Protein AF-A0A7X7VWF2-F1 (afdb_monomer)

Sequence (557 aa):
MGKAVMRGLTAALAFLVLSGIQGPAAEARPADEAEAKEQVVLEADSVVYDQREGTAQAVGNAHVRRGILVLTADSILLDENMTRIRAESVQERGVRVRYGDRVLEGNDLEYRLDEEAGILRKARGEADAVRFDGDSIEFASVAAARSKGWLKAKQSKGAASDDLFIQGSEMSLTTCREEQPAYRLKTRRLLILPGKRVIAVKPRIYIEEHLLASYPFDYRIDLAKSSAKPLVPILFHDSDRGTGASFRYGFEWGERLAGDLDLALSANQGIEGATSLTYRFSENGEAFLETSYLYNADEGEKRWRPLWGVRSSGNGEDRFSWSALWSQRESLNITQGVGKTYKGVLWRDPELSLASPWWGNGTEGNFRFRLFGNWGRYEETGLIYERTGFGVELKGHSGDRNSVEPFWNAKATRYHYDTGDDRTVIDGSLGFRWERWNWFFETRYDRRWIDGRTPMDWDDLEEIEQIFQTVDWPLSQRWRMAVRAGYDLRGDRVHEMAYRLAYDRKCYRFELFFVDDRVGDDDQVGLRLQIAAFSDTPLLSLEPGTGGFFSSWGENP

Nearest PDB structures (foldseek):
  5mds-assembly1_C  TM=5.226E-01  e=4.306E-04  Vibrio harveyi
  6ehe-assembly1_A  TM=4.564E-01  e=1.573E-03  Vibrio cholerae O395
  6ehf-assembly1_A  TM=4.058E-01  e=9.904E-04  Vibrio cholerae O395
  5oyk-assembly1_A  TM=4.455E-01  e=8.323E-03  Vibrio cholerae
  1nqf-assembly1_A  TM=3.292E-01  e=6.305E-03  Escherichia coli

Radius of gyration: 30.49 Å; Cα contacts (8 Å, |Δi|>4): 1370; chains: 1; bounding box: 88×69×86 Å

Mean predicted aligned error: 13.55 Å

pLDDT: mean 80.95, std 20.01, range [19.83, 98.38]

Secondary structure (DSSP, 8-state):
--------S--S----------PPP-----S--S------EEE-SEEEE-TTT--EEEEEEEEEEETTEEEEEEEEEE-TTS-EEEEE-SSTT-EEEEETTEEEEESEEEEETTTTEEEEES-EEEETTEEEEEEEEEEEEHHHHHHTTSS-TTTTTTS-SSSEEEEEEEEEEE---SSS-SEEEEEEEEEEETTTEEEEESPEEEETTEEEEE--SEEEEETTTTEE----PEEEEETTTEEEEEEEEEEEETTTEEEEEEEEEETTTEEEEEEEEEEEEETTEEEEEEEEEEEETTTTEEEEEEEEEEE-SS--SSS-EEEEEEEEEEEEEEEEETTEEEEEEEEEEEEEEEEPPPB--TTSS--EEEEEEEEEEEEETTEEEEEEEEEEEEEEE-SBTTTBEEEEEEEEEEEEETTS-EEEEEEEEEEEEEEETTEEEEEEEEEEEEEE--SSGGG-----EEEEEEEEEESSSSEEEEEEEEEETTTTEEEEEEEEEEEEETTEEEEEEEEE-SSSS--EEEEEEEETT-TT--S-----SS---SSSSS---

Structure (mmCIF, N/CA/C/O backbone):
data_AF-A0A7X7VWF2-F1
#
_entry.id   AF-A0A7X7VWF2-F1
#
loop_
_atom_site.group_PDB
_atom_site.id
_atom_site.type_symbol
_atom_site.label_atom_id
_atom_site.label_alt_id
_atom_site.label_comp_id
_atom_site.label_asym_id
_atom_site.label_entity_id
_atom_site.label_seq_id
_atom_site.pdbx_PDB_ins_code
_atom_site.Cartn_x
_atom_site.Cartn_y
_atom_site.Cartn_z
_atom_site.occupancy
_atom_site.B_iso_or_equiv
_atom_site.auth_seq_id
_atom_site.auth_comp_id
_atom_site.auth_asym_id
_atom_site.auth_atom_id
_atom_site.pdbx_PDB_model_num
ATOM 1 N N . MET A 1 1 ? 44.366 -5.902 23.950 1.00 34.62 1 MET A N 1
ATOM 2 C CA . MET A 1 1 ? 44.881 -4.537 24.227 1.00 34.62 1 MET A CA 1
ATOM 3 C C . MET A 1 1 ? 44.557 -3.687 23.006 1.00 34.62 1 MET A C 1
ATOM 5 O O . MET A 1 1 ? 44.738 -4.208 21.922 1.00 34.62 1 MET A O 1
ATOM 9 N N . GLY A 1 2 ? 44.045 -2.460 23.077 1.00 29.84 2 GLY A N 1
ATOM 10 C CA . GLY A 1 2 ? 43.589 -1.664 24.217 1.00 29.84 2 GLY A CA 1
ATOM 11 C C . GLY A 1 2 ? 42.772 -0.462 23.709 1.00 29.84 2 GLY A C 1
ATOM 12 O O . GLY A 1 2 ? 42.960 -0.025 22.584 1.00 29.84 2 GLY A O 1
ATOM 13 N N . LYS A 1 3 ? 41.837 0.011 24.537 1.00 25.56 3 LYS A N 1
ATOM 14 C CA . LYS A 1 3 ? 40.906 1.138 24.319 1.00 25.56 3 LYS A CA 1
ATOM 15 C C . LYS A 1 3 ? 41.574 2.450 23.848 1.00 25.56 3 LYS A C 1
ATOM 17 O O . LYS A 1 3 ? 42.738 2.671 24.161 1.00 25.56 3 LYS A O 1
ATOM 22 N N . ALA A 1 4 ? 40.729 3.362 23.330 1.00 28.56 4 ALA A N 1
ATOM 23 C CA . ALA A 1 4 ? 40.994 4.754 22.897 1.00 28.56 4 ALA A CA 1
ATOM 24 C C . ALA A 1 4 ? 41.542 4.862 21.450 1.00 28.56 4 ALA A C 1
ATOM 26 O O . ALA A 1 4 ? 42.330 4.022 21.048 1.00 28.56 4 ALA A O 1
ATOM 27 N N . VAL A 1 5 ? 41.169 5.817 20.583 1.00 35.56 5 VAL A N 1
ATOM 28 C CA . VAL A 1 5 ? 40.277 7.005 20.630 1.00 35.56 5 VAL A CA 1
ATOM 29 C C . VAL A 1 5 ? 39.502 7.030 19.290 1.00 35.56 5 VAL A C 1
ATOM 31 O O . VAL A 1 5 ? 40.126 6.803 18.265 1.00 35.56 5 VAL A O 1
ATOM 34 N N . MET A 1 6 ? 38.189 7.258 19.141 1.00 35.34 6 MET A N 1
ATOM 35 C CA . MET A 1 6 ? 37.078 7.617 20.045 1.00 35.34 6 MET A CA 1
ATOM 36 C C . MET A 1 6 ? 37.037 9.061 20.598 1.00 35.34 6 MET A C 1
ATOM 38 O O . MET A 1 6 ? 36.900 9.254 21.803 1.00 35.34 6 MET A O 1
ATOM 42 N N . ARG A 1 7 ? 37.144 10.068 19.712 1.00 28.97 7 ARG A N 1
ATOM 43 C CA . ARG A 1 7 ? 36.766 11.498 19.885 1.00 28.97 7 ARG A CA 1
ATOM 44 C C . ARG A 1 7 ? 36.879 12.201 18.527 1.00 28.97 7 ARG A C 1
ATOM 46 O O . ARG A 1 7 ? 37.976 12.257 17.988 1.00 28.97 7 ARG A O 1
ATOM 53 N N . GLY A 1 8 ? 35.783 12.741 17.989 1.00 28.80 8 GLY A N 1
ATOM 54 C CA . GLY A 1 8 ? 35.837 13.404 16.679 1.00 28.80 8 GLY A CA 1
ATOM 55 C C . GLY A 1 8 ? 34.498 13.801 16.061 1.00 28.80 8 GLY A C 1
ATOM 56 O O . GLY A 1 8 ? 34.349 13.618 14.863 1.00 28.80 8 GLY A O 1
ATOM 57 N N . LEU A 1 9 ? 33.522 14.288 16.847 1.00 26.34 9 LEU A N 1
ATOM 58 C CA . LEU A 1 9 ? 32.274 14.885 16.322 1.00 26.34 9 LEU A CA 1
ATOM 59 C C . LEU A 1 9 ? 31.484 15.662 17.404 1.00 26.34 9 LEU A C 1
ATOM 61 O O . LEU A 1 9 ? 30.313 15.409 17.658 1.00 26.34 9 LEU A O 1
ATOM 65 N N . THR A 1 10 ? 32.137 16.621 18.069 1.00 30.50 10 THR A N 1
ATOM 66 C CA . THR A 1 10 ? 31.489 17.566 19.009 1.00 30.50 10 THR A CA 1
ATOM 67 C C . THR A 1 10 ? 32.201 18.923 18.997 1.00 30.50 10 THR A C 1
ATOM 69 O O . THR A 1 10 ? 32.962 19.218 19.917 1.00 30.50 10 THR A O 1
ATOM 72 N N . ALA A 1 11 ? 31.993 19.733 17.949 1.00 27.89 11 ALA A N 1
ATOM 73 C CA . ALA A 1 11 ? 32.478 21.122 17.883 1.00 27.89 11 ALA A CA 1
ATOM 74 C C . ALA A 1 11 ? 31.812 21.965 16.764 1.00 27.89 11 ALA A C 1
ATOM 76 O O . ALA A 1 11 ? 32.519 22.588 15.980 1.00 27.89 11 ALA A O 1
ATOM 77 N N . ALA A 1 12 ? 30.473 21.985 16.651 1.00 27.59 12 ALA A N 1
ATOM 78 C CA . ALA A 1 12 ? 29.786 22.868 15.688 1.00 27.59 12 ALA A CA 1
ATOM 79 C C . ALA A 1 12 ? 28.289 23.126 15.989 1.00 27.59 12 ALA A C 1
ATOM 81 O O . ALA A 1 12 ? 27.466 22.982 15.094 1.00 27.59 12 ALA A O 1
ATOM 82 N N . LEU A 1 13 ? 27.909 23.498 17.222 1.00 27.78 13 LEU A N 1
ATOM 83 C CA . LEU A 1 13 ? 26.624 24.187 17.479 1.00 27.78 13 LEU A CA 1
ATOM 84 C C . LEU A 1 13 ? 26.620 24.862 18.868 1.00 27.78 13 LEU A C 1
ATOM 86 O O . LEU A 1 13 ? 26.071 24.341 19.835 1.00 27.78 13 LEU A O 1
ATOM 90 N N . ALA A 1 14 ? 27.297 26.006 18.991 1.00 28.92 14 ALA A N 1
ATOM 91 C CA . ALA A 1 14 ? 27.390 26.749 20.253 1.00 28.92 14 ALA A CA 1
ATOM 92 C C . ALA A 1 14 ? 27.477 28.270 20.032 1.00 28.92 14 ALA A C 1
ATOM 94 O O . ALA A 1 14 ? 28.396 28.920 20.514 1.00 28.92 14 ALA A O 1
ATOM 95 N N . PHE A 1 15 ? 26.518 28.829 19.291 1.00 28.64 15 PHE A N 1
ATOM 96 C CA . PHE A 1 15 ? 26.209 30.262 19.303 1.00 28.64 15 PHE A CA 1
ATOM 97 C C . PHE A 1 15 ? 24.732 30.450 18.940 1.00 28.64 15 PHE A C 1
ATOM 99 O O . PHE A 1 15 ? 24.368 30.493 17.768 1.00 28.64 15 PHE A O 1
ATOM 106 N N . LEU A 1 16 ? 23.874 30.540 19.958 1.00 29.47 16 LEU A N 1
ATOM 107 C CA . LEU A 1 16 ? 22.509 31.040 19.813 1.00 29.47 16 LEU A CA 1
ATOM 108 C C . LEU A 1 16 ? 22.299 32.166 20.824 1.00 29.47 16 LEU A C 1
ATOM 110 O O . LEU A 1 16 ? 22.701 32.076 21.983 1.00 29.47 16 LEU A O 1
ATOM 114 N N . VAL A 1 17 ? 21.770 33.269 20.309 1.00 32.72 17 VAL A N 1
ATOM 115 C CA . VAL A 1 17 ? 21.802 34.598 20.919 1.00 32.72 17 VAL A CA 1
ATOM 116 C C . VAL A 1 17 ? 20.822 34.695 22.087 1.00 32.72 17 VAL A C 1
ATOM 118 O O . VAL A 1 17 ? 19.657 34.327 21.954 1.00 32.72 17 VAL A O 1
ATOM 121 N N . LEU A 1 18 ? 21.270 35.268 23.211 1.00 31.70 18 LEU A N 1
ATOM 122 C CA . LEU A 1 18 ? 20.350 35.853 24.186 1.00 31.70 18 LEU A CA 1
ATOM 123 C C . LEU A 1 18 ? 19.725 37.114 23.574 1.00 31.70 18 LEU A C 1
ATOM 125 O O . LEU A 1 18 ? 20.382 38.150 23.479 1.00 31.70 18 LEU A O 1
ATOM 129 N N . SER A 1 19 ? 18.444 37.051 23.234 1.00 30.95 19 SER A N 1
ATOM 130 C CA . SER A 1 19 ? 17.596 38.229 23.054 1.00 30.95 19 SER A CA 1
ATOM 131 C C . SER A 1 19 ? 16.244 37.958 23.705 1.00 30.95 19 SER A C 1
ATOM 133 O O . SER A 1 19 ? 15.541 37.008 23.370 1.00 30.95 19 SER A O 1
ATOM 135 N N . GLY A 1 20 ? 15.914 38.756 24.721 1.00 35.50 20 GLY A N 1
ATOM 136 C CA . GLY A 1 20 ? 14.702 38.557 25.504 1.00 35.50 20 GLY A CA 1
ATOM 137 C C . GLY A 1 20 ? 13.445 38.964 24.740 1.00 35.50 20 GLY A C 1
ATOM 138 O O . GLY A 1 20 ? 13.430 39.984 24.055 1.00 35.50 20 GLY A O 1
ATOM 139 N N . ILE A 1 21 ? 12.368 38.209 24.947 1.00 33.3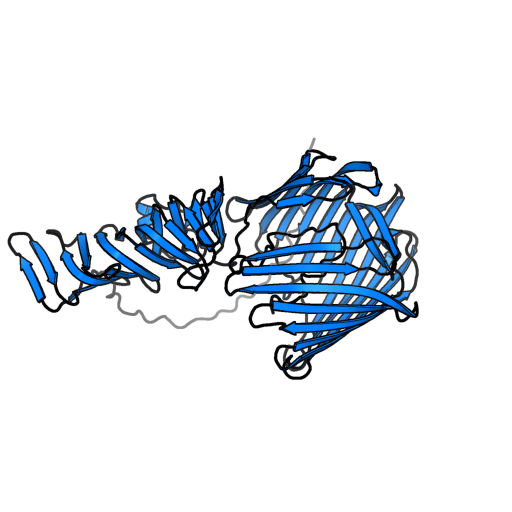1 21 ILE A N 1
ATOM 140 C CA . ILE A 1 21 ? 11.000 38.670 24.712 1.00 33.31 21 ILE A CA 1
ATOM 141 C C . ILE A 1 21 ? 10.267 38.525 26.043 1.00 33.31 21 ILE A C 1
ATOM 143 O O . ILE A 1 21 ? 9.970 37.417 26.487 1.00 33.31 21 ILE A O 1
ATOM 147 N N . GLN A 1 22 ? 10.001 39.654 26.699 1.00 33.44 22 GLN A N 1
ATOM 148 C CA . GLN A 1 22 ? 9.036 39.706 27.791 1.00 33.44 22 GLN A CA 1
ATOM 149 C C . GLN A 1 22 ? 7.638 39.593 27.175 1.00 33.44 22 GLN A C 1
ATOM 151 O O . GLN A 1 22 ? 7.142 40.547 26.581 1.00 33.44 22 GLN A O 1
ATOM 156 N N . GLY A 1 23 ? 7.014 38.420 27.293 1.00 31.44 23 GLY A N 1
ATOM 157 C CA . GLY A 1 23 ? 5.576 38.290 27.065 1.00 31.44 23 GLY A CA 1
ATOM 158 C C . GLY A 1 23 ? 4.800 38.987 28.193 1.00 31.44 23 GLY A C 1
ATOM 159 O O . GLY A 1 23 ? 5.264 38.960 29.338 1.00 31.44 23 GLY A O 1
ATOM 160 N N . PRO A 1 24 ? 3.648 39.623 27.910 1.00 33.00 24 PRO A N 1
ATOM 161 C CA . PRO A 1 24 ? 2.824 40.231 28.948 1.00 33.00 24 PRO A CA 1
ATOM 162 C C . PRO A 1 24 ? 2.300 39.169 29.923 1.00 33.00 24 PRO A C 1
ATOM 164 O O . PRO A 1 24 ? 2.100 38.009 29.558 1.00 33.00 24 PRO A O 1
ATOM 167 N N . ALA A 1 25 ? 2.078 39.580 31.172 1.00 32.12 25 ALA A N 1
ATOM 168 C CA . ALA A 1 25 ? 1.553 38.707 32.212 1.00 32.12 25 ALA A CA 1
ATOM 169 C C . ALA A 1 25 ? 0.193 38.125 31.798 1.00 32.12 25 ALA A C 1
ATOM 171 O O . ALA A 1 25 ? -0.715 38.866 31.423 1.00 32.12 25 ALA A O 1
ATOM 172 N N . ALA A 1 26 ? 0.051 36.803 31.897 1.00 32.28 26 ALA A N 1
ATOM 173 C CA . ALA A 1 26 ? -1.244 36.158 31.766 1.00 32.28 26 ALA A CA 1
ATOM 174 C C . ALA A 1 26 ? -2.131 36.588 32.942 1.00 32.28 26 ALA A C 1
ATOM 176 O O . ALA A 1 26 ? -1.820 36.290 34.098 1.00 32.28 26 ALA A O 1
ATOM 177 N N . GLU A 1 27 ? -3.223 37.293 32.650 1.00 33.19 27 GLU A N 1
ATOM 178 C CA . GLU A 1 27 ? -4.251 37.584 33.644 1.00 33.19 27 GLU A CA 1
ATOM 179 C C . GLU A 1 27 ? -4.822 36.267 34.174 1.00 33.19 27 GLU A C 1
ATOM 181 O O . GLU A 1 27 ? -5.274 35.404 33.414 1.00 33.19 27 GLU A O 1
ATOM 186 N N . ALA A 1 28 ? -4.784 36.101 35.495 1.00 31.22 28 ALA A N 1
ATOM 187 C CA . ALA A 1 28 ? -5.340 34.933 36.150 1.00 31.22 28 ALA A CA 1
ATOM 188 C C . ALA A 1 28 ? -6.866 34.935 35.988 1.00 31.22 28 ALA A C 1
ATOM 190 O O . ALA A 1 28 ? -7.575 35.672 36.674 1.00 31.22 28 ALA A O 1
ATOM 191 N N . ARG A 1 29 ? -7.380 34.080 35.095 1.00 31.73 29 ARG A N 1
ATOM 192 C CA . ARG A 1 29 ? -8.792 33.685 35.133 1.00 31.73 29 ARG A CA 1
ATOM 193 C C . ARG A 1 29 ? -9.077 33.029 36.494 1.00 31.73 29 ARG A C 1
ATOM 195 O O . ARG A 1 29 ? -8.244 32.241 36.949 1.00 31.73 29 ARG A O 1
ATOM 202 N N . PRO A 1 30 ? -10.204 33.351 37.154 1.00 31.22 30 PRO A N 1
ATOM 203 C CA . PRO A 1 30 ? -10.514 32.810 38.471 1.00 31.22 30 PRO A CA 1
ATOM 204 C C . PRO A 1 30 ? -10.638 31.283 38.422 1.00 31.22 30 PRO A C 1
ATOM 206 O O . PRO A 1 30 ? -11.241 30.719 37.509 1.00 31.22 30 PRO A O 1
ATOM 209 N N . ALA A 1 31 ? -10.050 30.622 39.416 1.00 31.41 31 ALA A N 1
ATOM 210 C CA . ALA A 1 31 ? -10.042 29.172 39.547 1.00 31.41 31 ALA A CA 1
ATOM 211 C C . ALA A 1 31 ? -11.347 28.671 40.195 1.00 31.41 31 ALA A C 1
ATOM 213 O O . ALA A 1 31 ? -11.335 28.262 41.350 1.00 31.41 31 ALA A O 1
ATOM 214 N N . ASP A 1 32 ? -12.450 28.725 39.441 1.00 34.31 32 ASP A N 1
ATOM 215 C CA . ASP A 1 32 ? -13.803 28.328 39.888 1.00 34.31 32 ASP A CA 1
ATOM 216 C C . ASP A 1 32 ? -14.489 27.308 38.941 1.00 34.31 32 ASP A C 1
ATOM 218 O O . ASP A 1 32 ? -15.695 27.087 39.004 1.00 34.31 32 ASP A O 1
ATOM 222 N N . GLU A 1 33 ? -13.721 26.643 38.065 1.00 34.53 33 GLU A N 1
ATOM 223 C CA . GLU A 1 33 ? -14.192 25.550 37.183 1.00 34.53 33 GLU A CA 1
ATOM 224 C C . GLU A 1 33 ? -13.558 24.183 37.529 1.00 34.53 33 GLU A C 1
ATOM 226 O O . GLU A 1 33 ? -13.384 23.316 36.674 1.00 34.53 33 GLU A O 1
ATOM 231 N N . ALA A 1 34 ? -13.215 23.963 38.802 1.00 34.25 34 ALA A N 1
ATOM 232 C CA . ALA A 1 34 ? -12.821 22.653 39.323 1.00 34.25 34 ALA A CA 1
ATOM 233 C C . ALA A 1 34 ? -13.899 22.126 40.290 1.00 34.25 34 ALA A C 1
ATOM 235 O O . ALA A 1 34 ? -14.240 22.793 41.258 1.00 34.25 34 ALA A O 1
ATOM 236 N N . GLU A 1 35 ? -14.411 20.918 40.025 1.00 34.69 35 GLU A N 1
ATOM 237 C CA . GLU A 1 35 ? -15.468 20.219 40.790 1.00 34.69 35 GLU A CA 1
ATOM 238 C C . GLU A 1 35 ? -16.927 20.708 40.647 1.00 34.69 35 GLU A C 1
ATOM 240 O O . GLU A 1 35 ? -17.770 20.458 41.514 1.00 34.69 35 GLU A O 1
ATOM 245 N N . ALA A 1 36 ? -17.312 21.216 39.473 1.00 37.53 36 ALA A N 1
ATOM 246 C CA . ALA A 1 36 ? -18.684 20.988 39.018 1.00 37.53 36 ALA A CA 1
ATOM 247 C C . ALA A 1 36 ? -18.863 19.483 38.723 1.00 37.53 36 ALA A C 1
ATOM 249 O O . ALA A 1 36 ? -18.520 19.015 37.637 1.00 37.53 36 ALA A O 1
ATOM 250 N N . LYS A 1 37 ? -19.371 18.703 39.693 1.00 49.97 37 LYS A N 1
ATOM 251 C CA . LYS A 1 37 ? -19.769 17.300 39.460 1.00 49.97 37 LYS A CA 1
ATOM 252 C C . LYS A 1 37 ? -20.704 17.256 38.253 1.00 49.97 37 LYS A C 1
ATOM 254 O O . LYS A 1 37 ? -21.763 17.882 38.299 1.00 49.97 37 LYS A O 1
ATOM 259 N N . GLU A 1 38 ? -20.323 16.528 37.202 1.00 65.25 38 GLU A N 1
ATOM 260 C CA . GLU A 1 38 ? -21.130 16.410 35.985 1.00 65.25 38 GLU A CA 1
ATOM 261 C C . GLU A 1 38 ? -22.548 15.948 36.333 1.00 65.25 38 GLU A C 1
ATOM 263 O O . GLU A 1 38 ? -22.767 14.804 36.736 1.00 65.25 38 GLU A O 1
ATOM 268 N N . GLN A 1 39 ? -23.518 16.849 36.190 1.00 82.50 39 GLN A N 1
ATOM 269 C CA . GLN A 1 39 ? -24.903 16.542 36.510 1.00 82.50 39 GLN A CA 1
ATOM 270 C C . GLN A 1 39 ? -25.454 15.547 35.487 1.00 82.50 39 GLN A C 1
ATOM 272 O O . GLN A 1 39 ? -25.336 15.751 34.277 1.00 82.50 39 GLN A O 1
ATOM 277 N N . VAL A 1 40 ? -26.070 14.475 35.985 1.00 85.88 40 VAL A N 1
ATOM 278 C CA . VAL A 1 40 ? -26.873 13.562 35.170 1.00 85.88 40 VAL A CA 1
ATOM 279 C C . VAL A 1 40 ? -28.244 14.203 34.996 1.00 85.88 40 VAL A C 1
ATOM 281 O O . VAL A 1 40 ? -28.976 14.379 35.967 1.00 85.88 40 VAL A O 1
ATOM 284 N N . VAL A 1 41 ? -28.578 14.567 33.762 1.00 90.81 41 VAL A N 1
ATOM 285 C CA . VAL A 1 41 ? -29.888 15.116 33.400 1.00 90.81 41 VAL A CA 1
ATOM 286 C C . VAL A 1 41 ? -30.715 13.999 32.768 1.00 90.81 41 VAL A C 1
ATOM 288 O O . VAL A 1 41 ? -30.231 13.347 31.844 1.00 90.81 41 VAL A O 1
ATOM 291 N N . LEU A 1 42 ? -31.929 13.778 33.279 1.00 91.88 42 LEU A N 1
ATOM 292 C CA . LEU A 1 42 ? -32.890 12.769 32.823 1.00 91.88 42 LEU A CA 1
ATOM 293 C C . LEU A 1 42 ? -34.179 13.480 32.384 1.00 91.88 42 LEU A C 1
ATOM 295 O O . LEU A 1 42 ? -34.812 14.157 33.193 1.00 91.88 42 LEU A O 1
ATOM 299 N N . GLU A 1 43 ? -34.555 13.331 31.117 1.00 93.38 43 GLU A N 1
ATOM 300 C CA . GLU A 1 43 ? -35.697 14.005 30.480 1.00 93.38 43 GLU A CA 1
ATOM 301 C C . GLU A 1 43 ? -36.565 12.969 29.746 1.00 93.38 43 GLU A C 1
ATOM 303 O O . GLU A 1 43 ? -36.028 12.068 29.108 1.00 93.38 43 GLU A O 1
ATOM 308 N N . ALA A 1 44 ? -37.894 13.063 29.847 1.00 95.31 44 ALA A N 1
ATOM 309 C CA . ALA A 1 44 ? -38.855 12.180 29.171 1.00 95.31 44 ALA A CA 1
ATOM 310 C C . ALA A 1 44 ? -40.273 12.773 29.212 1.00 95.31 44 ALA A C 1
ATOM 312 O O . ALA A 1 44 ? -40.523 13.732 29.946 1.00 95.31 44 ALA A O 1
ATOM 313 N N . ASP A 1 45 ? -41.209 12.147 28.496 1.00 94.81 45 ASP A N 1
ATOM 314 C CA . ASP A 1 45 ? -42.645 12.452 28.562 1.00 94.81 45 ASP A CA 1
ATOM 315 C C . ASP A 1 45 ? -43.211 12.211 29.977 1.00 94.81 45 ASP A C 1
ATOM 317 O O . ASP A 1 45 ? -44.105 12.925 30.438 1.00 94.81 45 ASP A O 1
ATOM 321 N N . SER A 1 46 ? -42.673 11.216 30.693 1.00 94.00 46 SER A N 1
ATOM 322 C CA . SER A 1 46 ? -42.954 10.956 32.106 1.00 94.00 46 SER A CA 1
ATOM 323 C C . SER A 1 46 ? -41.682 10.556 32.853 1.00 94.00 46 SER A C 1
ATOM 325 O O . SER A 1 46 ? -40.970 9.648 32.428 1.00 94.00 46 SER A O 1
ATOM 327 N N . VAL A 1 47 ? -41.416 11.208 33.990 1.00 93.88 47 VAL A N 1
ATOM 328 C CA . VAL A 1 47 ? -40.337 10.849 34.923 1.00 93.88 47 VAL A CA 1
ATOM 329 C C . VAL A 1 47 ? -40.936 10.632 36.312 1.00 93.88 47 VAL A C 1
ATOM 331 O O . VAL A 1 47 ? -41.615 11.508 36.848 1.00 93.88 47 VAL A O 1
ATOM 334 N N . VAL A 1 48 ? -40.675 9.465 36.897 1.00 93.25 48 VAL A N 1
ATOM 335 C CA . VAL A 1 48 ? -41.135 9.046 38.226 1.00 93.25 48 VAL A CA 1
ATOM 336 C C . VAL A 1 48 ? -39.916 8.722 39.083 1.00 93.25 48 VAL A C 1
ATOM 338 O O . VAL A 1 48 ? -39.034 7.983 38.656 1.00 93.25 48 VAL A O 1
ATOM 341 N N . TYR A 1 49 ? -39.870 9.263 40.300 1.00 91.00 49 TYR A N 1
ATOM 342 C CA . TYR A 1 49 ? -38.836 8.951 41.287 1.00 91.00 49 TYR A CA 1
ATOM 343 C C . TYR A 1 49 ? -39.464 8.227 42.479 1.00 91.00 49 TYR A C 1
ATOM 345 O O . TYR A 1 49 ? -40.273 8.817 43.202 1.00 91.00 49 TYR A O 1
ATOM 353 N N . ASP A 1 50 ? -39.103 6.960 42.684 1.00 90.25 50 ASP A N 1
ATOM 354 C CA . ASP A 1 50 ? -39.517 6.206 43.864 1.00 90.25 50 ASP A CA 1
ATOM 355 C C . ASP A 1 50 ? -38.559 6.521 45.021 1.00 90.25 50 ASP A C 1
ATOM 357 O O . ASP A 1 50 ? -37.404 6.106 45.040 1.00 90.25 50 ASP A O 1
ATOM 361 N N . GLN A 1 51 ? -39.043 7.267 46.016 1.00 85.06 51 GLN A N 1
ATOM 362 C CA . GLN A 1 51 ? -38.240 7.658 47.181 1.00 85.06 51 GLN A CA 1
ATOM 363 C C . GLN A 1 51 ? -37.919 6.497 48.136 1.00 85.06 51 GLN A C 1
ATOM 365 O O . GLN A 1 51 ? -37.032 6.641 48.977 1.00 85.06 51 GLN A O 1
ATOM 370 N N . ARG A 1 52 ? -38.654 5.381 48.064 1.00 86.75 52 ARG A N 1
ATOM 371 C CA . ARG A 1 52 ? -38.457 4.199 48.915 1.00 86.75 52 ARG A CA 1
ATOM 372 C C . ARG A 1 52 ? -37.411 3.265 48.318 1.00 86.75 52 ARG A C 1
ATOM 374 O O . ARG A 1 52 ? -36.625 2.697 49.068 1.00 86.75 52 ARG A O 1
ATOM 381 N N . GLU A 1 53 ? -37.434 3.098 47.001 1.00 83.56 53 GLU A N 1
ATOM 382 C CA . GLU A 1 53 ? -36.493 2.250 46.256 1.00 83.56 53 GLU A CA 1
ATOM 383 C C . GLU A 1 53 ? -35.288 3.048 45.726 1.00 83.56 53 GLU A C 1
ATOM 385 O O . GLU A 1 53 ? -34.308 2.467 45.285 1.00 83.56 53 GLU A O 1
ATOM 390 N N . GLY A 1 54 ? -35.320 4.383 45.789 1.00 85.69 54 GLY A N 1
ATOM 391 C CA . GLY A 1 54 ? -34.234 5.262 45.340 1.00 85.69 54 GLY A CA 1
ATOM 392 C C . GLY A 1 54 ? -34.066 5.322 43.818 1.00 85.69 54 GLY A C 1
ATOM 393 O O . GLY A 1 54 ? -33.101 5.908 43.334 1.00 85.69 54 GLY A O 1
ATOM 394 N N . THR A 1 55 ? -34.977 4.720 43.053 1.00 91.75 55 THR A N 1
ATOM 395 C CA . THR A 1 55 ? -34.882 4.591 41.596 1.00 91.75 55 THR A CA 1
ATOM 396 C C . THR A 1 55 ? -35.588 5.740 40.877 1.00 91.75 55 THR A C 1
ATOM 398 O O . THR A 1 55 ? -36.645 6.213 41.300 1.00 91.75 55 THR A O 1
ATOM 401 N N . ALA A 1 56 ? -35.025 6.184 39.750 1.00 92.00 56 ALA A N 1
ATOM 402 C CA . ALA A 1 56 ? -35.696 7.106 38.831 1.00 92.00 56 ALA A CA 1
ATOM 403 C C . ALA A 1 56 ? -36.012 6.394 37.514 1.00 92.00 56 ALA A C 1
ATOM 405 O O . ALA A 1 56 ? -35.106 5.904 36.841 1.00 92.00 56 ALA A O 1
ATOM 406 N N . GLN A 1 57 ? -37.287 6.360 37.132 1.00 93.56 57 GLN A N 1
ATOM 407 C CA . GLN A 1 57 ? -37.753 5.797 35.871 1.00 93.56 57 GLN A CA 1
ATOM 408 C C . GLN A 1 57 ? -38.264 6.905 34.950 1.00 93.56 57 GLN A C 1
ATOM 410 O O . GLN A 1 57 ? -39.093 7.724 35.339 1.00 93.56 57 GLN A O 1
ATOM 415 N N . ALA A 1 58 ? -37.791 6.900 33.712 1.00 94.19 58 ALA A N 1
ATOM 416 C CA . ALA A 1 58 ? -38.205 7.777 32.632 1.00 94.19 58 ALA A CA 1
ATOM 417 C C . ALA A 1 58 ? -38.822 6.942 31.506 1.00 94.19 58 ALA A C 1
ATOM 419 O O . ALA A 1 58 ? -38.252 5.919 31.125 1.00 94.19 58 ALA A O 1
ATOM 420 N N . VAL A 1 59 ? -39.974 7.360 30.980 1.00 94.44 59 VAL A N 1
ATOM 421 C CA . VAL A 1 59 ? -40.738 6.627 29.957 1.00 94.44 59 VAL A CA 1
ATOM 422 C C . VAL A 1 59 ? -41.298 7.598 28.921 1.00 94.44 59 VAL A C 1
ATOM 424 O O . VAL A 1 59 ? -41.854 8.635 29.283 1.00 94.44 59 VAL A O 1
ATOM 427 N N . GLY A 1 60 ? -41.194 7.219 27.645 1.00 88.81 60 GLY A N 1
ATOM 428 C CA . GLY A 1 60 ? -41.619 8.016 26.494 1.00 88.81 60 GLY A CA 1
ATOM 429 C C . GLY A 1 60 ? -40.567 9.060 26.138 1.00 88.81 60 GLY A C 1
ATOM 430 O O . GLY A 1 60 ? -40.272 9.937 26.946 1.00 88.81 60 GLY A O 1
ATOM 431 N N . ASN A 1 61 ? -39.961 8.932 24.951 1.00 89.69 61 ASN A N 1
ATOM 432 C CA . ASN A 1 61 ? -38.882 9.809 24.481 1.00 89.69 61 ASN A CA 1
ATOM 433 C C . ASN A 1 61 ? -37.820 10.058 25.573 1.00 89.69 61 ASN A C 1
ATOM 435 O O . ASN A 1 61 ? -37.503 11.203 25.893 1.00 89.69 61 ASN A O 1
ATOM 439 N N . ALA A 1 62 ? -37.306 8.994 26.196 1.00 94.44 62 ALA A N 1
ATOM 440 C CA . ALA A 1 62 ? -36.429 9.111 27.353 1.00 94.44 62 ALA A CA 1
ATOM 441 C C . ALA A 1 62 ? -34.988 9.430 26.931 1.00 94.44 62 ALA A C 1
ATOM 443 O O . ALA A 1 62 ? -34.400 8.741 26.097 1.00 94.44 62 ALA A O 1
ATOM 444 N N . HIS A 1 63 ? -34.416 10.471 27.532 1.00 94.38 63 HIS A N 1
ATOM 445 C CA . HIS A 1 63 ? -33.093 11.012 27.250 1.00 94.38 63 HIS A CA 1
ATOM 446 C C . HIS A 1 63 ? -32.273 11.117 28.543 1.00 94.38 63 HIS A C 1
ATOM 448 O O . HIS A 1 63 ? -32.757 11.633 29.551 1.00 94.38 63 HIS A O 1
ATOM 454 N N . VAL A 1 64 ? -31.008 10.687 28.509 1.00 93.56 64 VAL A N 1
ATOM 455 C CA . VAL A 1 64 ? -30.013 11.016 29.547 1.00 93.56 64 VAL A CA 1
ATOM 456 C C . VAL A 1 64 ? -28.858 11.788 28.935 1.00 93.56 64 VAL A C 1
ATOM 458 O O . VAL A 1 64 ? -28.338 11.403 27.889 1.00 93.56 64 VAL A O 1
ATOM 461 N N . ARG A 1 65 ? -28.401 12.835 29.624 1.00 91.75 65 ARG A N 1
ATOM 462 C CA . ARG A 1 65 ? -27.189 13.583 29.281 1.00 91.75 65 ARG A CA 1
ATOM 463 C C . ARG A 1 65 ? -26.262 13.700 30.488 1.00 91.75 65 ARG A C 1
ATOM 465 O O . ARG A 1 65 ? -26.692 14.124 31.558 1.00 91.75 65 ARG A O 1
ATOM 472 N N . ARG A 1 66 ? -24.981 13.379 30.289 1.00 88.19 66 ARG A N 1
ATOM 473 C CA . ARG A 1 66 ? -23.884 13.633 31.237 1.00 88.19 66 ARG A CA 1
ATOM 474 C C . ARG A 1 66 ? -22.592 13.856 30.449 1.00 88.19 66 ARG A C 1
ATOM 476 O O . ARG A 1 66 ? -22.144 12.947 29.757 1.00 88.19 66 ARG A O 1
ATOM 483 N N . GLY A 1 67 ? -21.997 15.043 30.545 1.00 86.12 67 GLY A N 1
ATOM 484 C CA . GLY A 1 67 ? -20.768 15.362 29.809 1.00 86.12 67 GLY A CA 1
ATOM 485 C C . GLY A 1 67 ? -20.915 15.119 28.301 1.00 86.12 67 GLY A C 1
ATOM 486 O O . GLY A 1 67 ? -21.839 15.634 27.666 1.00 86.12 67 GLY A O 1
ATOM 487 N N . ILE A 1 68 ? -20.025 14.291 27.746 1.00 85.31 68 ILE A N 1
ATOM 488 C CA . ILE A 1 68 ? -20.024 13.861 26.334 1.00 85.31 68 ILE A CA 1
ATOM 489 C C . ILE A 1 68 ? -20.947 12.665 26.026 1.00 85.31 68 ILE A C 1
ATOM 491 O O . ILE A 1 68 ? -21.086 12.300 24.855 1.00 85.31 68 ILE A O 1
ATOM 495 N N . LEU A 1 69 ? -21.575 12.063 27.043 1.00 89.44 69 LEU A N 1
ATOM 496 C CA . LEU A 1 69 ? -22.537 10.968 26.911 1.00 89.44 69 LEU A CA 1
ATOM 497 C C . LEU A 1 69 ? -23.960 11.515 26.723 1.00 89.44 69 LEU A C 1
ATOM 499 O O . LEU A 1 69 ? -24.470 12.268 27.559 1.00 89.44 69 LEU A O 1
ATOM 503 N N . VAL A 1 70 ? -24.627 11.062 25.662 1.00 93.25 70 VAL A N 1
ATOM 504 C CA . VAL A 1 70 ? -26.072 11.218 25.454 1.00 93.25 70 VAL A CA 1
ATOM 505 C C . VAL A 1 70 ? -26.685 9.855 25.144 1.00 93.25 70 VAL A C 1
ATOM 507 O O . VAL A 1 70 ? -26.214 9.148 24.257 1.00 93.25 70 VAL A O 1
ATOM 510 N N . LEU A 1 71 ? -27.739 9.489 25.866 1.00 94.25 71 LEU A N 1
ATOM 511 C CA . LEU A 1 71 ? -28.498 8.250 25.697 1.00 94.25 71 LEU A CA 1
ATOM 512 C C . LEU A 1 71 ? -29.936 8.587 25.315 1.00 94.25 71 LEU A C 1
ATOM 514 O O . LEU A 1 71 ? -30.505 9.496 25.916 1.00 94.25 71 LEU A O 1
ATOM 518 N N . THR A 1 72 ? -30.531 7.846 24.380 1.00 95.62 72 THR A N 1
ATOM 519 C CA . THR A 1 72 ? -31.957 7.968 24.029 1.00 95.62 72 THR A CA 1
ATOM 520 C C . THR A 1 72 ? -32.609 6.590 23.910 1.00 95.62 72 THR A C 1
ATOM 522 O O . THR A 1 72 ? -32.021 5.708 23.282 1.00 95.62 72 THR A O 1
ATOM 525 N N . ALA A 1 73 ? -33.798 6.398 24.485 1.00 96.44 73 ALA A N 1
ATOM 526 C CA . ALA A 1 73 ? -34.537 5.128 24.492 1.00 96.44 73 ALA A CA 1
ATOM 527 C C . ALA A 1 73 ? -36.049 5.333 24.747 1.00 96.44 73 ALA A C 1
ATOM 529 O O . ALA A 1 73 ? -36.488 6.450 25.023 1.00 96.44 73 ALA A O 1
ATOM 530 N N . ASP A 1 74 ? -36.848 4.259 24.709 1.00 94.75 74 ASP A N 1
ATOM 531 C CA . ASP A 1 74 ? -38.276 4.329 25.072 1.00 94.75 74 ASP A CA 1
ATOM 532 C C . ASP A 1 74 ? -38.474 4.375 26.595 1.00 94.75 74 ASP A C 1
ATOM 534 O O . ASP A 1 74 ? -39.371 5.061 27.088 1.00 94.75 74 ASP A O 1
ATOM 538 N N . SER A 1 75 ? -37.628 3.658 27.342 1.00 95.25 75 SER A N 1
ATOM 539 C CA . SER A 1 75 ? -37.587 3.690 28.804 1.00 95.25 75 SER A CA 1
ATOM 540 C C . SER A 1 75 ? -36.145 3.711 29.304 1.00 95.25 75 SER A C 1
ATOM 542 O O . SER A 1 75 ? -35.284 3.003 28.778 1.00 95.25 75 SER A O 1
ATOM 544 N N . ILE A 1 76 ? -35.894 4.491 30.356 1.00 96.12 76 ILE A N 1
ATOM 545 C CA . ILE A 1 76 ? -34.616 4.556 31.070 1.00 96.12 76 ILE A CA 1
ATOM 546 C C . ILE A 1 76 ? -34.875 4.426 32.576 1.00 96.12 76 ILE A C 1
ATOM 548 O O . ILE A 1 76 ? -35.734 5.110 33.122 1.00 96.12 76 ILE A O 1
ATOM 552 N N . LEU A 1 77 ? -34.123 3.561 33.254 1.00 94.50 77 LEU A N 1
ATOM 553 C CA . LEU A 1 77 ? -34.162 3.348 34.700 1.00 94.50 77 LEU A CA 1
ATOM 554 C C . LEU A 1 77 ? -32.782 3.631 35.304 1.00 94.50 77 LEU A C 1
ATOM 556 O O . LEU A 1 77 ? -31.789 3.044 34.871 1.00 94.50 77 LEU A O 1
ATOM 560 N N . LEU A 1 78 ? -32.726 4.489 36.319 1.00 92.44 78 LEU A N 1
ATOM 561 C CA . LEU A 1 78 ? -31.564 4.679 37.187 1.00 92.44 78 LEU A CA 1
ATOM 562 C C . LEU A 1 78 ? -31.760 3.883 38.484 1.00 92.44 78 LEU A C 1
ATOM 564 O O . LEU A 1 78 ? -32.861 3.852 39.039 1.00 92.44 78 LEU A O 1
ATOM 568 N N . ASP A 1 79 ? -30.694 3.226 38.944 1.00 89.00 79 ASP A N 1
ATOM 569 C CA . ASP A 1 79 ? -30.692 2.412 40.163 1.00 89.00 79 ASP A CA 1
ATOM 570 C C . ASP A 1 79 ? -30.677 3.230 41.467 1.00 89.00 79 ASP A C 1
ATOM 572 O O . ASP A 1 79 ? -30.493 4.444 41.460 1.00 89.00 79 ASP A O 1
ATOM 576 N N . GLU A 1 80 ? -30.841 2.533 42.598 1.00 81.00 80 GLU A N 1
ATOM 577 C CA . GLU A 1 80 ? -30.994 3.103 43.951 1.00 81.00 80 GLU A CA 1
ATOM 578 C C . GLU A 1 80 ? -29.859 4.065 44.362 1.00 81.00 80 GLU A C 1
ATOM 580 O O . GLU A 1 80 ? -30.046 4.955 45.190 1.00 81.00 80 GLU A O 1
ATOM 585 N N . ASN A 1 81 ? -28.665 3.880 43.787 1.00 81.69 81 ASN A N 1
ATOM 586 C CA . ASN A 1 81 ? -27.468 4.676 44.067 1.00 81.69 81 ASN A CA 1
ATOM 587 C C . ASN A 1 81 ? -27.194 5.754 43.000 1.00 81.69 81 ASN A C 1
ATOM 589 O O . ASN A 1 81 ? -26.193 6.464 43.103 1.00 81.69 81 ASN A O 1
ATOM 593 N N . MET A 1 82 ? -28.038 5.873 41.966 1.00 80.19 82 MET A N 1
ATOM 594 C CA . MET A 1 82 ? -27.814 6.716 40.780 1.00 80.19 82 MET A CA 1
ATOM 595 C C . MET A 1 82 ? -26.471 6.425 40.078 1.00 80.19 82 MET A C 1
ATOM 597 O O . MET A 1 82 ? -25.829 7.314 39.516 1.00 80.19 82 MET A O 1
ATOM 601 N N . THR A 1 83 ? -26.036 5.163 40.111 1.00 86.81 83 THR A N 1
ATOM 602 C CA . THR A 1 83 ? -24.765 4.672 39.552 1.00 86.81 83 THR A CA 1
ATOM 603 C C . THR A 1 83 ? -24.930 3.850 38.281 1.00 86.81 83 THR A C 1
ATOM 605 O O . THR A 1 83 ? -23.989 3.751 37.493 1.00 86.81 83 THR A O 1
ATOM 608 N N . ARG A 1 84 ? -26.104 3.263 38.045 1.00 92.25 84 ARG A N 1
ATOM 609 C CA . ARG A 1 84 ? -26.368 2.369 36.914 1.00 92.25 84 ARG A CA 1
ATOM 610 C C . ARG A 1 84 ? -27.610 2.821 36.169 1.00 92.25 84 ARG A C 1
ATOM 612 O O . ARG A 1 84 ? -28.682 2.944 36.749 1.00 92.25 84 ARG A O 1
ATOM 619 N N . ILE A 1 85 ? -27.449 3.012 34.870 1.00 94.06 85 ILE A N 1
ATOM 620 C CA . ILE A 1 85 ? -28.514 3.289 33.915 1.00 94.06 85 ILE A CA 1
ATOM 621 C C . ILE A 1 85 ? -28.839 1.978 33.199 1.00 94.06 85 ILE A C 1
ATOM 623 O O . ILE A 1 85 ? -27.936 1.305 32.699 1.00 94.06 85 ILE A O 1
ATOM 627 N N . ARG A 1 86 ? -30.119 1.628 33.107 1.00 96.12 86 ARG A N 1
ATOM 628 C CA . ARG A 1 86 ? -30.635 0.643 32.150 1.00 96.12 86 ARG A CA 1
ATOM 629 C C . ARG A 1 86 ? -31.531 1.366 31.159 1.00 96.12 86 ARG A C 1
ATOM 631 O O . ARG A 1 86 ? -32.370 2.152 31.586 1.00 96.12 86 ARG A O 1
ATOM 638 N N . ALA A 1 87 ? -31.355 1.127 29.869 1.00 95.44 87 ALA A N 1
ATOM 639 C CA . ALA A 1 87 ? -32.189 1.713 28.828 1.00 95.44 87 ALA A CA 1
ATOM 640 C C . ALA A 1 87 ? -32.669 0.621 27.873 1.00 95.44 87 ALA A C 1
ATOM 642 O O . ALA A 1 87 ? -31.883 -0.240 27.480 1.00 95.44 87 ALA A O 1
ATOM 643 N N . GLU A 1 88 ? -33.948 0.658 27.514 1.00 94.81 88 GLU A N 1
ATOM 644 C CA . GLU A 1 88 ? -34.616 -0.367 26.707 1.00 94.81 88 GLU A CA 1
ATOM 645 C C . GLU A 1 88 ? -35.508 0.294 25.648 1.00 94.81 88 GLU A C 1
ATOM 647 O O . GLU A 1 88 ? -36.058 1.381 25.862 1.00 94.81 88 GLU A O 1
ATOM 652 N N . SER A 1 89 ? -35.661 -0.367 24.499 1.00 91.81 89 SER A N 1
ATOM 653 C CA . SER A 1 89 ? -36.599 0.041 23.452 1.00 91.81 89 SER A CA 1
ATOM 654 C C . SER A 1 89 ? -37.425 -1.136 22.939 1.00 91.81 89 SER A C 1
ATOM 656 O O . SER A 1 89 ? -36.951 -2.267 22.842 1.00 91.81 89 SER A O 1
ATOM 658 N N . VAL A 1 90 ? -38.680 -0.845 22.593 1.00 86.81 90 VAL A N 1
ATOM 659 C CA . VAL A 1 90 ? -39.610 -1.770 21.934 1.00 86.81 90 VAL A CA 1
ATOM 660 C C . VAL A 1 90 ? -39.269 -1.910 20.445 1.00 86.81 90 VAL A C 1
ATOM 662 O O . VAL A 1 90 ? -39.567 -2.936 19.832 1.00 86.81 90 VAL A O 1
ATOM 665 N N . GLN A 1 91 ? -38.636 -0.894 19.851 1.00 86.50 91 GLN A N 1
ATOM 666 C CA . GLN A 1 91 ? -38.143 -0.942 18.478 1.00 86.50 91 GLN A CA 1
ATOM 667 C C . GLN A 1 91 ? -36.789 -1.657 18.424 1.00 86.50 91 GLN A C 1
ATOM 669 O O . GLN A 1 91 ? -35.911 -1.428 19.258 1.00 86.50 91 GLN A O 1
ATOM 674 N N . GLU A 1 92 ? -36.584 -2.499 17.407 1.00 85.75 92 GLU A N 1
ATOM 675 C CA . GLU A 1 92 ? -35.264 -3.084 17.166 1.00 85.75 92 GLU A CA 1
ATOM 676 C C . GLU A 1 92 ? -34.244 -1.959 16.929 1.00 85.75 92 GLU A C 1
ATOM 678 O O . GLU A 1 92 ? -34.421 -1.116 16.051 1.00 85.75 92 GLU A O 1
ATOM 683 N N . ARG A 1 93 ? -33.172 -1.961 17.728 1.00 84.44 93 ARG A N 1
ATOM 684 C CA . ARG A 1 93 ? -32.105 -0.950 17.764 1.00 84.44 93 ARG A CA 1
ATOM 685 C C . ARG A 1 93 ? -32.536 0.472 18.160 1.00 84.44 93 ARG A C 1
ATOM 687 O O . ARG A 1 93 ? -31.825 1.426 17.851 1.00 84.44 93 ARG A O 1
ATOM 694 N N . GLY A 1 94 ? -33.651 0.626 18.879 1.00 89.94 94 GLY A N 1
ATOM 695 C CA . GLY A 1 94 ? -34.140 1.939 19.321 1.00 89.94 94 GLY A CA 1
ATOM 696 C C . GLY A 1 94 ? -33.365 2.597 20.476 1.00 89.94 94 GLY A C 1
ATOM 697 O O . GLY A 1 94 ? -33.520 3.798 20.691 1.00 89.94 94 GLY A O 1
ATOM 698 N N . VAL A 1 95 ? -32.495 1.875 21.197 1.00 95.12 95 VAL A N 1
ATOM 699 C CA . VAL A 1 95 ? -31.578 2.486 22.178 1.00 95.12 95 VAL A CA 1
ATOM 700 C C . VAL A 1 95 ? -30.360 3.037 21.445 1.00 95.12 95 VAL A C 1
ATOM 702 O O . VAL A 1 95 ? -29.567 2.277 20.888 1.00 95.12 95 VAL A O 1
ATOM 705 N N . ARG A 1 96 ? -30.171 4.358 21.481 1.00 95.94 96 ARG A N 1
ATOM 706 C CA . ARG A 1 96 ? -29.031 5.039 20.854 1.00 95.94 96 ARG A CA 1
ATOM 707 C C . ARG A 1 96 ? -28.119 5.658 21.909 1.00 95.94 96 ARG A C 1
ATOM 709 O O . ARG A 1 96 ? -28.558 6.400 22.785 1.00 95.94 96 ARG A O 1
ATOM 716 N N . VAL A 1 97 ? -26.828 5.372 21.785 1.00 94.12 97 VAL A N 1
ATOM 717 C CA . VAL A 1 97 ? -25.737 5.918 22.597 1.00 94.12 97 VAL A CA 1
ATOM 718 C C . VAL A 1 97 ? -24.918 6.844 21.714 1.00 94.12 97 VAL A C 1
ATOM 720 O O . VAL A 1 97 ? -24.351 6.397 20.719 1.00 94.12 97 VAL A O 1
ATOM 723 N N . ARG A 1 98 ? -24.801 8.117 22.084 1.00 92.06 98 ARG A N 1
ATOM 724 C CA . ARG A 1 98 ? -23.807 9.030 21.519 1.00 92.06 98 ARG A CA 1
ATOM 725 C C . ARG A 1 98 ? -22.737 9.324 22.564 1.00 92.06 98 ARG A C 1
ATOM 727 O O . ARG A 1 98 ? -23.058 9.714 23.684 1.00 92.06 98 ARG A O 1
ATOM 734 N N . TYR A 1 99 ? -21.477 9.141 22.189 1.00 87.31 99 TYR A N 1
ATOM 735 C CA . TYR A 1 99 ? -20.315 9.391 23.038 1.00 87.31 99 TYR A CA 1
ATOM 736 C C . TYR A 1 99 ? -19.318 10.238 22.242 1.00 87.31 99 TYR A C 1
ATOM 738 O O . TYR A 1 99 ? -18.659 9.738 21.325 1.00 87.31 99 TYR A O 1
ATOM 746 N N . GLY A 1 100 ? -19.293 11.544 22.516 1.00 84.75 100 GLY A N 1
ATOM 747 C CA . GLY A 1 100 ? -18.659 12.518 21.622 1.00 84.75 100 GLY A CA 1
ATOM 748 C C . GLY A 1 100 ? -19.309 12.489 20.232 1.00 84.75 100 GLY A C 1
ATOM 749 O O . GLY A 1 100 ? -20.530 12.646 20.112 1.00 84.75 100 GLY A O 1
ATOM 750 N N . ASP A 1 101 ? -18.504 12.233 19.201 1.00 81.00 101 ASP A N 1
ATOM 751 C CA . ASP A 1 101 ? -18.945 12.129 17.800 1.00 81.00 101 ASP A CA 1
ATOM 752 C C . ASP A 1 101 ? -19.382 10.710 17.390 1.00 81.00 101 ASP A C 1
ATOM 754 O O . ASP A 1 101 ? -19.901 10.502 16.293 1.00 81.00 101 ASP A O 1
ATOM 758 N N . ARG A 1 102 ? -19.184 9.705 18.255 1.00 85.50 102 ARG A N 1
ATOM 759 C CA . ARG A 1 102 ? -19.504 8.303 17.949 1.00 85.50 102 ARG A CA 1
ATOM 760 C C . ARG A 1 102 ? -20.937 7.970 18.330 1.00 85.50 102 ARG A C 1
ATOM 762 O O . ARG A 1 102 ? -21.386 8.328 19.415 1.00 85.50 102 ARG A O 1
ATOM 769 N N . VAL A 1 103 ? -21.623 7.231 17.458 1.00 91.31 103 VAL A N 1
ATOM 770 C CA . VAL A 1 103 ? -22.991 6.743 17.672 1.00 91.31 103 VAL A CA 1
ATOM 771 C C . VAL A 1 103 ? -23.008 5.216 17.630 1.00 91.31 103 VAL A C 1
ATOM 773 O O . VAL A 1 103 ? -22.492 4.609 16.690 1.00 91.31 103 VAL A O 1
ATOM 776 N N . LEU A 1 104 ? -23.613 4.610 18.650 1.00 93.88 104 LEU A N 1
ATOM 777 C CA . LEU A 1 104 ? -23.933 3.187 18.735 1.00 93.88 104 LEU A CA 1
ATOM 778 C C . LEU A 1 104 ? -25.450 3.023 18.894 1.00 93.88 104 LEU A C 1
ATOM 780 O O . LEU A 1 104 ? -26.101 3.851 19.530 1.00 93.88 104 LEU A O 1
ATOM 784 N N . GLU A 1 105 ? -26.009 1.951 18.346 1.00 95.56 105 GLU A N 1
ATOM 785 C CA . GLU A 1 105 ? -27.447 1.641 18.382 1.00 95.56 105 GLU A CA 1
ATOM 786 C C . GLU A 1 105 ? -27.658 0.188 18.822 1.00 95.56 105 GLU A C 1
ATOM 788 O O . GLU A 1 105 ? -26.869 -0.674 18.442 1.00 95.56 105 GLU A O 1
ATOM 793 N N . GLY A 1 106 ? -28.685 -0.109 19.619 1.00 95.31 106 GLY A N 1
ATOM 794 C CA . GLY A 1 106 ? -28.945 -1.442 20.179 1.00 95.31 106 GLY A CA 1
ATOM 795 C C . GLY A 1 106 ? -30.329 -1.566 20.822 1.00 95.31 106 GLY A C 1
ATOM 796 O O . GLY A 1 106 ? -31.111 -0.619 20.810 1.00 95.31 106 GLY A O 1
ATOM 797 N N . ASN A 1 107 ? -30.666 -2.748 21.337 1.00 94.25 107 ASN A N 1
ATOM 798 C CA . ASN A 1 107 ? -32.005 -3.025 21.889 1.00 94.25 107 ASN A CA 1
ATOM 799 C C . ASN A 1 107 ? -32.097 -2.705 23.386 1.00 94.25 107 ASN A C 1
ATOM 801 O O . ASN A 1 107 ? -33.094 -2.155 23.849 1.00 94.25 107 ASN A O 1
ATOM 805 N N . ASP A 1 108 ? -31.046 -3.057 24.122 1.00 94.94 108 ASP A N 1
ATOM 806 C CA . ASP A 1 108 ? -30.901 -2.814 25.551 1.00 94.94 108 ASP A CA 1
ATOM 807 C C . ASP A 1 108 ? -29.475 -2.355 25.863 1.00 94.94 108 ASP A C 1
ATOM 809 O O . ASP A 1 108 ? -28.499 -2.827 25.267 1.00 94.94 108 ASP A O 1
ATOM 813 N N . LEU A 1 109 ? -29.376 -1.404 26.788 1.00 96.56 109 LEU A N 1
ATOM 814 C CA . LEU A 1 109 ? -28.139 -0.852 27.320 1.00 96.56 109 LEU A CA 1
ATOM 815 C C . LEU A 1 109 ? -28.133 -0.992 28.836 1.00 96.56 109 LEU A C 1
ATOM 817 O O . LEU A 1 109 ? -29.074 -0.589 29.516 1.00 96.56 109 LEU A O 1
ATOM 821 N N . GLU A 1 110 ? -26.998 -1.415 29.366 1.00 96.44 110 GLU A N 1
ATOM 822 C CA . GLU A 1 110 ? -26.632 -1.218 30.759 1.00 96.44 110 GLU A CA 1
ATOM 823 C C . GLU A 1 110 ? -25.378 -0.342 30.824 1.00 96.44 110 GLU A C 1
ATOM 825 O O . GLU A 1 110 ? -24.352 -0.723 30.273 1.00 96.44 110 GLU A O 1
ATOM 830 N N . TYR A 1 111 ? -25.431 0.815 31.486 1.00 94.12 111 TYR A N 1
ATOM 831 C CA . TYR A 1 111 ? -24.295 1.732 31.629 1.00 94.12 111 TYR A CA 1
ATOM 832 C C . TYR A 1 111 ? -24.013 2.037 33.099 1.00 94.12 111 TYR A C 1
ATOM 834 O O . TYR A 1 111 ? -24.920 2.362 33.862 1.00 94.12 111 TYR A O 1
ATOM 842 N N . ARG A 1 112 ? -22.744 1.964 33.497 1.00 92.31 112 ARG A N 1
ATOM 843 C CA . ARG A 1 112 ? -22.263 2.280 34.842 1.00 92.31 112 ARG A CA 1
ATOM 844 C C . ARG A 1 112 ? -21.546 3.623 34.843 1.00 92.31 112 ARG A C 1
ATOM 846 O O . ARG A 1 112 ? -20.522 3.799 34.186 1.00 92.31 112 ARG A O 1
ATOM 853 N N . LEU A 1 113 ? -22.121 4.571 35.578 1.00 87.88 113 LEU A N 1
ATOM 854 C CA . LEU A 1 113 ? -21.681 5.960 35.699 1.00 87.88 113 LEU A CA 1
ATOM 855 C C . LEU A 1 113 ? -20.388 6.098 36.509 1.00 87.88 113 LEU A C 1
ATOM 857 O O . LEU A 1 113 ? -19.596 6.993 36.226 1.00 87.88 113 LEU A O 1
ATOM 861 N N . ASP A 1 114 ? -20.181 5.224 37.491 1.00 86.88 114 ASP A N 1
ATOM 862 C CA . ASP A 1 114 ? -18.974 5.154 38.319 1.00 86.88 114 ASP A CA 1
ATOM 863 C C . ASP A 1 114 ? -17.780 4.535 37.576 1.00 86.88 114 ASP A C 1
ATOM 865 O O . ASP A 1 114 ? -16.629 4.888 37.823 1.00 86.88 114 ASP A O 1
ATOM 869 N N . GLU A 1 115 ? -18.059 3.631 36.638 1.00 86.94 115 GLU A N 1
ATOM 870 C CA . GLU A 1 115 ? -17.053 2.916 35.851 1.00 86.94 115 GLU A CA 1
ATOM 871 C C . GLU A 1 115 ? -16.846 3.460 34.424 1.00 86.94 115 GLU A C 1
ATOM 873 O O . GLU A 1 115 ? -16.021 2.908 33.694 1.00 86.94 115 GLU A O 1
ATOM 878 N N . GLU A 1 116 ? -17.616 4.475 34.016 1.00 88.69 116 GLU A N 1
ATOM 879 C CA . GLU A 1 116 ? -17.682 5.040 32.653 1.00 88.69 116 GLU A CA 1
ATOM 880 C C . GLU A 1 116 ? -17.729 3.987 31.535 1.00 88.69 116 GLU A C 1
ATOM 882 O O . GLU A 1 116 ? -17.019 4.070 30.527 1.00 88.69 116 GLU A O 1
ATOM 887 N N . ALA A 1 117 ? -18.552 2.957 31.731 1.00 91.88 117 ALA A N 1
ATOM 888 C CA . ALA A 1 117 ? -18.598 1.805 30.845 1.00 91.88 117 ALA A CA 1
ATOM 889 C C . ALA A 1 117 ? -20.018 1.278 30.667 1.00 91.88 117 ALA A C 1
ATOM 891 O O . ALA A 1 117 ? -20.788 1.233 31.627 1.00 91.88 117 ALA A O 1
ATOM 892 N N . GLY A 1 118 ? -20.340 0.808 29.464 1.00 94.12 118 GLY A N 1
ATOM 893 C CA . GLY A 1 118 ? -21.630 0.200 29.165 1.00 94.12 118 GLY A CA 1
ATOM 894 C C . GLY A 1 118 ? -21.549 -1.086 28.359 1.00 94.12 118 GLY A C 1
ATOM 895 O O . GLY A 1 118 ? -20.537 -1.388 27.731 1.00 94.12 118 GLY A O 1
ATOM 896 N N . ILE A 1 119 ? -22.650 -1.831 28.389 1.00 96.00 119 ILE A N 1
ATOM 897 C CA . ILE A 1 119 ? -22.908 -3.037 27.609 1.00 96.00 119 ILE A CA 1
ATOM 898 C C . ILE A 1 119 ? -24.187 -2.794 26.810 1.00 96.00 119 ILE A C 1
ATOM 900 O O . ILE A 1 119 ? -25.251 -2.619 27.395 1.00 96.00 119 ILE A O 1
ATOM 904 N N . LEU A 1 120 ? -24.078 -2.782 25.485 1.00 95.94 120 LEU A N 1
ATOM 905 C CA . LEU A 1 120 ? -25.174 -2.590 24.535 1.00 95.94 120 LEU A CA 1
ATOM 906 C C . LEU A 1 120 ? -25.409 -3.905 23.778 1.00 95.94 120 LEU A C 1
ATOM 908 O O . LEU A 1 120 ? -24.454 -4.469 23.240 1.00 95.94 120 LEU A O 1
ATOM 912 N N . ARG A 1 121 ? -26.642 -4.416 23.716 1.00 95.31 121 ARG A N 1
ATOM 913 C CA . ARG A 1 121 ? -26.968 -5.659 22.984 1.00 95.31 121 ARG A CA 1
ATOM 914 C C . ARG A 1 121 ? -27.626 -5.408 21.634 1.00 95.31 121 ARG A C 1
ATOM 916 O O . ARG A 1 121 ? -28.218 -4.357 21.396 1.00 95.31 121 ARG A O 1
ATOM 923 N N . LYS A 1 122 ? -27.509 -6.405 20.747 1.00 93.25 122 LYS A N 1
ATOM 924 C CA . LYS A 1 122 ? -27.880 -6.336 19.318 1.00 93.25 122 LYS A CA 1
ATOM 925 C C . LYS A 1 122 ? -27.284 -5.111 18.620 1.00 93.25 122 LYS A C 1
ATOM 927 O O . LYS A 1 122 ? -27.883 -4.498 17.732 1.00 93.25 122 LYS A O 1
ATOM 932 N N . ALA A 1 123 ? -26.075 -4.782 19.068 1.00 92.69 123 ALA A N 1
ATOM 933 C CA . ALA A 1 123 ? -25.437 -3.510 18.840 1.00 92.69 123 ALA A CA 1
ATOM 934 C C . ALA A 1 123 ? -25.006 -3.329 17.381 1.00 92.69 123 ALA A C 1
ATOM 936 O O . ALA A 1 123 ? -24.627 -4.282 16.697 1.00 92.69 123 ALA A O 1
ATOM 937 N N . ARG A 1 124 ? -25.027 -2.079 16.930 1.00 93.12 124 ARG A N 1
ATOM 938 C CA . ARG A 1 124 ? -24.558 -1.599 15.633 1.00 93.12 124 ARG A CA 1
ATOM 939 C C . ARG A 1 124 ? -23.783 -0.296 15.829 1.00 93.12 124 ARG A C 1
ATOM 941 O O . ARG A 1 124 ? -24.098 0.480 16.728 1.00 93.12 124 ARG A O 1
ATOM 948 N N . GLY A 1 125 ? -22.798 -0.037 14.977 1.00 91.19 125 GLY A N 1
ATOM 949 C CA . GLY A 1 125 ? -22.106 1.249 14.925 1.00 91.19 125 GLY A CA 1
ATOM 950 C C . GLY A 1 125 ? -21.214 1.409 13.695 1.00 91.19 125 GLY A C 1
ATOM 951 O O . GLY A 1 125 ? -21.109 0.515 12.850 1.00 91.19 125 GLY A O 1
ATOM 952 N N . GLU A 1 126 ? -20.573 2.571 13.601 1.00 87.38 126 GLU A N 1
ATOM 953 C CA . GLU A 1 126 ? -19.582 2.911 12.576 1.00 87.38 126 GLU A CA 1
ATOM 954 C C . GLU A 1 126 ? -18.326 3.465 13.275 1.00 87.38 126 GLU A C 1
ATOM 956 O O . GLU A 1 126 ? -18.411 4.225 14.241 1.00 87.38 126 GLU A O 1
ATOM 961 N N . ALA A 1 127 ? -17.151 3.027 12.829 1.00 79.44 127 ALA A N 1
ATOM 962 C CA . ALA A 1 127 ? -15.845 3.505 13.259 1.00 79.44 127 ALA A CA 1
ATOM 963 C C . ALA A 1 127 ? -15.043 3.853 12.003 1.00 79.44 127 ALA A C 1
ATOM 965 O O . ALA A 1 127 ? -14.518 2.970 11.320 1.00 79.44 127 ALA A O 1
ATOM 966 N N . ASP A 1 128 ? -14.997 5.148 11.698 1.00 76.50 128 ASP A N 1
ATOM 967 C CA . ASP A 1 128 ? -14.402 5.707 10.486 1.00 76.50 128 ASP A CA 1
ATOM 968 C C . ASP A 1 128 ? -15.012 5.052 9.228 1.00 76.50 128 ASP A C 1
ATOM 970 O O . ASP A 1 128 ? -16.210 5.188 8.995 1.00 76.50 128 ASP A O 1
ATOM 974 N N . ALA A 1 129 ? -14.246 4.303 8.430 1.00 73.12 129 ALA A N 1
ATOM 975 C CA . ALA A 1 129 ? -14.775 3.589 7.261 1.00 73.12 129 ALA A CA 1
ATOM 976 C C . ALA A 1 129 ? -15.437 2.228 7.583 1.00 73.12 129 ALA A C 1
ATOM 978 O O . ALA A 1 129 ? -15.988 1.591 6.683 1.00 73.12 129 ALA A O 1
ATOM 979 N N . VAL A 1 130 ? -15.365 1.739 8.829 1.00 80.62 130 VAL A N 1
ATOM 980 C CA . VAL A 1 130 ? -15.772 0.374 9.208 1.00 80.62 130 VAL A CA 1
ATOM 981 C C . VAL A 1 130 ? -17.115 0.374 9.935 1.00 80.62 130 VAL A C 1
ATOM 983 O O . VAL A 1 130 ? -17.231 0.854 11.060 1.00 80.62 130 VAL A O 1
ATOM 986 N N . ARG A 1 131 ? -18.121 -0.259 9.335 1.00 87.75 131 ARG A N 1
ATOM 987 C CA . ARG A 1 131 ? -19.404 -0.581 9.972 1.00 87.75 131 ARG A CA 1
ATOM 988 C C . ARG A 1 131 ? -19.327 -1.925 10.672 1.00 87.75 131 ARG A C 1
ATOM 990 O O . ARG A 1 131 ? -18.690 -2.852 10.169 1.00 87.75 131 ARG A O 1
ATOM 997 N N . PHE A 1 132 ? -20.013 -2.045 11.799 1.00 91.69 132 PHE A N 1
ATOM 998 C CA . PHE A 1 132 ? -20.120 -3.290 12.550 1.00 91.69 132 PHE A CA 1
ATOM 999 C C . PHE A 1 132 ? -21.523 -3.479 13.133 1.00 91.69 132 PHE A C 1
ATOM 1001 O O . PHE A 1 132 ? -22.194 -2.515 13.504 1.00 91.69 132 PHE A O 1
ATOM 1008 N N . ASP A 1 133 ? -21.940 -4.735 13.237 1.00 93.25 133 ASP A N 1
ATOM 1009 C CA . ASP A 1 133 ? -23.121 -5.192 13.970 1.00 93.25 133 ASP A CA 1
ATOM 1010 C C . ASP A 1 133 ? -22.798 -6.494 14.723 1.00 93.25 133 ASP A C 1
ATOM 1012 O O . ASP A 1 133 ? -21.802 -7.144 14.415 1.00 93.25 133 ASP A O 1
ATOM 1016 N N . GLY A 1 134 ? -23.575 -6.868 15.738 1.00 92.50 134 GLY A N 1
ATOM 1017 C CA . GLY A 1 134 ? -23.378 -8.139 16.442 1.00 92.50 134 GLY A CA 1
ATOM 1018 C C . GLY A 1 134 ? -24.260 -8.322 17.669 1.00 92.50 134 GLY A C 1
ATOM 1019 O O . GLY A 1 134 ? -25.219 -7.577 17.878 1.00 92.50 134 GLY A O 1
ATOM 1020 N N . ASP A 1 135 ? -23.946 -9.329 18.484 1.00 93.62 135 ASP A N 1
ATOM 1021 C CA . ASP A 1 135 ? -24.777 -9.704 19.634 1.00 93.62 135 ASP A CA 1
ATOM 1022 C C . ASP A 1 135 ? -24.617 -8.766 20.834 1.00 93.62 135 ASP A C 1
ATOM 1024 O O . ASP A 1 135 ? -25.620 -8.402 21.456 1.00 93.62 135 ASP A O 1
ATOM 1028 N N . SER A 1 136 ? -23.395 -8.326 21.147 1.00 94.56 136 SER A N 1
ATOM 1029 C CA . SER A 1 136 ? -23.167 -7.303 22.173 1.00 94.56 136 SER A CA 1
ATOM 1030 C C . SER A 1 136 ? -21.880 -6.511 21.971 1.00 94.56 136 SER A C 1
ATOM 1032 O O . SER A 1 136 ? -20.910 -6.995 21.388 1.00 94.56 136 SER A O 1
ATOM 1034 N N . ILE A 1 137 ? -21.864 -5.300 22.521 1.00 94.94 137 ILE A N 1
ATOM 1035 C CA . ILE A 1 137 ? -20.701 -4.424 22.624 1.00 94.94 137 ILE A CA 1
ATOM 1036 C C . ILE A 1 137 ? -20.538 -3.960 24.068 1.00 94.94 137 ILE A C 1
ATOM 1038 O O . ILE A 1 137 ? -21.444 -3.364 24.638 1.00 94.94 137 ILE A O 1
ATOM 1042 N N . GLU A 1 138 ? -19.351 -4.176 24.621 1.00 95.06 138 GLU A N 1
ATOM 1043 C CA . GLU A 1 138 ? -18.838 -3.473 25.793 1.00 95.06 138 GLU A CA 1
ATOM 1044 C C . GLU A 1 138 ? -18.080 -2.223 25.320 1.00 95.06 138 GLU A C 1
ATOM 1046 O O . GLU A 1 138 ? -17.240 -2.305 24.420 1.00 95.06 138 GLU A O 1
ATOM 1051 N N . PHE A 1 139 ? -18.351 -1.061 25.909 1.00 93.81 139 PHE A N 1
ATOM 1052 C CA . PHE A 1 139 ? -17.676 0.194 25.575 1.00 93.81 139 PHE A CA 1
ATOM 1053 C C . PHE A 1 139 ? -17.302 0.987 26.827 1.00 93.81 139 PHE A C 1
ATOM 1055 O O . PHE A 1 139 ? -17.975 0.877 27.849 1.00 93.81 139 PHE A O 1
ATOM 1062 N N . ALA A 1 140 ? -16.228 1.773 26.753 1.00 93.00 140 ALA A N 1
ATOM 1063 C CA . ALA A 1 140 ? -15.770 2.644 27.837 1.00 93.00 140 ALA A CA 1
ATOM 1064 C C . ALA A 1 140 ? -14.856 3.763 27.309 1.00 93.00 140 ALA A C 1
ATOM 1066 O O . ALA A 1 140 ? -14.302 3.636 26.212 1.00 93.00 140 ALA A O 1
ATOM 1067 N N . SER A 1 141 ? -14.628 4.815 28.104 1.00 89.44 141 SER A N 1
ATOM 1068 C CA . SER A 1 141 ? -13.539 5.769 27.836 1.00 89.44 141 SER A CA 1
ATOM 1069 C C . SER A 1 141 ? -12.185 5.041 27.812 1.00 89.44 141 SER A C 1
ATOM 1071 O O . SER A 1 141 ? -11.990 4.038 28.505 1.00 89.44 141 SER A O 1
ATOM 1073 N N . VAL A 1 142 ? -11.205 5.509 27.034 1.00 87.69 142 VAL A N 1
ATOM 1074 C CA . VAL A 1 142 ? -9.844 4.935 27.025 1.00 87.69 142 VAL A CA 1
ATOM 1075 C C . VAL A 1 142 ? -9.212 4.985 28.423 1.00 87.69 142 VAL A C 1
ATOM 1077 O O . VAL A 1 142 ? -8.451 4.081 28.780 1.00 87.69 142 VAL A O 1
ATOM 1080 N N . ALA A 1 143 ? -9.546 5.987 29.239 1.00 87.00 143 ALA A N 1
ATOM 1081 C CA . ALA A 1 143 ? -9.177 6.054 30.650 1.00 87.00 143 ALA A CA 1
ATOM 1082 C C . ALA A 1 143 ? -9.776 4.891 31.468 1.00 87.00 143 ALA A C 1
ATOM 1084 O O . ALA A 1 143 ? -9.023 4.155 32.114 1.00 87.00 143 ALA A O 1
ATOM 1085 N N . ALA A 1 144 ? -11.089 4.659 31.383 1.00 89.00 144 ALA A N 1
ATOM 1086 C CA . ALA A 1 144 ? -11.762 3.557 32.074 1.00 89.00 144 ALA A CA 1
ATOM 1087 C C . ALA A 1 144 ? -11.342 2.169 31.549 1.00 89.00 144 ALA A C 1
ATOM 1089 O O . ALA A 1 144 ? -11.099 1.241 32.321 1.00 89.00 144 ALA A O 1
ATOM 1090 N N . ALA A 1 145 ? -11.141 2.017 30.239 1.00 89.25 145 ALA A N 1
ATOM 1091 C CA . ALA A 1 145 ? -10.624 0.786 29.642 1.00 89.25 145 ALA A CA 1
ATOM 1092 C C . ALA A 1 145 ? -9.198 0.452 30.131 1.00 89.25 145 ALA A C 1
ATOM 1094 O O . ALA A 1 145 ? -8.842 -0.724 30.260 1.00 89.25 145 ALA A O 1
ATOM 1095 N N . ARG A 1 146 ? -8.370 1.464 30.438 1.00 87.12 146 ARG A N 1
ATOM 1096 C CA . ARG A 1 146 ? -7.059 1.265 31.083 1.00 87.12 146 ARG A CA 1
ATOM 1097 C C . ARG A 1 146 ? -7.201 0.851 32.548 1.00 87.12 146 ARG A C 1
ATOM 1099 O O . ARG A 1 146 ? -6.533 -0.101 32.946 1.00 87.12 146 ARG A O 1
ATOM 1106 N N . SER A 1 147 ? -8.042 1.524 33.340 1.00 87.06 147 SER A N 1
ATOM 1107 C CA . SER A 1 147 ? -8.204 1.216 34.774 1.00 87.06 147 SER A CA 1
ATOM 1108 C C . SER A 1 147 ? -8.782 -0.186 35.004 1.00 87.06 147 SER A C 1
ATOM 1110 O O . SER A 1 147 ? -8.309 -0.908 35.879 1.00 87.06 147 SER A O 1
ATOM 1112 N N . LYS A 1 148 ? -9.705 -0.627 34.140 1.00 85.56 148 LYS A N 1
ATOM 1113 C CA . LYS A 1 148 ? -10.254 -1.994 34.106 1.00 85.56 148 LYS A CA 1
ATOM 1114 C C . LYS A 1 148 ? -9.308 -3.057 33.532 1.00 85.56 148 LYS A C 1
ATOM 1116 O O . LYS A 1 148 ? -9.657 -4.235 33.491 1.00 85.56 148 LYS A O 1
ATOM 1121 N N . GLY A 1 149 ? -8.132 -2.673 33.032 1.00 85.50 149 GLY A N 1
ATOM 1122 C CA . GLY A 1 149 ? -7.179 -3.595 32.406 1.00 85.50 149 GLY A CA 1
ATOM 1123 C C . GLY A 1 149 ? -7.607 -4.149 31.038 1.00 85.50 149 GLY A C 1
ATOM 1124 O O . GLY A 1 149 ? -6.927 -5.028 30.506 1.00 85.50 149 GLY A O 1
ATOM 1125 N N . TRP A 1 150 ? -8.685 -3.629 30.438 1.00 85.88 150 TRP A N 1
ATOM 1126 C CA . TRP A 1 150 ? -9.122 -3.976 29.078 1.00 85.88 150 TRP A CA 1
ATOM 1127 C C . TRP A 1 150 ? -8.084 -3.551 28.028 1.00 85.88 150 TRP A C 1
ATOM 1129 O O . TRP A 1 150 ? -7.905 -4.221 27.009 1.00 85.88 150 TRP A O 1
ATOM 1139 N N . LEU A 1 151 ? -7.364 -2.454 28.296 1.00 83.19 151 LEU A N 1
ATOM 1140 C CA . LEU A 1 151 ? -6.417 -1.836 27.375 1.00 83.19 151 LEU A CA 1
ATOM 1141 C C . LEU A 1 151 ? -5.080 -1.520 28.065 1.00 83.19 151 LEU A C 1
ATOM 1143 O O . LEU A 1 151 ? -5.014 -0.733 29.007 1.00 83.19 151 LEU A O 1
ATOM 1147 N N . LYS A 1 152 ? -3.970 -2.099 27.585 1.00 82.25 152 LYS A N 1
ATOM 1148 C CA . LYS A 1 152 ? -2.632 -1.829 28.147 1.00 82.25 152 LYS A CA 1
ATOM 1149 C C . LYS A 1 152 ? -2.136 -0.451 27.707 1.00 82.25 152 LYS A C 1
ATOM 1151 O O . LYS A 1 152 ? -2.282 -0.097 26.539 1.00 82.25 152 LYS A O 1
ATOM 1156 N N . ALA A 1 153 ? -1.414 0.265 28.575 1.00 74.31 153 ALA A N 1
ATOM 1157 C CA . ALA A 1 153 ? -0.906 1.621 28.307 1.00 74.31 153 ALA A CA 1
ATOM 1158 C C . ALA A 1 153 ? -0.188 1.786 26.943 1.00 74.31 153 ALA A C 1
ATOM 1160 O O . ALA A 1 153 ? -0.396 2.775 26.240 1.00 74.31 153 ALA A O 1
ATOM 1161 N N . LYS A 1 154 ? 0.596 0.782 26.516 1.00 71.56 154 LYS A N 1
ATOM 1162 C CA . LYS A 1 154 ? 1.280 0.760 25.205 1.00 71.56 154 LYS A CA 1
ATOM 1163 C C . LYS A 1 154 ? 0.320 0.675 24.006 1.00 71.56 154 LYS A C 1
ATOM 1165 O O . LYS A 1 154 ? 0.658 1.155 22.931 1.00 71.56 154 LYS A O 1
ATOM 1170 N N . GLN A 1 155 ? -0.847 0.049 24.157 1.00 71.56 155 GLN A N 1
ATOM 1171 C CA . GLN A 1 155 ? -1.850 -0.078 23.090 1.00 71.56 155 GLN A CA 1
ATOM 1172 C C . GLN A 1 155 ? -2.638 1.222 22.885 1.00 71.56 155 GLN A C 1
ATOM 1174 O O . GLN A 1 155 ? -3.074 1.485 21.771 1.00 71.56 155 GLN A O 1
ATOM 1179 N N . SER A 1 156 ? -2.775 2.027 23.940 1.00 70.69 156 SER A N 1
ATOM 1180 C CA . SER A 1 156 ? -3.545 3.276 23.991 1.00 70.69 156 SER A CA 1
ATOM 1181 C C . SER A 1 156 ? -2.720 4.554 23.791 1.00 70.69 156 SER A C 1
ATOM 1183 O O . SER A 1 156 ? -3.203 5.647 24.078 1.00 70.69 156 SER A O 1
ATOM 1185 N N . LYS A 1 157 ? -1.446 4.438 23.406 1.00 70.50 157 LYS A N 1
ATOM 1186 C CA . LYS A 1 157 ? -0.564 5.590 23.184 1.00 70.50 157 LYS A CA 1
ATOM 1187 C C . LYS A 1 157 ? -1.052 6.373 21.960 1.00 70.50 157 LYS A C 1
ATOM 1189 O O . LYS A 1 157 ? -1.122 5.793 20.877 1.00 70.50 157 LYS A O 1
ATOM 1194 N N . GLY A 1 158 ? -1.346 7.661 22.131 1.00 69.00 158 GLY A N 1
ATOM 1195 C CA . GLY A 1 158 ? -1.843 8.547 21.069 1.00 69.00 158 GLY A CA 1
ATOM 1196 C C . GLY A 1 158 ? -3.365 8.561 20.876 1.00 69.00 158 GLY A C 1
ATOM 1197 O O . GLY A 1 158 ? -3.822 9.293 20.014 1.00 69.00 158 GLY A O 1
ATOM 1198 N N . ALA A 1 159 ? -4.128 7.793 21.662 1.00 77.06 159 ALA A N 1
ATOM 1199 C CA . ALA A 1 159 ? -5.573 7.995 21.806 1.00 77.06 159 ALA A CA 1
ATOM 1200 C C . ALA A 1 159 ? -5.836 8.971 22.965 1.00 77.06 159 ALA A C 1
ATOM 1202 O O . ALA A 1 159 ? -5.087 8.953 23.956 1.00 77.06 159 ALA A O 1
ATOM 1203 N N . ALA A 1 160 ? -6.880 9.790 22.847 1.00 80.81 160 ALA A N 1
ATOM 1204 C CA . ALA A 1 160 ? -7.343 10.676 23.907 1.00 80.81 160 ALA A CA 1
ATOM 1205 C C . ALA A 1 160 ? -7.845 9.860 25.116 1.00 80.81 160 ALA A C 1
ATOM 1207 O O . ALA A 1 160 ? -8.055 8.650 25.030 1.00 80.81 160 ALA A O 1
ATOM 1208 N N . SER A 1 161 ? -7.976 10.478 26.290 1.00 81.50 161 SER A N 1
ATOM 1209 C CA . SER A 1 161 ? -8.462 9.788 27.503 1.00 81.50 161 SER A CA 1
ATOM 1210 C C . SER A 1 161 ? -9.954 9.457 27.436 1.00 81.50 161 SER A C 1
ATOM 1212 O O . SER A 1 161 ? -10.386 8.426 27.947 1.00 81.50 161 SER A O 1
ATOM 1214 N N . ASP A 1 162 ? -10.691 10.341 26.784 1.00 82.81 162 ASP A N 1
ATOM 1215 C CA . ASP A 1 162 ? -12.127 10.397 26.534 1.00 82.81 162 ASP A CA 1
ATOM 1216 C C . ASP A 1 162 ? -12.536 9.715 25.213 1.00 82.81 162 ASP A C 1
ATOM 1218 O O . ASP A 1 162 ? -13.719 9.605 24.909 1.00 82.81 162 ASP A O 1
ATOM 1222 N N . ASP A 1 163 ? -11.580 9.180 24.449 1.00 85.44 163 ASP A N 1
ATOM 1223 C CA . ASP A 1 163 ? -11.864 8.355 23.272 1.00 85.44 163 ASP A CA 1
ATOM 1224 C C . ASP A 1 163 ? -12.646 7.080 23.645 1.00 85.44 163 ASP A C 1
ATOM 1226 O O . ASP A 1 163 ? -12.359 6.424 24.648 1.00 85.44 163 ASP A O 1
ATOM 1230 N N . LEU A 1 164 ? -13.596 6.670 22.799 1.00 88.31 164 LEU A N 1
ATOM 1231 C CA . LEU A 1 164 ? -14.450 5.500 23.041 1.00 88.31 164 LEU A CA 1
ATOM 1232 C C . LEU A 1 164 ? -13.789 4.178 22.604 1.00 88.31 164 LEU A C 1
ATOM 1234 O O . LEU A 1 164 ? -13.812 3.817 21.422 1.00 88.31 164 LEU A O 1
ATOM 1238 N N . PHE A 1 165 ? -13.262 3.409 23.555 1.00 91.62 165 PHE A N 1
ATOM 1239 C CA . PHE A 1 165 ? -12.846 2.024 23.320 1.00 91.62 165 PHE A CA 1
ATOM 1240 C C . PHE A 1 165 ? -14.066 1.093 23.232 1.00 91.62 165 PHE A C 1
ATOM 1242 O O . PHE A 1 165 ? -15.003 1.212 24.020 1.00 91.62 165 PHE A O 1
ATOM 1249 N N . ILE A 1 166 ? -14.034 0.143 22.292 1.00 92.94 166 ILE A N 1
ATOM 1250 C CA . ILE A 1 166 ? -15.125 -0.810 22.025 1.00 92.94 166 ILE A CA 1
ATOM 1251 C C . ILE A 1 166 ? -14.569 -2.238 21.971 1.00 92.94 166 ILE A C 1
ATOM 1253 O O . ILE A 1 166 ? -13.599 -2.511 21.257 1.00 92.94 166 ILE A O 1
ATOM 1257 N N . GLN A 1 167 ? -15.241 -3.162 22.657 1.00 94.44 167 GLN A N 1
ATOM 1258 C CA . GLN A 1 167 ? -15.072 -4.607 22.545 1.00 94.44 167 GLN A CA 1
ATOM 1259 C C . GLN A 1 167 ? -16.417 -5.259 22.194 1.00 94.44 167 GLN A C 1
ATOM 1261 O O . GLN A 1 167 ? -17.333 -5.268 23.006 1.00 94.44 167 GLN A O 1
ATOM 1266 N N . GLY A 1 168 ? -16.532 -5.840 21.001 1.00 94.38 168 GLY A N 1
ATOM 1267 C CA . GLY A 1 168 ? -17.740 -6.544 20.554 1.00 94.38 168 GLY A CA 1
ATOM 1268 C C . GLY A 1 168 ? -17.623 -8.067 20.647 1.00 94.38 168 GLY A C 1
ATOM 1269 O O . GLY A 1 168 ? -16.520 -8.603 20.500 1.00 94.38 168 GLY A O 1
ATOM 1270 N N . SER A 1 169 ? -18.750 -8.759 20.833 1.00 94.69 169 SER A N 1
ATOM 1271 C CA . SER A 1 169 ? -18.869 -10.225 20.802 1.00 94.69 169 SER A CA 1
ATOM 1272 C C . SER A 1 169 ? -19.816 -10.697 19.688 1.00 94.69 169 SER A C 1
ATOM 1274 O O . SER A 1 169 ? -20.827 -10.049 19.423 1.00 94.69 169 SER A O 1
ATOM 1276 N N . GLU A 1 170 ? -19.440 -11.791 19.008 1.00 95.12 170 GLU A N 1
ATOM 1277 C CA . GLU A 1 170 ? -20.116 -12.332 17.806 1.00 95.12 170 GLU A CA 1
ATOM 1278 C C . GLU A 1 170 ? -20.530 -11.225 16.809 1.00 95.12 170 GLU A C 1
ATOM 1280 O O . GLU A 1 170 ? -21.702 -10.981 16.526 1.00 95.12 170 GLU A O 1
ATOM 1285 N N . MET A 1 171 ? -19.516 -10.520 16.300 1.00 94.75 171 MET A N 1
ATOM 1286 C CA . MET A 1 171 ? -19.647 -9.332 15.458 1.00 94.75 171 MET A CA 1
ATOM 1287 C C . MET A 1 171 ? -19.482 -9.653 13.971 1.00 94.75 171 MET A C 1
ATOM 1289 O O . MET A 1 171 ? -18.560 -10.366 13.578 1.00 94.75 171 MET A O 1
ATOM 1293 N N . SER A 1 172 ? -20.300 -9.040 13.126 1.00 93.12 172 SER A N 1
ATOM 1294 C CA . SER A 1 172 ? -20.079 -8.859 11.692 1.00 93.12 172 SER A CA 1
ATOM 1295 C C . SER A 1 172 ? -19.517 -7.456 11.436 1.00 93.12 172 SER A C 1
ATOM 1297 O O . SER A 1 172 ? -19.934 -6.495 12.077 1.00 93.12 172 SER A O 1
ATOM 1299 N N . LEU A 1 173 ? -18.578 -7.305 10.499 1.00 89.56 173 LEU A N 1
ATOM 1300 C CA . LEU A 1 173 ? -18.071 -5.993 10.076 1.00 89.56 173 LEU A CA 1
ATOM 1301 C C . LEU A 1 173 ? -17.867 -5.902 8.560 1.00 89.56 173 LEU A C 1
ATOM 1303 O O . LEU A 1 173 ? -17.587 -6.901 7.894 1.00 89.56 173 LEU A O 1
ATOM 1307 N N . THR A 1 174 ? -17.969 -4.692 8.019 1.00 86.00 174 THR A N 1
ATOM 1308 C CA . THR A 1 174 ? -17.780 -4.385 6.594 1.00 86.00 174 THR A CA 1
ATOM 1309 C C . THR A 1 174 ? -17.480 -2.895 6.410 1.00 86.00 174 THR A C 1
ATOM 1311 O O . THR A 1 174 ? -17.914 -2.083 7.221 1.00 86.00 174 THR A O 1
ATOM 1314 N N . THR A 1 175 ? -16.775 -2.495 5.351 1.00 79.38 175 THR A N 1
ATOM 1315 C CA . THR A 1 175 ? -16.756 -1.085 4.902 1.00 79.38 175 THR A CA 1
ATOM 1316 C C . THR A 1 175 ? -17.819 -0.821 3.833 1.00 79.38 175 THR A C 1
ATOM 1318 O O . THR A 1 175 ? -18.041 0.318 3.421 1.00 79.38 175 THR A O 1
ATOM 1321 N N . CYS A 1 176 ? -18.510 -1.871 3.372 1.00 80.44 176 CYS A N 1
ATOM 1322 C CA . CYS A 1 176 ? -19.510 -1.746 2.331 1.00 80.44 176 CYS A CA 1
ATOM 1323 C C . CYS A 1 176 ? -20.716 -0.949 2.838 1.00 80.44 176 CYS A C 1
ATOM 1325 O O . CYS A 1 176 ? -21.332 -1.286 3.849 1.00 80.44 176 CYS A O 1
ATOM 1327 N N . ARG A 1 177 ? -21.063 0.124 2.118 1.00 79.06 177 ARG A N 1
ATOM 1328 C CA . ARG A 1 177 ? -22.171 1.016 2.492 1.00 79.06 177 ARG A CA 1
ATOM 1329 C C . ARG A 1 177 ? -23.544 0.569 1.969 1.00 79.06 177 ARG A C 1
ATOM 1331 O O . ARG A 1 177 ? -24.532 1.233 2.277 1.00 79.06 177 ARG A O 1
ATOM 1338 N N . GLU A 1 178 ? -23.605 -0.515 1.190 1.00 80.88 178 GLU A N 1
ATOM 1339 C CA . GLU A 1 178 ? -24.858 -1.142 0.736 1.00 80.88 178 GLU A CA 1
ATOM 1340 C C . GLU A 1 178 ? -25.617 -1.762 1.929 1.00 80.88 178 GLU A C 1
ATOM 1342 O O . GLU A 1 178 ? -25.000 -2.256 2.869 1.00 80.88 178 GLU A O 1
ATOM 1347 N N . GLU A 1 179 ? -26.954 -1.720 1.900 1.00 79.19 179 GLU A N 1
ATOM 1348 C CA . GLU A 1 179 ? -27.823 -2.263 2.962 1.00 79.19 179 GLU A CA 1
ATOM 1349 C C . GLU A 1 179 ? -27.651 -3.780 3.129 1.00 79.19 179 GLU A C 1
ATOM 1351 O O . GLU A 1 179 ? -27.567 -4.285 4.246 1.00 79.19 179 GLU A O 1
ATOM 1356 N N . GLN A 1 180 ? -27.510 -4.487 2.006 1.00 82.94 180 GLN A N 1
ATOM 1357 C CA . GLN A 1 180 ? -26.982 -5.845 1.952 1.00 82.94 180 GLN A CA 1
ATOM 1358 C C . GLN A 1 180 ? -25.506 -5.752 1.539 1.00 82.94 180 GLN A C 1
ATOM 1360 O O . GLN A 1 180 ? -25.217 -5.508 0.364 1.00 82.94 180 GLN A O 1
ATOM 1365 N N . PRO A 1 181 ? -24.549 -5.872 2.476 1.00 82.94 181 PRO A N 1
ATOM 1366 C CA . PRO A 1 181 ? -23.145 -5.669 2.161 1.00 82.94 181 PRO A CA 1
ATOM 1367 C C . PRO A 1 181 ? -22.608 -6.842 1.341 1.00 82.94 181 PRO A C 1
ATOM 1369 O O . PRO A 1 181 ? -22.666 -7.997 1.762 1.00 82.94 181 PRO A O 1
ATOM 1372 N N . ALA A 1 182 ? -22.018 -6.538 0.184 1.00 82.94 182 ALA A N 1
ATOM 1373 C CA . ALA A 1 182 ? -21.511 -7.551 -0.742 1.00 82.94 182 ALA A CA 1
ATOM 1374 C C . ALA A 1 182 ? -20.362 -8.412 -0.171 1.00 82.94 182 ALA A C 1
ATOM 1376 O O . ALA A 1 182 ? -20.028 -9.454 -0.729 1.00 82.94 182 ALA A O 1
ATOM 1377 N N . TYR A 1 183 ? -19.760 -8.002 0.947 1.00 83.19 183 TYR A N 1
ATOM 1378 C CA . TYR A 1 183 ? -18.846 -8.819 1.740 1.00 83.19 183 TYR A CA 1
ATOM 1379 C C . TYR A 1 183 ? -18.917 -8.411 3.222 1.00 83.19 183 TYR A C 1
ATOM 1381 O O . TYR A 1 183 ? -19.263 -7.269 3.547 1.00 83.19 183 TYR A O 1
ATOM 1389 N N . ARG A 1 184 ? -18.560 -9.325 4.129 1.00 87.44 184 ARG A N 1
ATOM 1390 C CA . ARG A 1 184 ? -18.489 -9.074 5.582 1.00 87.44 184 ARG A CA 1
ATOM 1391 C C . ARG A 1 184 ? -17.537 -10.045 6.278 1.00 87.44 184 ARG A C 1
ATOM 1393 O O . ARG A 1 184 ? -17.401 -11.196 5.864 1.00 87.44 184 ARG A O 1
ATOM 1400 N N . LEU A 1 185 ? -16.903 -9.600 7.359 1.00 88.31 185 LEU A N 1
ATOM 1401 C CA . LEU A 1 185 ? -16.060 -10.433 8.217 1.00 88.31 185 LEU A CA 1
ATOM 1402 C C . LEU A 1 185 ? -16.804 -10.724 9.526 1.00 88.31 185 LEU A C 1
ATOM 1404 O O . LEU A 1 185 ? -17.089 -9.794 10.276 1.00 88.31 185 LEU A O 1
ATOM 1408 N N . LYS A 1 186 ? -17.107 -11.995 9.820 1.00 92.75 186 LYS A N 1
ATOM 1409 C CA . LYS A 1 186 ? -17.743 -12.402 11.089 1.00 92.75 186 LYS A CA 1
ATOM 1410 C C . LYS A 1 186 ? -16.699 -12.900 12.084 1.00 92.75 186 LYS A C 1
ATOM 1412 O O . LYS A 1 186 ? -15.984 -13.850 11.782 1.00 92.75 186 LYS A O 1
ATOM 1417 N N . THR A 1 187 ? -16.602 -12.301 13.264 1.00 93.69 187 THR A N 1
ATOM 1418 C CA . THR A 1 187 ? -15.629 -12.627 14.316 1.00 93.69 187 THR A CA 1
ATOM 1419 C C . THR A 1 187 ? -16.312 -12.841 15.661 1.00 93.69 187 THR A C 1
ATOM 1421 O O . THR A 1 187 ? -17.255 -12.140 16.007 1.00 93.69 187 THR A O 1
ATOM 1424 N N . ARG A 1 188 ? -15.775 -13.752 16.478 1.00 94.50 188 ARG A N 1
ATOM 1425 C CA . ARG A 1 188 ? -16.237 -13.921 17.863 1.00 94.50 188 ARG A CA 1
ATOM 1426 C C . ARG A 1 188 ? -15.901 -12.737 18.767 1.00 94.50 188 ARG A C 1
ATOM 1428 O O . ARG A 1 188 ? -16.558 -12.557 19.786 1.00 94.50 188 ARG A O 1
ATOM 1435 N N . ARG A 1 189 ? -14.856 -11.967 18.435 1.00 94.19 189 ARG A N 1
ATOM 1436 C CA . ARG A 1 189 ? -14.397 -10.822 19.228 1.00 94.19 189 ARG A CA 1
ATOM 1437 C C . ARG A 1 189 ? -13.859 -9.717 18.328 1.00 94.19 189 ARG A C 1
ATOM 1439 O O . ARG A 1 189 ? -12.901 -9.925 17.584 1.00 94.19 189 ARG A O 1
ATOM 1446 N N . LEU A 1 190 ? -14.434 -8.532 18.461 1.00 93.25 190 LEU A N 1
ATOM 1447 C CA . LEU A 1 190 ? -13.993 -7.308 17.802 1.00 93.25 190 LEU A CA 1
ATOM 1448 C C . LEU A 1 190 ? -13.377 -6.373 18.844 1.00 93.25 190 LEU A C 1
ATOM 1450 O O . LEU A 1 190 ? -13.902 -6.268 19.947 1.00 93.25 190 LEU A O 1
ATOM 1454 N N . LEU A 1 191 ? -12.294 -5.681 18.504 1.00 92.19 191 LEU A N 1
ATOM 1455 C CA . LEU A 1 191 ? -11.710 -4.609 19.312 1.00 92.19 191 LEU A CA 1
ATOM 1456 C C . LEU A 1 191 ? -11.544 -3.374 18.428 1.00 92.19 191 LEU A C 1
ATOM 1458 O O . LEU A 1 191 ? -10.957 -3.480 17.352 1.00 92.19 191 LEU A O 1
ATOM 1462 N N . ILE A 1 192 ? -12.005 -2.209 18.875 1.00 90.25 192 ILE A N 1
ATOM 1463 C CA . ILE A 1 192 ? -11.831 -0.944 18.151 1.00 90.25 192 ILE A CA 1
ATOM 1464 C C . ILE A 1 192 ? -11.089 0.033 19.056 1.00 90.25 192 ILE A C 1
ATOM 1466 O O . ILE A 1 192 ? -11.529 0.341 20.163 1.00 90.25 192 ILE A O 1
ATOM 1470 N N . LEU A 1 193 ? -9.944 0.505 18.567 1.00 86.75 193 LEU A N 1
ATOM 1471 C CA . LEU A 1 193 ? -9.151 1.563 19.177 1.00 86.75 193 LEU A CA 1
ATOM 1472 C C . LEU A 1 193 ? -9.302 2.814 18.292 1.00 86.75 193 LEU A C 1
ATOM 1474 O O . LEU A 1 193 ? -8.800 2.782 17.160 1.00 86.75 193 LEU A O 1
ATOM 1478 N N . PRO A 1 194 ? -9.981 3.879 18.769 1.00 75.19 194 PRO A N 1
ATOM 1479 C CA . PRO A 1 194 ? -10.203 5.118 18.018 1.00 75.19 194 PRO A CA 1
ATOM 1480 C C . PRO A 1 194 ? -8.933 5.684 17.385 1.00 75.19 194 PRO A C 1
ATOM 1482 O O . PRO A 1 194 ? -7.850 5.576 17.962 1.00 75.19 194 PRO A O 1
ATOM 1485 N N . GLY A 1 195 ? -9.059 6.211 16.162 1.00 71.25 195 GLY A N 1
ATOM 1486 C CA . GLY A 1 195 ? -7.961 6.826 15.405 1.00 71.25 195 GLY A CA 1
ATOM 1487 C C . GLY A 1 195 ? -6.767 5.911 15.094 1.00 71.25 195 GLY A C 1
ATOM 1488 O O . GLY A 1 195 ? -5.770 6.380 14.553 1.00 71.25 195 GLY A O 1
ATOM 1489 N N . LYS A 1 196 ? -6.824 4.618 15.450 1.00 77.25 196 LYS A N 1
ATOM 1490 C CA . LYS A 1 196 ? -5.716 3.672 15.269 1.00 77.25 196 LYS A CA 1
ATOM 1491 C C . LYS A 1 196 ? -6.099 2.418 14.511 1.00 77.25 196 LYS A C 1
ATOM 1493 O O . LYS A 1 196 ? -5.517 2.163 13.464 1.00 77.25 196 LYS A O 1
ATOM 1498 N N . ARG A 1 197 ? -6.977 1.570 15.055 1.00 82.75 197 ARG A N 1
ATOM 1499 C CA . ARG A 1 197 ? -7.225 0.253 14.443 1.00 82.75 197 ARG A CA 1
ATOM 1500 C C . ARG A 1 197 ? -8.499 -0.449 14.879 1.00 82.75 197 ARG A C 1
ATOM 1502 O O . ARG A 1 197 ? -8.892 -0.384 16.044 1.00 82.75 197 ARG A O 1
ATOM 1509 N N . VAL A 1 198 ? -9.020 -1.260 13.965 1.00 86.62 198 VAL A N 1
ATOM 1510 C CA . VAL A 1 198 ? -9.969 -2.344 14.249 1.00 86.62 198 VAL A CA 1
ATOM 1511 C C . VAL A 1 198 ? -9.211 -3.672 14.259 1.00 86.62 198 VAL A C 1
ATOM 1513 O O . VAL A 1 198 ? -8.371 -3.918 13.395 1.00 86.62 198 VAL A O 1
ATOM 1516 N N . ILE A 1 199 ? -9.498 -4.535 15.233 1.00 87.50 199 ILE A N 1
ATOM 1517 C CA . ILE A 1 199 ? -8.967 -5.898 15.326 1.00 87.50 199 ILE A CA 1
ATOM 1518 C C . ILE A 1 199 ? -10.137 -6.876 15.410 1.00 87.50 199 ILE A C 1
ATOM 1520 O O . ILE A 1 199 ? -10.827 -6.931 16.426 1.00 87.50 199 ILE A O 1
ATOM 1524 N N . ALA A 1 200 ? -10.337 -7.675 14.367 1.00 88.50 200 ALA A N 1
ATOM 1525 C CA . ALA A 1 200 ? -11.255 -8.806 14.388 1.00 88.50 200 ALA A CA 1
ATOM 1526 C C . ALA A 1 200 ? -10.465 -10.084 14.689 1.00 88.50 200 ALA A C 1
ATOM 1528 O O . ALA A 1 200 ? -9.540 -10.441 13.961 1.00 88.50 200 ALA A O 1
ATOM 1529 N N . VAL A 1 201 ? -10.807 -10.781 15.769 1.00 89.69 201 VAL A N 1
ATOM 1530 C CA . VAL A 1 201 ? -10.089 -11.981 16.219 1.00 89.69 201 VAL A CA 1
ATOM 1531 C C . VAL A 1 201 ? -10.545 -13.183 15.394 1.00 89.69 201 VAL A C 1
ATOM 1533 O O . VAL A 1 201 ? -11.688 -13.629 15.522 1.00 89.69 201 VAL A O 1
ATOM 1536 N N . LYS A 1 202 ? -9.662 -13.709 14.539 1.00 87.38 202 LYS A N 1
ATOM 1537 C CA . LYS A 1 202 ? -9.892 -14.910 13.709 1.00 87.38 202 LYS A CA 1
ATOM 1538 C C . LYS A 1 202 ? -11.229 -14.917 12.936 1.00 87.38 202 LYS A C 1
ATOM 1540 O O . LYS A 1 202 ? -12.037 -15.834 13.116 1.00 87.38 202 LYS A O 1
ATOM 1545 N N . PRO A 1 203 ? -11.526 -13.872 12.136 1.00 87.81 203 PRO A N 1
ATOM 1546 C CA . PRO A 1 203 ? -12.789 -13.746 11.425 1.00 87.81 203 PRO A CA 1
ATOM 1547 C C . PRO A 1 203 ? -13.008 -14.817 10.355 1.00 87.81 203 PRO A C 1
ATOM 1549 O O . PRO A 1 203 ? -12.088 -15.429 9.826 1.00 87.81 203 PRO A O 1
ATOM 1552 N N . ARG A 1 204 ? -14.263 -14.973 9.958 1.00 88.38 204 ARG A N 1
ATOM 1553 C CA . ARG A 1 204 ? -14.711 -15.699 8.775 1.00 88.38 204 ARG A CA 1
ATOM 1554 C C . ARG A 1 204 ? -15.066 -14.697 7.685 1.00 88.38 204 ARG A C 1
ATOM 1556 O O . ARG A 1 204 ? -15.845 -13.780 7.939 1.00 88.38 204 ARG A O 1
ATOM 1563 N N . ILE A 1 205 ? -14.491 -14.867 6.500 1.00 83.56 205 ILE A N 1
ATOM 1564 C CA . ILE A 1 205 ? -14.701 -14.007 5.334 1.00 83.56 205 ILE A CA 1
ATOM 1565 C C . ILE A 1 205 ? -15.932 -14.516 4.585 1.00 83.56 205 ILE A C 1
ATOM 1567 O O . ILE A 1 205 ? -15.927 -15.645 4.092 1.00 83.56 205 ILE A O 1
ATOM 1571 N N . TYR A 1 206 ? -16.965 -13.685 4.484 1.00 85.19 206 TYR A N 1
ATOM 1572 C CA . TYR A 1 206 ? -18.138 -13.942 3.654 1.00 85.19 206 TYR A CA 1
ATOM 1573 C C . TYR A 1 206 ? -18.152 -12.989 2.461 1.00 85.19 206 TYR A C 1
ATOM 1575 O O . TYR A 1 206 ? -17.946 -11.785 2.636 1.00 85.19 206 TYR A O 1
ATOM 1583 N N . ILE A 1 207 ? -18.451 -13.523 1.279 1.00 81.25 207 ILE A N 1
ATOM 1584 C CA . ILE A 1 207 ? -18.900 -12.745 0.122 1.00 81.25 207 ILE A CA 1
ATOM 1585 C C . ILE A 1 207 ? -20.398 -13.017 0.000 1.00 81.25 207 ILE A C 1
ATOM 1587 O O . ILE A 1 207 ? -20.817 -14.170 -0.105 1.00 81.25 207 ILE A O 1
ATOM 1591 N N . GLU A 1 208 ? -21.199 -11.958 0.098 1.00 82.19 208 GLU A N 1
ATOM 1592 C CA . GLU A 1 208 ? -22.655 -12.035 0.246 1.00 82.19 208 GLU A CA 1
ATOM 1593 C C . GLU A 1 208 ? -23.041 -12.994 1.406 1.00 82.19 208 GLU A C 1
ATOM 1595 O O . GLU A 1 208 ? -22.623 -12.813 2.561 1.00 82.19 208 GLU A O 1
ATOM 1600 N N . GLU A 1 209 ? -23.802 -14.051 1.115 1.00 85.44 209 GLU A N 1
ATOM 1601 C CA . GLU A 1 209 ? -24.187 -15.093 2.078 1.00 85.44 209 GLU A CA 1
ATOM 1602 C C . GLU A 1 209 ? -23.211 -16.285 2.150 1.00 85.44 209 GLU A C 1
ATOM 1604 O O . GLU A 1 209 ? -23.312 -17.120 3.051 1.00 85.44 209 GLU A O 1
ATOM 1609 N N . HIS A 1 210 ? -22.206 -16.345 1.274 1.00 86.69 210 HIS A N 1
ATOM 1610 C CA . HIS A 1 210 ? -21.311 -17.494 1.137 1.00 86.69 210 HIS A CA 1
ATOM 1611 C C . HIS A 1 210 ? -20.027 -17.332 1.960 1.00 86.69 210 HIS A C 1
ATOM 1613 O O . HIS A 1 210 ? -19.317 -16.332 1.848 1.00 86.69 210 HIS A O 1
ATOM 1619 N N . LEU A 1 211 ? -19.699 -18.341 2.774 1.00 84.94 211 LEU A N 1
ATOM 1620 C CA . LEU A 1 211 ? -18.419 -18.423 3.481 1.00 84.94 211 LEU A CA 1
ATOM 1621 C C . LEU A 1 211 ? -17.303 -18.741 2.477 1.00 84.94 211 LEU A C 1
ATOM 1623 O O . LEU A 1 211 ? -17.238 -19.859 1.976 1.00 84.94 211 LEU A O 1
ATOM 1627 N N . LEU A 1 212 ? -16.411 -17.781 2.228 1.00 77.44 212 LEU A N 1
ATOM 1628 C CA . LEU A 1 212 ? -15.246 -17.971 1.362 1.00 77.44 212 LEU A CA 1
ATOM 1629 C C . LEU A 1 212 ? -14.115 -18.690 2.108 1.00 77.44 212 LEU A C 1
ATOM 1631 O O . LEU A 1 212 ? -13.565 -19.672 1.621 1.00 77.44 212 LEU A O 1
ATOM 1635 N N . ALA A 1 213 ? -13.756 -18.195 3.297 1.00 75.06 213 ALA A N 1
ATOM 1636 C CA . ALA A 1 213 ? -12.639 -18.720 4.080 1.00 75.06 213 ALA A CA 1
ATOM 1637 C C . ALA A 1 213 ? -12.771 -18.391 5.576 1.00 75.06 213 ALA A C 1
ATOM 1639 O O . ALA A 1 213 ? -13.415 -17.418 5.968 1.00 75.06 213 ALA A O 1
ATOM 1640 N N . SER A 1 214 ? -12.115 -19.182 6.428 1.00 79.94 214 SER A N 1
ATOM 1641 C CA . SER A 1 214 ? -11.903 -18.849 7.845 1.00 79.94 214 SER A CA 1
ATOM 1642 C C . SER A 1 214 ? -10.472 -18.362 8.046 1.00 79.94 214 SER A C 1
ATOM 1644 O O . SER A 1 214 ? -9.534 -19.068 7.687 1.00 79.94 214 SER A O 1
ATOM 1646 N N . TYR A 1 215 ? -10.299 -17.179 8.631 1.00 72.94 215 TYR A N 1
ATOM 1647 C CA . TYR A 1 215 ? -8.995 -16.569 8.850 1.00 72.94 215 TYR A CA 1
ATOM 1648 C C . TYR A 1 215 ? -8.404 -17.016 10.204 1.00 72.94 215 TYR A C 1
ATOM 1650 O O . TYR A 1 215 ? -9.017 -16.761 11.243 1.00 72.94 215 TYR A O 1
ATOM 1658 N N . PRO A 1 216 ? -7.240 -17.698 10.248 1.00 72.81 216 PRO A N 1
ATOM 1659 C CA . PRO A 1 216 ? -6.724 -18.288 11.489 1.00 72.81 216 PRO A CA 1
ATOM 1660 C C . PRO A 1 216 ? -6.027 -17.296 12.440 1.00 72.81 216 PRO A C 1
ATOM 1662 O O . PRO A 1 216 ? -5.711 -17.672 13.577 1.00 72.81 216 PRO A O 1
ATOM 1665 N N . PHE A 1 217 ? -5.810 -16.046 12.014 1.00 76.81 217 PHE A N 1
ATOM 1666 C CA . PHE A 1 217 ? -5.111 -14.996 12.766 1.00 76.81 217 PHE A CA 1
ATOM 1667 C C . PHE A 1 217 ? -6.008 -13.777 13.041 1.00 76.81 217 PHE A C 1
ATOM 1669 O O . PHE A 1 217 ? -7.133 -13.683 12.556 1.00 76.81 217 PHE A O 1
ATOM 1676 N N . ASP A 1 218 ? -5.515 -12.830 13.838 1.00 80.81 218 ASP A N 1
ATOM 1677 C CA . ASP A 1 218 ? -6.221 -11.574 14.093 1.00 80.81 218 ASP A CA 1
ATOM 1678 C C . ASP A 1 218 ? -6.131 -10.659 12.867 1.00 80.81 218 ASP A C 1
ATOM 1680 O O . ASP A 1 218 ? -5.041 -10.290 12.429 1.00 80.81 218 ASP A O 1
ATOM 1684 N N . TYR A 1 219 ? -7.280 -10.269 12.326 1.00 77.00 219 TYR A N 1
ATOM 1685 C CA . TYR A 1 219 ? -7.381 -9.331 11.217 1.00 77.00 219 TYR A CA 1
ATOM 1686 C C . TYR A 1 219 ? -7.295 -7.904 11.740 1.00 77.00 219 TYR A C 1
ATOM 1688 O O . TYR A 1 219 ? -8.086 -7.518 12.600 1.00 77.00 219 TYR A O 1
ATOM 1696 N N . ARG A 1 220 ? -6.330 -7.131 11.243 1.00 79.50 220 ARG A N 1
ATOM 1697 C CA . ARG A 1 220 ? -6.054 -5.766 11.699 1.00 79.50 220 ARG A CA 1
ATOM 1698 C C . ARG A 1 220 ? -6.258 -4.793 10.546 1.00 79.50 220 ARG A C 1
ATOM 1700 O O . ARG A 1 220 ? -5.630 -4.953 9.505 1.00 79.50 220 ARG A O 1
ATOM 1707 N N . ILE A 1 221 ? -7.110 -3.801 10.771 1.00 75.81 221 ILE A N 1
ATOM 1708 C CA . ILE A 1 221 ? -7.333 -2.663 9.878 1.00 75.81 221 ILE A CA 1
ATOM 1709 C C . ILE A 1 221 ? -6.693 -1.454 10.557 1.00 75.81 221 ILE A C 1
ATOM 1711 O O . ILE A 1 221 ? -7.069 -1.142 11.689 1.00 75.81 221 ILE A O 1
ATOM 1715 N N . ASP A 1 222 ? -5.729 -0.807 9.909 1.00 72.38 222 ASP A N 1
ATOM 1716 C CA . ASP A 1 222 ? -5.180 0.483 10.332 1.00 72.38 222 ASP A CA 1
ATOM 1717 C C . ASP A 1 222 ? -6.144 1.583 9.867 1.00 72.38 222 ASP A C 1
ATOM 1719 O O . ASP A 1 222 ? -6.357 1.775 8.670 1.00 72.38 222 ASP A O 1
ATOM 1723 N N . LEU A 1 223 ? -6.763 2.278 10.823 1.00 68.56 223 LEU A N 1
ATOM 1724 C CA . LEU A 1 223 ? -7.770 3.306 10.548 1.00 68.56 223 LEU A CA 1
ATOM 1725 C C . LEU A 1 223 ? -7.138 4.602 10.026 1.00 68.56 223 LEU A C 1
ATOM 1727 O O . LEU A 1 223 ? -7.766 5.304 9.242 1.00 68.56 223 LEU A O 1
ATOM 1731 N N . ALA A 1 224 ? -5.889 4.896 10.401 1.00 64.38 224 ALA A N 1
ATOM 1732 C CA . ALA A 1 224 ? -5.182 6.085 9.929 1.00 64.38 224 ALA A CA 1
ATOM 1733 C C . ALA A 1 224 ? -4.695 5.933 8.479 1.00 64.38 224 ALA A C 1
ATOM 1735 O O . ALA A 1 224 ? -4.537 6.928 7.778 1.00 64.38 224 ALA A O 1
ATOM 1736 N N . LYS A 1 225 ? -4.463 4.692 8.028 1.00 60.69 225 LYS A N 1
ATOM 1737 C CA . LYS A 1 225 ? -4.062 4.380 6.646 1.00 60.69 225 LYS A CA 1
ATOM 1738 C C . LYS A 1 225 ? -5.191 3.846 5.764 1.00 60.69 225 LYS A C 1
ATOM 1740 O O . LYS A 1 225 ? -4.970 3.664 4.578 1.00 60.69 225 LYS A O 1
ATOM 1745 N N . SER A 1 226 ? -6.364 3.545 6.327 1.00 57.50 226 SER A N 1
ATOM 1746 C CA . SER A 1 226 ? -7.444 2.807 5.643 1.00 57.50 226 SER A CA 1
ATOM 1747 C C . SER A 1 226 ? -6.981 1.501 4.977 1.00 57.50 226 SER A C 1
ATOM 1749 O O . SER A 1 226 ? -7.547 1.065 3.980 1.00 57.50 226 SER A O 1
ATOM 1751 N N . SER A 1 227 ? -5.956 0.854 5.539 1.00 57.19 227 SER A N 1
ATOM 1752 C CA . SER A 1 227 ? -5.349 -0.346 4.967 1.00 57.19 227 SER A CA 1
ATOM 1753 C C . SER A 1 227 ? -5.431 -1.529 5.924 1.00 57.19 227 SER A C 1
ATOM 1755 O O . SER A 1 227 ? -5.373 -1.405 7.150 1.00 57.19 227 SER A O 1
ATOM 1757 N N . ALA A 1 228 ? -5.562 -2.717 5.349 1.00 58.47 228 ALA A N 1
ATOM 1758 C CA . ALA A 1 228 ? -5.355 -3.975 6.042 1.00 58.47 228 ALA A CA 1
ATOM 1759 C C . ALA A 1 228 ? -4.475 -4.848 5.162 1.00 58.47 228 ALA A C 1
ATOM 1761 O O . ALA A 1 228 ? -4.474 -4.704 3.942 1.00 58.47 228 ALA A O 1
ATOM 1762 N N . LYS A 1 229 ? -3.755 -5.780 5.782 1.00 59.41 229 LYS A N 1
ATOM 1763 C CA . LYS A 1 229 ? -2.956 -6.774 5.069 1.00 59.41 229 LYS A CA 1
ATOM 1764 C C . LYS A 1 229 ? -3.716 -8.104 5.062 1.00 59.41 229 LYS A C 1
ATOM 1766 O O . LYS A 1 229 ? -3.589 -8.872 6.020 1.00 59.41 229 LYS A O 1
ATOM 1771 N N . PRO A 1 230 ? -4.593 -8.353 4.071 1.00 56.03 230 PRO A N 1
ATOM 1772 C CA . PRO A 1 230 ? -5.355 -9.585 4.007 1.00 56.03 230 PRO A CA 1
ATOM 1773 C C . PRO A 1 230 ? -4.453 -10.773 3.691 1.00 56.03 230 PRO A C 1
ATOM 1775 O O . PRO A 1 230 ? -3.536 -10.699 2.881 1.00 56.03 230 PRO A O 1
ATOM 1778 N N . LEU A 1 231 ? -4.794 -11.891 4.312 1.00 56.47 231 LEU A N 1
ATOM 1779 C CA . LEU A 1 231 ? -4.234 -13.202 4.044 1.00 56.47 231 LEU A CA 1
ATOM 1780 C C . LEU A 1 231 ? -5.397 -14.024 3.493 1.00 56.47 231 LEU A C 1
ATOM 1782 O O . LEU A 1 231 ? -6.241 -14.550 4.221 1.00 56.47 231 LEU A O 1
ATOM 1786 N N . VAL A 1 232 ? -5.478 -14.030 2.170 1.00 59.62 232 VAL A N 1
ATOM 1787 C CA . VAL A 1 232 ? -6.345 -14.904 1.384 1.00 59.62 232 VAL A CA 1
ATOM 1788 C C . VAL A 1 232 ? -5.394 -15.811 0.606 1.00 59.62 232 VAL A C 1
ATOM 1790 O O . VAL A 1 232 ? -4.447 -15.290 0.016 1.00 59.62 232 VAL A O 1
ATOM 1793 N N . PRO A 1 233 ? -5.568 -17.143 0.632 1.00 63.62 233 PRO A N 1
ATOM 1794 C CA . PRO A 1 233 ? -4.739 -18.022 -0.177 1.00 63.62 233 PRO A CA 1
ATOM 1795 C C . PRO A 1 233 ? -5.013 -17.756 -1.661 1.00 63.62 233 PRO A C 1
ATOM 1797 O O . PRO A 1 233 ? -6.166 -17.757 -2.095 1.00 63.62 233 PRO A O 1
ATOM 1800 N N . ILE A 1 234 ? -3.952 -17.532 -2.428 1.00 66.25 234 ILE A N 1
ATOM 1801 C CA . ILE A 1 234 ? -3.999 -17.328 -3.875 1.00 66.25 234 ILE A CA 1
ATOM 1802 C C . ILE A 1 234 ? -3.735 -18.678 -4.537 1.00 66.25 234 ILE A C 1
ATOM 1804 O O . ILE A 1 234 ? -2.715 -19.306 -4.273 1.00 66.25 234 ILE A O 1
ATOM 1808 N N . LEU A 1 235 ? -4.637 -19.133 -5.403 1.00 66.56 235 LEU A N 1
ATOM 1809 C CA . LEU A 1 235 ? -4.380 -20.285 -6.268 1.00 66.56 235 LEU A CA 1
ATOM 1810 C C . LEU A 1 235 ? -3.752 -19.791 -7.571 1.00 66.56 235 LEU A C 1
ATOM 1812 O O . LEU A 1 235 ? -4.219 -18.801 -8.134 1.00 66.56 235 LEU A O 1
ATOM 1816 N N . PHE A 1 236 ? -2.715 -20.475 -8.048 1.00 68.12 236 PHE A N 1
ATOM 1817 C CA . PHE A 1 236 ? -2.011 -20.116 -9.278 1.00 68.12 236 PHE A CA 1
ATOM 1818 C C . PHE A 1 236 ? -1.674 -21.351 -10.119 1.00 68.12 236 PHE A C 1
ATOM 1820 O O . PHE A 1 236 ? -1.665 -22.481 -9.624 1.00 68.12 236 PHE A O 1
ATOM 1827 N N . HIS A 1 237 ? -1.409 -21.122 -11.402 1.00 68.88 237 HIS A N 1
ATOM 1828 C CA . HIS A 1 237 ? -0.873 -22.107 -12.330 1.00 68.88 237 HIS A CA 1
ATOM 1829 C C . HIS A 1 237 ? -0.014 -21.383 -13.369 1.00 68.88 237 HIS A C 1
ATOM 1831 O O . HIS A 1 237 ? -0.486 -20.429 -13.982 1.00 68.88 237 HIS A O 1
ATOM 1837 N N . ASP A 1 238 ? 1.219 -21.841 -13.559 1.00 72.31 238 ASP A N 1
ATOM 1838 C CA . ASP A 1 238 ? 2.146 -21.379 -14.597 1.00 72.31 238 ASP A CA 1
ATOM 1839 C C . ASP A 1 238 ? 3.022 -22.549 -15.084 1.00 72.31 238 ASP A C 1
ATOM 1841 O O . ASP A 1 238 ? 2.967 -23.644 -14.518 1.00 72.31 238 ASP A O 1
ATOM 1845 N N . SER A 1 239 ? 3.797 -22.342 -16.153 1.00 71.19 239 SER A N 1
ATOM 1846 C CA . SER A 1 239 ? 4.635 -23.376 -16.782 1.00 71.19 239 SER A CA 1
ATOM 1847 C C . SER A 1 239 ? 5.673 -23.977 -15.832 1.00 71.19 239 SER A C 1
ATOM 1849 O O . SER A 1 239 ? 5.896 -25.189 -15.830 1.00 71.19 239 SER A O 1
ATOM 1851 N N . ASP A 1 240 ? 6.284 -23.136 -15.003 1.00 75.06 240 ASP A N 1
ATOM 1852 C CA . ASP A 1 240 ? 7.522 -23.459 -14.297 1.00 75.06 240 ASP A CA 1
ATOM 1853 C C . ASP A 1 240 ? 7.233 -24.089 -12.936 1.00 75.06 240 ASP A C 1
ATOM 1855 O O . ASP A 1 240 ? 7.886 -25.050 -12.513 1.00 75.06 240 ASP A O 1
ATOM 1859 N N . ARG A 1 241 ? 6.214 -23.564 -12.253 1.00 76.06 241 ARG A N 1
ATOM 1860 C CA . ARG A 1 241 ? 5.750 -24.002 -10.935 1.00 76.06 241 ARG A CA 1
ATOM 1861 C C . ARG A 1 241 ? 4.598 -24.997 -11.024 1.00 76.06 241 ARG A C 1
ATOM 1863 O O . ARG A 1 241 ? 4.406 -25.787 -10.094 1.00 76.06 241 ARG A O 1
ATOM 1870 N N . GLY A 1 242 ? 3.872 -25.028 -12.139 1.00 81.31 242 GLY A N 1
ATOM 1871 C CA . GLY A 1 242 ? 2.645 -25.805 -12.270 1.00 81.31 242 GLY A CA 1
ATOM 1872 C C . GLY A 1 242 ? 1.547 -25.248 -11.364 1.00 81.31 242 GLY A C 1
ATOM 1873 O O . GLY A 1 242 ? 1.576 -24.089 -10.953 1.00 81.31 242 GLY A O 1
ATOM 1874 N N . THR A 1 243 ? 0.563 -26.079 -11.019 1.00 81.38 243 THR A N 1
ATOM 1875 C CA . THR A 1 243 ? -0.507 -25.671 -10.095 1.00 81.38 243 THR A CA 1
ATOM 1876 C C . THR A 1 243 ? 0.029 -25.525 -8.672 1.00 81.38 243 THR A C 1
ATOM 1878 O O . THR A 1 243 ? 0.716 -26.416 -8.168 1.00 81.38 243 THR A O 1
ATOM 1881 N N . GLY A 1 244 ? -0.334 -24.439 -7.994 1.00 82.81 244 GLY A N 1
ATOM 1882 C CA . GLY A 1 244 ? 0.079 -24.172 -6.623 1.00 82.81 244 GLY A CA 1
ATOM 1883 C C . GLY A 1 244 ? -0.891 -23.297 -5.838 1.00 82.81 244 GLY A C 1
ATOM 1884 O O . GLY A 1 244 ? -1.901 -22.807 -6.349 1.00 82.81 244 GLY A O 1
ATOM 1885 N N . ALA A 1 245 ? -0.561 -23.113 -4.564 1.00 77.19 245 ALA A N 1
ATOM 1886 C CA . ALA A 1 245 ? -1.214 -22.172 -3.669 1.00 77.19 245 ALA A CA 1
ATOM 1887 C C . ALA A 1 245 ? -0.155 -21.310 -2.974 1.00 77.19 245 ALA A C 1
ATOM 1889 O O . ALA A 1 245 ? 0.823 -21.836 -2.440 1.00 77.19 245 ALA A O 1
ATOM 1890 N N . SER A 1 246 ? -0.348 -19.994 -2.967 1.00 77.25 246 SER A N 1
ATOM 1891 C CA . SER A 1 246 ? 0.470 -19.045 -2.221 1.00 77.25 246 SER A CA 1
ATOM 1892 C C . SER A 1 246 ? -0.333 -18.316 -1.149 1.00 77.25 246 SER A C 1
ATOM 1894 O O . SER A 1 246 ? -1.564 -18.347 -1.096 1.00 77.25 246 SER A O 1
ATOM 1896 N N . PHE A 1 247 ? 0.397 -17.724 -0.219 1.00 73.12 247 PHE A N 1
ATOM 1897 C CA . PHE A 1 247 ? -0.088 -17.195 1.039 1.00 73.12 247 PHE A CA 1
ATOM 1898 C C . PHE A 1 247 ? 0.769 -15.982 1.381 1.00 73.12 247 PHE A C 1
ATOM 1900 O O . PHE A 1 247 ? 1.987 -16.107 1.465 1.00 73.12 247 PHE A O 1
ATOM 1907 N N . ARG A 1 248 ? 0.129 -14.833 1.600 1.00 75.75 248 ARG A N 1
ATOM 1908 C CA . ARG A 1 248 ? 0.767 -13.589 2.042 1.00 75.75 248 ARG A CA 1
ATOM 1909 C C . ARG A 1 248 ? 0.310 -13.270 3.459 1.00 75.75 248 ARG A C 1
ATOM 1911 O O . ARG A 1 248 ? -0.890 -13.226 3.719 1.00 75.75 248 ARG A O 1
ATOM 1918 N N . TYR A 1 249 ? 1.246 -13.044 4.375 1.00 74.25 249 TYR A N 1
ATOM 1919 C CA . TYR A 1 249 ? 0.972 -12.642 5.753 1.00 74.25 249 TYR A CA 1
ATOM 1920 C C . TYR A 1 249 ? 1.695 -11.351 6.112 1.00 74.25 249 TYR A C 1
ATOM 1922 O O . TYR A 1 249 ? 2.901 -11.342 6.352 1.00 74.25 249 TYR A O 1
ATOM 1930 N N . GLY A 1 250 ? 0.929 -10.273 6.228 1.00 76.62 250 GLY A N 1
ATOM 1931 C CA . GLY A 1 250 ? 1.412 -9.023 6.787 1.00 76.62 250 GLY A CA 1
ATOM 1932 C C . GLY A 1 250 ? 1.332 -8.994 8.308 1.00 76.62 250 GLY A C 1
ATOM 1933 O O . GLY A 1 250 ? 0.292 -9.321 8.885 1.00 76.62 250 GLY A O 1
ATOM 1934 N N . PHE A 1 251 ? 2.392 -8.538 8.975 1.00 74.38 251 PHE A N 1
ATOM 1935 C CA . PHE A 1 251 ? 2.411 -8.401 10.430 1.00 74.38 251 PHE A CA 1
ATOM 1936 C C . PHE A 1 251 ? 3.043 -7.099 10.922 1.00 74.38 251 PHE A C 1
ATOM 1938 O O . PHE A 1 251 ? 3.867 -6.466 10.266 1.00 74.38 251 PHE A O 1
ATOM 1945 N N . GLU A 1 252 ? 2.663 -6.723 12.144 1.00 77.12 252 GLU A N 1
ATOM 1946 C CA . GLU A 1 252 ? 3.210 -5.576 12.867 1.00 77.12 252 GLU A CA 1
ATOM 1947 C C . GLU A 1 252 ? 3.507 -5.953 14.321 1.00 77.12 252 GLU A C 1
ATOM 1949 O O . GLU A 1 252 ? 2.648 -6.501 15.033 1.00 77.12 252 GLU A O 1
ATOM 1954 N N . TRP A 1 253 ? 4.711 -5.604 14.780 1.00 75.38 253 TRP A N 1
ATOM 1955 C CA . TRP A 1 253 ? 5.174 -5.768 16.154 1.00 75.38 253 TRP A CA 1
ATOM 1956 C C . TRP A 1 253 ? 5.466 -4.395 16.780 1.00 75.38 253 TRP A C 1
ATOM 1958 O O . TRP A 1 253 ? 6.558 -3.829 16.695 1.00 75.38 253 TRP A O 1
ATOM 1968 N N . GLY A 1 254 ? 4.476 -3.869 17.503 1.00 75.06 254 GLY A N 1
ATOM 1969 C CA . GLY A 1 254 ? 4.554 -2.538 18.108 1.00 75.06 254 GLY A CA 1
ATOM 1970 C C . GLY A 1 254 ? 4.302 -1.431 17.083 1.00 75.06 254 GLY A C 1
ATOM 1971 O O . GLY A 1 254 ? 3.460 -1.594 16.216 1.00 75.06 254 GLY A O 1
ATOM 1972 N N . GLU A 1 255 ? 4.996 -0.299 17.222 1.00 74.56 255 GLU A N 1
ATOM 1973 C CA . GLU A 1 255 ? 4.842 0.879 16.340 1.00 74.56 255 GLU A CA 1
ATOM 1974 C C . GLU A 1 255 ? 6.014 1.037 15.346 1.00 74.56 255 GLU A C 1
ATOM 1976 O O . GLU A 1 255 ? 6.033 1.978 14.557 1.00 74.56 255 GLU A O 1
ATOM 1981 N N . ARG A 1 256 ? 7.025 0.155 15.420 1.00 85.38 256 ARG A N 1
ATOM 1982 C CA . ARG A 1 256 ? 8.313 0.313 14.716 1.00 85.38 256 ARG A CA 1
ATOM 1983 C C . ARG A 1 256 ? 8.666 -0.816 13.760 1.00 85.38 256 ARG A C 1
ATOM 1985 O O . ARG A 1 256 ? 9.274 -0.522 12.742 1.00 85.38 256 ARG A O 1
ATOM 1992 N N . LEU A 1 257 ? 8.328 -2.065 14.087 1.00 89.12 257 LEU A N 1
ATOM 1993 C CA . LEU A 1 257 ? 8.613 -3.221 13.239 1.00 89.12 257 LEU A CA 1
ATOM 1994 C C . LEU A 1 257 ? 7.339 -3.646 12.508 1.00 89.12 257 LEU A C 1
ATOM 1996 O O . LEU A 1 257 ? 6.338 -3.970 13.150 1.00 89.12 257 LEU A O 1
ATOM 2000 N N . ALA A 1 258 ? 7.406 -3.672 11.186 1.00 87.56 258 ALA A N 1
ATOM 2001 C CA . ALA A 1 258 ? 6.416 -4.279 10.310 1.00 87.56 258 ALA A CA 1
ATOM 2002 C C . ALA A 1 258 ? 7.120 -5.251 9.358 1.00 87.56 258 ALA A C 1
ATOM 2004 O O . ALA A 1 258 ? 8.336 -5.177 9.186 1.00 87.56 258 ALA A O 1
ATOM 2005 N N . GLY A 1 259 ? 6.364 -6.151 8.749 1.00 85.19 259 GLY A N 1
ATOM 2006 C CA . GLY A 1 259 ? 6.883 -7.046 7.728 1.00 85.19 259 GLY A CA 1
ATOM 2007 C C . GLY A 1 259 ? 5.784 -7.770 6.976 1.00 85.19 259 GLY A C 1
ATOM 2008 O O . GLY A 1 259 ? 4.602 -7.671 7.327 1.00 85.19 259 GLY A O 1
ATOM 2009 N N . ASP A 1 260 ? 6.206 -8.502 5.958 1.00 84.19 260 ASP A N 1
ATOM 2010 C CA . ASP A 1 260 ? 5.387 -9.397 5.160 1.00 84.19 260 ASP A CA 1
ATOM 2011 C C . ASP A 1 260 ? 6.110 -10.738 4.999 1.00 84.19 260 ASP A C 1
ATOM 2013 O O . ASP A 1 260 ? 7.341 -10.817 5.006 1.00 84.19 260 ASP A O 1
ATOM 2017 N N . LEU A 1 261 ? 5.333 -11.809 4.897 1.00 84.50 261 LEU A N 1
ATOM 2018 C CA . LEU A 1 261 ? 5.799 -13.167 4.659 1.00 84.50 261 LEU A CA 1
ATOM 2019 C C . LEU A 1 261 ? 4.950 -13.783 3.551 1.00 84.50 261 LEU A C 1
ATOM 2021 O O . LEU A 1 261 ? 3.770 -14.063 3.760 1.00 84.50 261 LEU A O 1
ATOM 2025 N N . ASP A 1 262 ? 5.578 -14.023 2.412 1.00 85.50 262 ASP A N 1
ATOM 2026 C CA . ASP A 1 262 ? 5.028 -14.772 1.297 1.00 85.50 262 ASP A CA 1
ATOM 2027 C C . ASP A 1 262 ? 5.541 -16.209 1.349 1.00 85.50 262 ASP A C 1
ATOM 2029 O O . ASP A 1 262 ? 6.738 -16.460 1.484 1.00 85.50 262 ASP A O 1
ATOM 2033 N N . LEU A 1 263 ? 4.629 -17.166 1.231 1.00 85.81 263 LEU A N 1
ATOM 2034 C CA . LEU A 1 263 ? 4.922 -18.591 1.128 1.00 85.81 263 LEU A CA 1
ATOM 2035 C C . LEU A 1 263 ? 4.120 -19.159 -0.035 1.00 85.81 263 LEU A C 1
ATOM 2037 O O . LEU A 1 263 ? 2.920 -18.913 -0.130 1.00 85.81 263 LEU A O 1
ATOM 2041 N N . ALA A 1 264 ? 4.758 -19.943 -0.895 1.00 86.00 264 ALA A N 1
ATOM 2042 C CA . ALA A 1 264 ? 4.097 -20.663 -1.973 1.00 86.00 264 ALA A CA 1
ATOM 2043 C C . ALA A 1 264 ? 4.423 -22.155 -1.897 1.00 86.00 264 ALA A C 1
ATOM 2045 O O . ALA A 1 264 ? 5.533 -22.545 -1.540 1.00 86.00 264 ALA A O 1
ATOM 2046 N N . LEU A 1 265 ? 3.439 -22.985 -2.230 1.00 88.31 265 LEU A N 1
ATOM 2047 C CA . LEU A 1 265 ? 3.596 -24.417 -2.441 1.00 88.31 265 LEU A CA 1
ATOM 2048 C C . LEU A 1 265 ? 3.074 -24.748 -3.838 1.00 88.31 265 LEU A C 1
ATOM 2050 O O . LEU A 1 265 ? 1.889 -24.563 -4.112 1.00 88.31 265 LEU A O 1
ATOM 2054 N N . SER A 1 266 ? 3.953 -25.239 -4.704 1.00 88.50 266 SER A N 1
ATOM 2055 C CA . SER A 1 266 ? 3.647 -25.566 -6.097 1.00 88.50 266 SER A CA 1
ATOM 2056 C C . SER A 1 266 ? 3.957 -27.025 -6.432 1.00 88.50 266 SER A C 1
ATOM 2058 O O . SER A 1 266 ? 4.759 -27.670 -5.754 1.00 88.50 266 SER A O 1
ATOM 2060 N N . ALA A 1 267 ? 3.303 -27.566 -7.461 1.00 89.69 267 ALA A N 1
ATOM 2061 C CA . ALA A 1 267 ? 3.461 -28.962 -7.863 1.00 89.69 267 ALA A CA 1
ATOM 2062 C C . ALA A 1 267 ? 4.873 -29.279 -8.384 1.00 89.69 267 ALA A C 1
ATOM 2064 O O . ALA A 1 267 ? 5.422 -30.324 -8.037 1.00 89.69 267 ALA A O 1
ATOM 2065 N N . ASN A 1 268 ? 5.461 -28.381 -9.182 1.00 90.75 268 ASN A N 1
ATOM 2066 C CA . ASN A 1 268 ? 6.757 -28.617 -9.820 1.00 90.75 268 ASN A CA 1
ATOM 2067 C C . ASN A 1 268 ? 7.923 -28.179 -8.925 1.00 90.75 268 ASN A C 1
ATOM 2069 O O . ASN A 1 268 ? 8.929 -28.880 -8.851 1.00 90.75 268 ASN A O 1
ATOM 2073 N N . GLN A 1 269 ? 7.791 -27.042 -8.227 1.00 88.00 269 GLN A N 1
ATOM 2074 C CA . GLN A 1 269 ? 8.889 -26.476 -7.434 1.00 88.00 269 GLN A CA 1
ATOM 2075 C C . GLN A 1 269 ? 8.764 -26.757 -5.932 1.00 88.00 269 GLN A C 1
ATOM 2077 O O . GLN A 1 269 ? 9.755 -26.652 -5.213 1.00 88.00 269 GLN A O 1
ATOM 2082 N N . GLY A 1 270 ? 7.607 -27.148 -5.398 1.00 92.31 270 GLY A N 1
ATOM 2083 C CA . GLY A 1 270 ? 7.436 -27.355 -3.957 1.00 92.31 270 GLY A CA 1
ATOM 2084 C C . GLY A 1 270 ? 7.402 -26.028 -3.190 1.00 92.31 270 GLY A C 1
ATOM 2085 O O . GLY A 1 270 ? 6.700 -25.109 -3.595 1.00 92.31 270 GLY A O 1
ATOM 2086 N N . ILE A 1 271 ? 8.115 -25.928 -2.058 1.00 91.38 271 ILE A N 1
ATOM 2087 C CA . ILE A 1 271 ? 8.050 -24.742 -1.178 1.00 91.38 271 ILE A CA 1
ATOM 2088 C C . ILE A 1 271 ? 8.964 -23.616 -1.667 1.00 91.38 271 ILE A C 1
ATOM 2090 O O . ILE A 1 271 ? 10.178 -23.795 -1.779 1.00 91.38 271 ILE A O 1
ATOM 2094 N N . GLU A 1 272 ? 8.389 -22.441 -1.863 1.00 90.94 272 GLU A N 1
ATOM 2095 C CA . GLU A 1 272 ? 9.068 -21.174 -2.129 1.00 90.94 272 GLU A CA 1
ATOM 2096 C C . GLU A 1 272 ? 8.615 -20.130 -1.101 1.00 90.94 272 GLU A C 1
ATOM 2098 O O . GLU A 1 272 ? 7.581 -20.293 -0.444 1.00 90.94 272 GLU A O 1
ATOM 2103 N N . GLY A 1 273 ? 9.364 -19.042 -0.949 1.00 88.12 273 GLY A N 1
ATOM 2104 C CA . GLY A 1 273 ? 8.924 -17.958 -0.077 1.00 88.12 273 GLY A CA 1
ATOM 2105 C C . GLY A 1 273 ? 9.749 -16.687 -0.180 1.00 88.12 273 GLY A C 1
ATOM 2106 O O . GLY A 1 273 ? 10.880 -16.697 -0.657 1.00 88.12 273 GLY A O 1
ATOM 2107 N N . ALA A 1 274 ? 9.178 -15.590 0.297 1.00 90.38 274 ALA A N 1
ATOM 2108 C CA . ALA A 1 274 ? 9.847 -14.310 0.456 1.00 90.38 274 ALA A CA 1
ATOM 2109 C C . ALA A 1 274 ? 9.422 -13.661 1.774 1.00 90.38 274 ALA A C 1
ATOM 2111 O O . ALA A 1 274 ? 8.348 -13.933 2.302 1.00 90.38 274 ALA A O 1
ATOM 2112 N N . THR A 1 275 ? 10.253 -12.792 2.332 1.00 90.06 275 THR A N 1
ATOM 2113 C CA . THR A 1 275 ? 9.869 -11.975 3.480 1.00 90.06 275 THR A CA 1
ATOM 2114 C C . THR A 1 275 ? 10.474 -10.589 3.374 1.00 90.06 275 THR A C 1
ATOM 2116 O O . THR A 1 275 ? 11.622 -10.436 2.960 1.00 90.06 275 THR A O 1
ATOM 2119 N N . SER A 1 276 ? 9.691 -9.585 3.755 1.00 92.75 276 SER A N 1
ATOM 2120 C CA . SER A 1 276 ? 10.144 -8.217 3.967 1.00 92.75 276 SER A CA 1
ATOM 2121 C C . SER A 1 276 ? 10.025 -7.872 5.450 1.00 92.75 276 SER A C 1
ATOM 2123 O O . SER A 1 276 ? 9.096 -8.294 6.144 1.00 92.75 276 SER A O 1
ATOM 2125 N N . LEU A 1 277 ? 10.973 -7.094 5.956 1.00 94.06 277 LEU A N 1
ATOM 2126 C CA . LEU A 1 277 ? 10.983 -6.544 7.303 1.00 94.06 277 LEU A CA 1
ATOM 2127 C C . LEU A 1 277 ? 11.407 -5.085 7.221 1.00 94.06 277 LEU A C 1
ATOM 2129 O O . LEU A 1 277 ? 12.421 -4.771 6.605 1.00 94.06 277 LEU A O 1
ATOM 2133 N N . THR A 1 278 ? 10.680 -4.217 7.916 1.00 94.19 278 THR A N 1
ATOM 2134 C CA . THR A 1 278 ? 10.975 -2.786 8.014 1.00 94.19 278 THR A CA 1
ATOM 2135 C C . THR A 1 278 ? 10.935 -2.360 9.474 1.00 94.19 278 THR A C 1
ATOM 2137 O O . THR A 1 278 ? 9.911 -2.490 10.149 1.00 94.19 278 THR A O 1
ATOM 2140 N N . TYR A 1 279 ? 12.049 -1.821 9.968 1.00 95.12 279 TYR A N 1
ATOM 2141 C CA . TYR A 1 279 ? 12.203 -1.299 11.321 1.00 95.12 279 TYR A CA 1
ATOM 2142 C C . TYR A 1 279 ? 12.456 0.212 11.307 1.00 95.12 279 TYR A C 1
ATOM 2144 O O . TYR A 1 279 ? 13.560 0.669 11.003 1.00 95.12 279 TYR A O 1
ATOM 2152 N N . ARG A 1 280 ? 11.449 1.000 11.698 1.00 93.56 280 ARG A N 1
ATOM 2153 C CA . ARG A 1 280 ? 11.579 2.455 11.882 1.00 93.56 280 ARG A CA 1
ATOM 2154 C C . ARG A 1 280 ? 12.361 2.756 13.157 1.00 93.56 280 ARG A C 1
ATOM 2156 O O . ARG A 1 280 ? 11.849 2.577 14.266 1.00 93.56 280 ARG A O 1
ATOM 2163 N N . PHE A 1 281 ? 13.598 3.220 13.005 1.00 93.12 281 PHE A N 1
ATOM 2164 C CA . PHE A 1 281 ? 14.455 3.606 14.127 1.00 93.12 281 PHE A CA 1
ATOM 2165 C C . PHE A 1 281 ? 14.316 5.092 14.491 1.00 93.12 281 PHE A C 1
ATOM 2167 O O . PHE A 1 281 ? 14.556 5.453 15.644 1.00 93.12 281 PHE A O 1
ATOM 2174 N N . SER A 1 282 ? 13.864 5.933 13.556 1.00 90.00 282 SER A N 1
ATOM 2175 C CA . SER A 1 282 ? 13.467 7.329 13.786 1.00 90.00 282 SER A CA 1
ATOM 2176 C C . SER A 1 282 ? 12.228 7.692 12.948 1.00 90.00 282 SER A C 1
ATOM 2178 O O . SER A 1 282 ? 11.667 6.840 12.262 1.00 90.00 282 SER A O 1
ATOM 2180 N N . GLU A 1 283 ? 11.777 8.947 13.010 1.00 84.00 283 GLU A N 1
ATOM 2181 C CA . GLU A 1 283 ? 10.676 9.472 12.176 1.00 84.00 283 GLU A CA 1
ATOM 2182 C C . GLU A 1 283 ? 11.072 9.649 10.696 1.00 84.00 283 GLU A C 1
ATOM 2184 O O . GLU A 1 283 ? 10.213 9.708 9.817 1.00 84.00 283 GLU A O 1
ATOM 2189 N N . ASN A 1 284 ? 12.381 9.705 10.425 1.00 86.00 284 ASN A N 1
ATOM 2190 C CA . ASN A 1 284 ? 12.974 9.956 9.110 1.00 86.00 284 ASN A CA 1
ATOM 2191 C C . ASN A 1 284 ? 13.925 8.828 8.664 1.00 86.00 284 ASN A C 1
ATOM 2193 O O . ASN A 1 284 ? 14.729 9.039 7.759 1.00 86.00 284 ASN A O 1
ATOM 2197 N N . GLY A 1 285 ? 13.889 7.654 9.302 1.00 91.69 285 GLY A N 1
ATOM 2198 C CA . GLY A 1 285 ? 14.835 6.569 9.049 1.00 91.69 285 GLY A CA 1
ATOM 2199 C C . GLY A 1 285 ? 14.295 5.187 9.407 1.00 91.69 285 GLY A C 1
ATOM 2200 O O . GLY A 1 285 ? 13.864 4.931 10.538 1.00 91.69 285 GLY A O 1
ATOM 2201 N N . GLU A 1 286 ? 14.372 4.279 8.437 1.00 95.69 286 GLU A N 1
ATOM 2202 C CA . GLU A 1 286 ? 14.029 2.869 8.576 1.00 95.69 286 GLU A CA 1
ATOM 2203 C C . GLU A 1 286 ? 15.148 1.959 8.061 1.00 95.69 286 GLU A C 1
ATOM 2205 O O . GLU A 1 286 ? 15.814 2.257 7.072 1.00 95.69 286 GLU A O 1
ATOM 2210 N N . ALA A 1 287 ? 15.374 0.855 8.768 1.00 97.50 287 ALA A N 1
ATOM 2211 C CA . ALA A 1 287 ? 16.193 -0.255 8.302 1.00 97.50 287 ALA A CA 1
ATOM 2212 C C . ALA A 1 287 ? 15.275 -1.294 7.658 1.00 97.50 287 ALA A C 1
ATOM 2214 O O . ALA A 1 287 ? 14.178 -1.526 8.174 1.00 97.50 287 ALA A O 1
ATOM 2215 N N . PHE A 1 288 ? 15.712 -1.922 6.572 1.00 95.44 288 PHE A N 1
ATOM 2216 C CA . PHE A 1 288 ? 14.934 -2.940 5.874 1.00 95.44 288 PHE A CA 1
ATOM 2217 C C . PHE A 1 288 ? 15.762 -4.193 5.577 1.00 95.44 288 PHE A C 1
ATOM 2219 O O . PHE A 1 288 ? 16.983 -4.129 5.422 1.00 95.44 288 PHE A O 1
ATOM 2226 N N . LEU A 1 289 ? 15.074 -5.329 5.519 1.00 96.38 289 LEU A N 1
ATOM 2227 C CA . LEU A 1 289 ? 15.574 -6.609 5.030 1.00 96.38 289 LEU A CA 1
ATOM 2228 C C . LEU A 1 289 ? 14.472 -7.226 4.176 1.00 96.38 289 LEU A C 1
ATOM 2230 O O . LEU A 1 289 ? 13.376 -7.475 4.667 1.00 96.38 289 LEU A O 1
ATOM 2234 N N . GLU A 1 290 ? 14.779 -7.498 2.924 1.00 94.50 290 GLU A N 1
ATOM 2235 C CA . GLU A 1 290 ? 13.944 -8.222 1.980 1.00 94.50 290 GLU A CA 1
ATOM 2236 C C . GLU A 1 290 ? 14.732 -9.465 1.566 1.00 94.50 290 GLU A C 1
ATOM 2238 O O . GLU A 1 290 ? 15.920 -9.392 1.259 1.00 94.50 290 GLU A O 1
ATOM 2243 N N . THR A 1 291 ? 14.136 -10.649 1.629 1.00 93.81 291 THR A N 1
ATOM 2244 C CA . THR A 1 291 ? 14.843 -11.862 1.219 1.00 93.81 291 THR A CA 1
ATOM 2245 C C . THR A 1 291 ? 13.899 -12.907 0.666 1.00 93.81 291 THR A C 1
ATOM 2247 O O . THR A 1 291 ? 12.808 -13.106 1.197 1.00 93.81 291 THR A O 1
ATOM 2250 N N . SER A 1 292 ? 14.309 -13.564 -0.416 1.00 92.31 292 SER A N 1
ATOM 2251 C CA . SER A 1 292 ? 13.487 -14.546 -1.112 1.00 92.31 292 SER A CA 1
ATOM 2252 C C . SER A 1 292 ? 14.249 -15.826 -1.444 1.00 92.31 292 SER A C 1
ATOM 2254 O O . SER A 1 292 ? 15.468 -15.829 -1.620 1.00 92.31 292 SER A O 1
ATOM 2256 N N . TYR A 1 293 ? 13.506 -16.926 -1.508 1.00 91.44 293 TYR A N 1
ATOM 2257 C CA . TYR A 1 293 ? 13.929 -18.242 -1.959 1.00 91.44 293 TYR A CA 1
ATOM 2258 C C . TYR A 1 293 ? 12.928 -18.731 -3.000 1.00 91.44 293 TYR A C 1
ATOM 2260 O O . TYR A 1 293 ? 11.914 -19.357 -2.675 1.00 91.44 293 TYR A O 1
ATOM 2268 N N . LEU A 1 294 ? 13.207 -18.362 -4.247 1.00 87.62 294 LEU A N 1
ATOM 2269 C CA . LEU A 1 294 ? 12.329 -18.545 -5.399 1.00 87.62 294 LEU A CA 1
ATOM 2270 C C . LEU A 1 294 ? 13.082 -19.286 -6.502 1.00 87.62 294 LEU A C 1
ATOM 2272 O O . LEU A 1 294 ? 14.301 -19.118 -6.652 1.00 87.62 294 LEU A O 1
ATOM 2276 N N . TYR A 1 295 ? 12.348 -20.082 -7.270 1.00 83.62 295 TYR A N 1
ATOM 2277 C CA . TYR A 1 295 ? 12.836 -20.720 -8.485 1.00 83.62 295 TYR A CA 1
ATOM 2278 C C . TYR A 1 295 ? 13.273 -19.668 -9.510 1.00 83.62 295 TYR A C 1
ATOM 2280 O O . TYR A 1 295 ? 12.628 -18.632 -9.661 1.00 83.62 295 TYR A O 1
ATOM 2288 N N . ASN A 1 296 ? 14.393 -19.920 -10.184 1.00 81.50 296 ASN A N 1
ATOM 2289 C CA . ASN A 1 296 ? 14.812 -19.173 -11.358 1.00 81.50 296 ASN A CA 1
ATOM 2290 C C . ASN A 1 296 ? 14.674 -20.074 -12.587 1.00 81.50 296 ASN A C 1
ATOM 2292 O O . ASN A 1 296 ? 15.354 -21.098 -12.660 1.00 81.50 296 ASN A O 1
ATOM 2296 N N . ALA A 1 297 ? 13.830 -19.686 -13.543 1.00 73.88 297 ALA A N 1
ATOM 2297 C CA . ALA A 1 297 ? 13.687 -20.408 -14.803 1.00 73.88 297 ALA A CA 1
ATOM 2298 C C . ALA A 1 297 ? 14.989 -20.378 -15.621 1.00 73.88 297 ALA A C 1
ATOM 2300 O O . ALA A 1 297 ? 15.403 -21.417 -16.131 1.00 73.88 297 ALA A O 1
ATOM 2301 N N . ASP A 1 298 ? 15.681 -19.232 -15.643 1.00 73.19 298 ASP A N 1
ATOM 2302 C CA . ASP A 1 298 ? 16.905 -19.021 -16.429 1.00 73.19 298 ASP A CA 1
ATOM 2303 C C . ASP A 1 298 ? 18.086 -19.886 -15.940 1.00 73.19 298 ASP A C 1
ATOM 2305 O O . ASP A 1 298 ? 18.925 -20.314 -16.731 1.00 73.19 298 ASP A O 1
ATOM 2309 N N . GLU A 1 299 ? 18.156 -20.168 -14.632 1.00 74.56 299 GLU A N 1
ATOM 2310 C CA . GLU A 1 299 ? 19.205 -21.009 -14.024 1.00 74.56 299 GLU A CA 1
ATOM 2311 C C . GLU A 1 299 ? 18.751 -22.459 -13.760 1.00 74.56 299 GLU A C 1
ATOM 2313 O O . GLU A 1 299 ? 19.569 -23.303 -13.397 1.00 74.56 299 GLU A O 1
ATOM 2318 N N . GLY A 1 300 ? 17.455 -22.762 -13.894 1.00 84.00 300 GLY A N 1
ATOM 2319 C CA . GLY A 1 300 ? 16.878 -24.074 -13.578 1.00 84.00 300 GLY A CA 1
ATOM 2320 C C . GLY A 1 300 ? 16.923 -24.468 -12.093 1.00 84.00 300 GLY A C 1
ATOM 2321 O O . GLY A 1 300 ? 16.755 -25.644 -11.763 1.00 84.00 300 GLY A O 1
ATOM 2322 N N . GLU A 1 301 ? 17.160 -23.525 -11.174 1.00 88.31 301 GLU A N 1
ATOM 2323 C CA . GLU A 1 301 ? 17.290 -23.804 -9.740 1.00 88.31 301 GLU A CA 1
ATOM 2324 C C . GLU A 1 301 ? 16.748 -22.685 -8.836 1.00 88.31 301 GLU A C 1
ATOM 2326 O O . GLU A 1 301 ? 16.544 -21.544 -9.246 1.00 88.31 301 GLU A O 1
ATOM 2331 N N . LYS A 1 302 ? 16.513 -23.006 -7.557 1.00 88.12 302 LYS A N 1
ATOM 2332 C CA . LYS A 1 302 ? 16.076 -22.024 -6.556 1.00 88.12 302 LYS A CA 1
ATOM 2333 C C . LYS A 1 302 ? 17.251 -21.285 -5.939 1.00 88.12 302 LYS A C 1
ATOM 2335 O O . LYS A 1 302 ? 18.155 -21.905 -5.380 1.00 88.12 302 LYS A O 1
ATOM 2340 N N . ARG A 1 303 ? 17.172 -19.955 -5.911 1.00 89.25 303 ARG A N 1
ATOM 2341 C CA . ARG A 1 303 ? 18.216 -19.094 -5.340 1.00 89.25 303 ARG A CA 1
ATOM 2342 C C . ARG A 1 303 ? 17.723 -18.320 -4.128 1.00 89.25 303 ARG A C 1
ATOM 2344 O O . ARG A 1 303 ? 16.620 -17.778 -4.132 1.00 89.25 303 ARG A O 1
ATOM 2351 N N . TRP A 1 304 ? 18.585 -18.240 -3.112 1.00 92.12 304 TRP A N 1
ATOM 2352 C CA . TRP A 1 304 ? 18.414 -17.339 -1.974 1.00 92.12 304 TRP A CA 1
ATOM 2353 C C . TRP A 1 304 ? 18.949 -15.949 -2.337 1.00 92.12 304 TRP A C 1
ATOM 2355 O O . TRP A 1 304 ? 20.138 -15.815 -2.645 1.00 92.12 304 TRP A O 1
ATOM 2365 N N . ARG A 1 305 ? 18.075 -14.939 -2.293 1.00 92.44 305 ARG A N 1
ATOM 2366 C CA . ARG A 1 305 ? 18.337 -13.556 -2.715 1.00 92.44 305 ARG A CA 1
ATOM 2367 C C . ARG A 1 305 ? 18.031 -12.586 -1.566 1.00 92.44 305 ARG A C 1
ATOM 2369 O O . ARG A 1 305 ? 16.864 -12.270 -1.339 1.00 92.44 305 ARG A O 1
ATOM 2376 N N . PRO A 1 306 ? 19.025 -12.199 -0.752 1.00 95.69 306 PRO A N 1
ATOM 2377 C CA . PRO A 1 306 ? 18.879 -11.201 0.298 1.00 95.69 306 PRO A CA 1
ATOM 2378 C C . PRO A 1 306 ? 19.245 -9.792 -0.197 1.00 95.69 306 PRO A C 1
ATOM 2380 O O . PRO A 1 306 ? 20.260 -9.588 -0.862 1.00 95.69 306 PRO A O 1
ATOM 2383 N N . LEU A 1 307 ? 18.424 -8.825 0.200 1.00 95.19 307 LEU A N 1
ATOM 2384 C CA . LEU A 1 307 ? 18.518 -7.390 -0.045 1.00 95.19 307 LEU A CA 1
ATOM 2385 C C . LEU A 1 307 ? 18.313 -6.685 1.303 1.00 95.19 307 LEU A C 1
ATOM 2387 O O . LEU A 1 307 ? 17.347 -6.966 2.006 1.00 95.19 307 LEU A O 1
ATOM 2391 N N . TRP A 1 308 ? 19.196 -5.786 1.720 1.00 97.81 308 TRP A N 1
ATOM 2392 C CA . TRP A 1 308 ? 19.037 -5.090 3.001 1.00 97.81 308 TRP A CA 1
ATOM 2393 C C . TRP A 1 308 ? 19.639 -3.698 2.974 1.00 97.81 308 TRP A C 1
ATOM 2395 O O . TRP A 1 308 ? 20.452 -3.363 2.115 1.00 97.81 308 TRP A O 1
ATOM 2405 N N . GLY A 1 309 ? 19.266 -2.875 3.946 1.00 97.75 309 GLY A N 1
ATOM 2406 C CA . GLY A 1 309 ? 19.815 -1.536 4.024 1.00 97.75 309 GLY A CA 1
ATOM 2407 C C . GLY A 1 309 ? 19.134 -0.628 5.026 1.00 97.75 309 GLY A C 1
ATOM 2408 O O . GLY A 1 309 ? 18.397 -1.051 5.919 1.00 97.75 309 GLY A O 1
ATOM 2409 N N . VAL A 1 310 ? 19.393 0.660 4.848 1.00 97.56 310 VAL A N 1
ATOM 2410 C CA . VAL A 1 310 ? 18.765 1.762 5.575 1.00 97.56 310 VAL A CA 1
ATOM 2411 C C . VAL A 1 310 ? 18.305 2.818 4.581 1.00 97.56 310 VAL A C 1
ATOM 2413 O O . VAL A 1 310 ? 18.983 3.074 3.589 1.00 97.56 310 VAL A O 1
ATOM 2416 N N . ARG A 1 311 ? 17.149 3.435 4.827 1.00 95.44 311 ARG A N 1
ATOM 2417 C CA . ARG A 1 311 ? 16.599 4.494 3.974 1.00 95.44 311 ARG A CA 1
ATOM 2418 C C . ARG A 1 311 ? 15.797 5.520 4.766 1.00 95.44 311 ARG A C 1
ATOM 2420 O O . ARG A 1 311 ? 15.341 5.249 5.879 1.00 95.44 311 ARG A O 1
ATOM 2427 N N . SER A 1 312 ? 15.589 6.688 4.172 1.00 93.12 312 SER A N 1
ATOM 2428 C CA . SER A 1 312 ? 14.627 7.678 4.655 1.00 93.12 312 SER A CA 1
ATOM 2429 C C . SER A 1 312 ? 13.205 7.106 4.640 1.00 93.12 312 SER A C 1
ATOM 2431 O O . SER A 1 312 ? 12.767 6.585 3.616 1.00 93.12 312 SER A O 1
ATOM 2433 N N . SER A 1 313 ? 12.469 7.214 5.747 1.00 82.31 313 SER A N 1
ATOM 2434 C CA . SER A 1 313 ? 11.131 6.621 5.881 1.00 82.31 313 SER A CA 1
ATOM 2435 C C . SER A 1 313 ? 10.013 7.500 5.303 1.00 82.31 313 SER A C 1
ATOM 2437 O O . SER A 1 313 ? 9.744 8.586 5.821 1.00 82.31 313 SER A O 1
ATOM 2439 N N . GLY A 1 314 ? 9.290 6.986 4.302 1.00 67.81 314 GLY A N 1
ATOM 2440 C CA . GLY A 1 314 ? 8.151 7.638 3.635 1.00 67.81 314 GLY A CA 1
ATOM 2441 C C . GLY A 1 314 ? 8.544 8.515 2.438 1.00 67.81 314 GLY A C 1
ATOM 2442 O O . GLY A 1 314 ? 9.723 8.698 2.150 1.00 67.81 314 GLY A O 1
ATOM 2443 N N . ASN A 1 315 ? 7.549 9.078 1.747 1.00 63.53 315 ASN A N 1
ATOM 2444 C CA . ASN A 1 315 ? 7.770 9.775 0.476 1.00 63.53 315 ASN A CA 1
ATOM 2445 C C . ASN A 1 315 ? 8.633 11.041 0.658 1.00 63.53 315 ASN A C 1
ATOM 2447 O O . ASN A 1 315 ? 8.428 11.832 1.586 1.00 63.53 315 ASN A O 1
ATOM 2451 N N . GLY A 1 316 ? 9.620 11.206 -0.226 1.00 62.56 316 GLY A N 1
ATOM 2452 C CA . GLY A 1 316 ? 10.554 12.337 -0.271 1.00 62.56 316 GLY A CA 1
ATOM 2453 C C . GLY A 1 316 ? 10.034 13.504 -1.110 1.00 62.56 316 GLY A C 1
ATOM 2454 O O . GLY A 1 316 ? 10.758 14.005 -1.961 1.00 62.56 316 GLY A O 1
ATOM 2455 N N . GLU A 1 317 ? 8.764 13.881 -0.937 1.00 77.44 317 GLU A N 1
ATOM 2456 C CA . GLU A 1 317 ? 8.180 15.036 -1.635 1.00 77.44 317 GLU A CA 1
ATOM 2457 C C . GLU A 1 317 ? 8.819 16.338 -1.117 1.00 77.44 317 GLU A C 1
ATOM 2459 O O . GLU A 1 317 ? 9.543 16.996 -1.859 1.00 77.44 317 GLU A O 1
ATOM 2464 N N . ASP A 1 318 ? 8.680 16.630 0.182 1.00 84.00 318 ASP A N 1
ATOM 2465 C CA . ASP A 1 318 ? 9.115 17.904 0.790 1.00 84.00 318 ASP A CA 1
ATOM 2466 C C . ASP A 1 318 ? 10.438 17.822 1.583 1.00 84.00 318 ASP A C 1
ATOM 2468 O O . ASP A 1 318 ? 10.802 18.734 2.327 1.00 84.00 318 ASP A O 1
ATOM 2472 N N . ARG A 1 319 ? 11.176 16.711 1.474 1.00 88.88 319 ARG A N 1
ATOM 2473 C CA . ARG A 1 319 ? 12.407 16.453 2.248 1.00 88.88 319 ARG A CA 1
ATOM 2474 C C . ARG A 1 319 ? 13.413 15.626 1.458 1.00 88.88 319 ARG A C 1
ATOM 2476 O O . ARG A 1 319 ? 13.034 14.872 0.569 1.00 88.88 319 ARG A O 1
ATOM 2483 N N . PHE A 1 320 ? 14.685 15.721 1.845 1.00 91.50 320 PHE A N 1
ATOM 2484 C CA . PHE A 1 320 ? 15.732 14.849 1.315 1.00 91.50 320 PHE A CA 1
ATOM 2485 C C . PHE A 1 320 ? 15.392 13.375 1.558 1.00 91.50 320 PHE A C 1
ATOM 2487 O O . PHE A 1 320 ? 15.123 12.976 2.696 1.00 91.50 320 PHE A O 1
ATOM 2494 N N . SER A 1 321 ? 15.462 12.569 0.501 1.00 93.31 321 SER A N 1
ATOM 2495 C CA . SER A 1 321 ? 15.393 11.110 0.580 1.00 93.31 321 SER A CA 1
ATOM 2496 C C . SER A 1 321 ? 16.772 10.508 0.362 1.00 93.31 321 SER A C 1
ATOM 2498 O O . SER A 1 321 ? 17.506 10.961 -0.513 1.00 93.31 321 SER A O 1
ATOM 2500 N N . TRP A 1 322 ? 17.119 9.479 1.123 1.00 94.38 322 TRP A N 1
ATOM 2501 C CA . TRP A 1 322 ? 18.426 8.827 1.050 1.00 94.38 322 TRP A CA 1
ATOM 2502 C C . TRP A 1 322 ? 18.294 7.321 1.266 1.00 94.38 322 TRP A C 1
ATOM 2504 O O . TRP A 1 322 ? 17.359 6.869 1.932 1.00 94.38 322 TRP A O 1
ATOM 2514 N N . SER A 1 323 ? 19.240 6.543 0.745 1.00 96.44 323 SER A N 1
ATOM 2515 C CA . SER A 1 323 ? 19.372 5.118 1.058 1.00 96.44 323 SER A CA 1
ATOM 2516 C C . SER A 1 323 ? 20.825 4.645 1.035 1.00 96.44 323 SER A C 1
ATOM 2518 O O . SER A 1 323 ? 21.680 5.248 0.392 1.00 96.44 323 SER A O 1
ATOM 2520 N N . ALA A 1 324 ? 21.082 3.553 1.751 1.00 97.69 324 ALA A N 1
ATOM 2521 C CA . ALA A 1 324 ? 22.258 2.706 1.620 1.00 97.69 324 ALA A CA 1
ATOM 2522 C C . ALA A 1 324 ? 21.770 1.256 1.554 1.00 97.69 324 ALA A C 1
ATOM 2524 O O . ALA A 1 324 ? 21.064 0.812 2.464 1.00 97.69 324 ALA A O 1
ATOM 2525 N N . LEU A 1 325 ? 22.090 0.559 0.469 1.00 96.69 325 LEU A N 1
ATOM 2526 C CA . LEU A 1 325 ? 21.481 -0.705 0.068 1.00 96.69 325 LEU A CA 1
ATOM 2527 C C . LEU A 1 325 ? 22.565 -1.714 -0.324 1.00 96.69 325 LEU A C 1
ATOM 2529 O O . LEU A 1 325 ? 23.512 -1.379 -1.028 1.00 96.69 325 LEU A O 1
ATOM 2533 N N . TRP A 1 326 ? 22.391 -2.956 0.113 1.00 97.75 326 TRP A N 1
ATOM 2534 C CA . TRP A 1 326 ? 23.207 -4.109 -0.248 1.00 97.75 326 TRP A CA 1
ATOM 2535 C C . TRP A 1 326 ? 22.313 -5.190 -0.833 1.00 97.75 326 TRP A C 1
ATOM 2537 O O . TRP A 1 326 ? 21.226 -5.433 -0.304 1.00 97.75 326 TRP A O 1
ATOM 2547 N N . SER A 1 327 ? 22.783 -5.879 -1.867 1.00 96.12 327 SER A N 1
ATOM 2548 C CA . SER A 1 327 ? 22.087 -7.029 -2.443 1.00 96.12 327 SER A CA 1
ATOM 2549 C C . SER A 1 327 ? 23.056 -8.161 -2.762 1.00 96.12 327 SER A C 1
ATOM 2551 O O . SER A 1 327 ? 24.222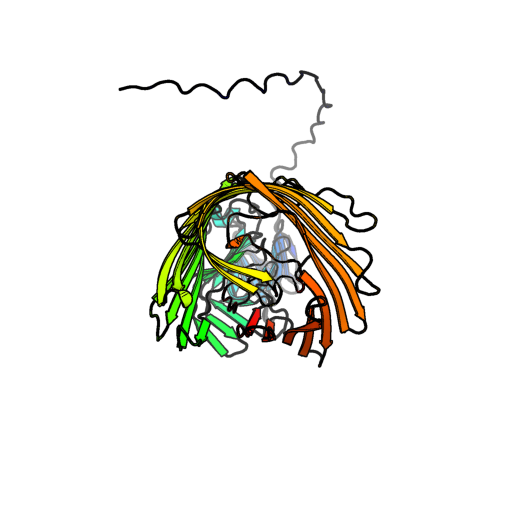 -7.932 -3.088 1.00 96.12 327 SER A O 1
ATOM 2553 N N . GLN A 1 328 ? 22.578 -9.401 -2.657 1.00 94.19 328 GLN A N 1
ATOM 2554 C CA . GLN A 1 328 ? 23.279 -10.575 -3.168 1.00 94.19 328 GLN A CA 1
ATOM 2555 C C . GLN A 1 328 ? 22.357 -11.368 -4.084 1.00 94.19 328 GLN A C 1
ATOM 2557 O O . GLN A 1 328 ? 21.234 -11.701 -3.698 1.00 94.19 328 GLN A O 1
ATOM 2562 N N . ARG A 1 329 ? 22.866 -11.749 -5.260 1.00 89.62 329 ARG A N 1
ATOM 2563 C CA . ARG A 1 329 ? 22.119 -12.520 -6.266 1.00 89.62 329 ARG A CA 1
ATOM 2564 C C . ARG A 1 329 ? 20.785 -11.874 -6.659 1.00 89.62 329 ARG A C 1
ATOM 2566 O O . ARG A 1 329 ? 19.787 -12.565 -6.851 1.00 89.62 329 ARG A O 1
ATOM 2573 N N . GLU A 1 330 ? 20.749 -10.551 -6.733 1.00 88.75 330 GLU A N 1
ATOM 2574 C CA . GLU A 1 330 ? 19.591 -9.796 -7.199 1.00 88.75 330 GLU A CA 1
ATOM 2575 C C . GLU A 1 330 ? 19.277 -10.215 -8.639 1.00 88.75 330 GLU A C 1
ATOM 2577 O O . GLU A 1 330 ? 20.102 -10.021 -9.528 1.00 88.75 330 GLU A O 1
ATOM 2582 N N . SER A 1 331 ? 18.114 -10.836 -8.862 1.00 85.75 331 SER A N 1
ATOM 2583 C CA . SER A 1 331 ? 17.662 -11.153 -10.220 1.00 85.75 331 SER A CA 1
ATOM 2584 C C . SER A 1 331 ? 17.213 -9.865 -10.883 1.00 85.75 331 SER A C 1
ATOM 2586 O O . SER A 1 331 ? 16.228 -9.260 -10.459 1.00 85.75 331 SER A O 1
ATOM 2588 N N . LEU A 1 332 ? 17.928 -9.474 -11.927 1.00 84.38 332 LEU A N 1
ATOM 2589 C CA . LEU A 1 332 ? 17.562 -8.360 -12.778 1.00 84.38 332 LEU A CA 1
ATOM 2590 C C . LEU A 1 332 ? 16.781 -8.877 -13.981 1.00 84.38 332 LEU A C 1
ATOM 2592 O O . LEU A 1 332 ? 17.214 -9.806 -14.658 1.00 84.38 332 LEU A O 1
ATOM 2596 N N . ASN A 1 333 ? 15.662 -8.218 -14.252 1.00 82.81 333 ASN A N 1
ATOM 2597 C CA . ASN A 1 333 ? 14.929 -8.304 -15.504 1.00 82.81 333 ASN A CA 1
ATOM 2598 C C . ASN A 1 333 ? 14.655 -6.852 -15.924 1.00 82.81 333 ASN A C 1
ATOM 2600 O O . ASN A 1 333 ? 13.864 -6.155 -15.284 1.00 82.81 333 ASN A O 1
ATOM 2604 N N . ILE A 1 334 ? 15.418 -6.343 -16.895 1.00 83.75 334 ILE A N 1
ATOM 2605 C CA . ILE A 1 334 ? 15.469 -4.916 -17.252 1.00 83.75 334 ILE A CA 1
ATOM 2606 C C . ILE A 1 334 ? 15.178 -4.758 -18.741 1.00 83.75 334 ILE A C 1
ATOM 2608 O O . ILE A 1 334 ? 15.968 -5.181 -19.582 1.00 83.75 334 ILE A O 1
ATOM 2612 N N . THR A 1 335 ? 14.082 -4.079 -19.075 1.00 84.00 335 THR A N 1
ATOM 2613 C CA . THR A 1 335 ? 13.787 -3.657 -20.450 1.00 84.00 335 THR A CA 1
ATOM 2614 C C . THR A 1 335 ? 14.767 -2.560 -20.873 1.00 84.00 335 THR A C 1
ATOM 2616 O O . THR A 1 335 ? 14.640 -1.396 -20.483 1.00 84.00 335 THR A O 1
ATOM 2619 N N . GLN A 1 336 ? 15.768 -2.932 -21.666 1.00 85.00 336 GLN A N 1
ATOM 2620 C CA . GLN A 1 336 ? 16.791 -2.021 -22.176 1.00 85.00 336 GLN A CA 1
ATOM 2621 C C . GLN A 1 336 ? 16.283 -1.217 -23.374 1.00 85.00 336 GLN A C 1
ATOM 2623 O O . GLN A 1 336 ? 16.583 -0.028 -23.475 1.00 85.00 336 GLN A O 1
ATOM 2628 N N . GLY A 1 337 ? 15.478 -1.840 -24.238 1.00 84.88 337 GLY A N 1
ATOM 2629 C CA . GLY A 1 337 ? 14.935 -1.257 -25.467 1.00 84.88 337 GLY A CA 1
ATOM 2630 C C . GLY A 1 337 ? 13.649 -1.955 -25.916 1.00 84.88 337 GLY A C 1
ATOM 2631 O O . GLY A 1 337 ? 13.113 -2.806 -25.207 1.00 84.88 337 GLY A O 1
ATOM 2632 N N . VAL A 1 338 ? 13.139 -1.611 -27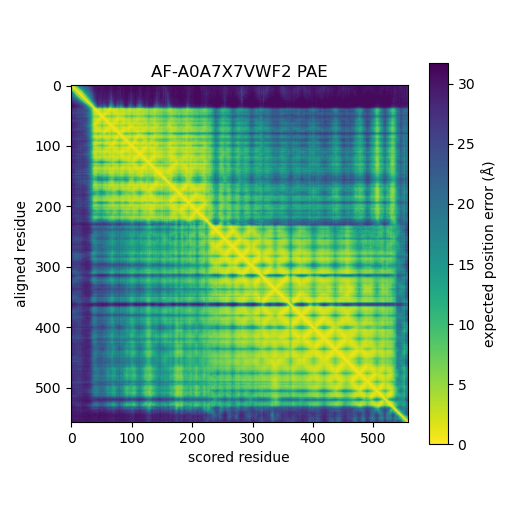.103 1.00 82.88 338 VAL A N 1
ATOM 2633 C CA . VAL A 1 338 ? 11.916 -2.225 -27.656 1.00 82.88 338 VAL A CA 1
ATOM 2634 C C . VAL A 1 338 ? 12.167 -3.700 -27.982 1.00 82.88 338 VAL A C 1
ATOM 2636 O O . VAL A 1 338 ? 12.833 -4.011 -28.971 1.00 82.88 338 VAL A O 1
ATOM 2639 N N . GLY A 1 339 ? 11.615 -4.603 -27.170 1.00 76.62 339 GLY A N 1
ATOM 2640 C CA . GLY A 1 339 ? 11.843 -6.045 -27.304 1.00 76.62 339 GLY A C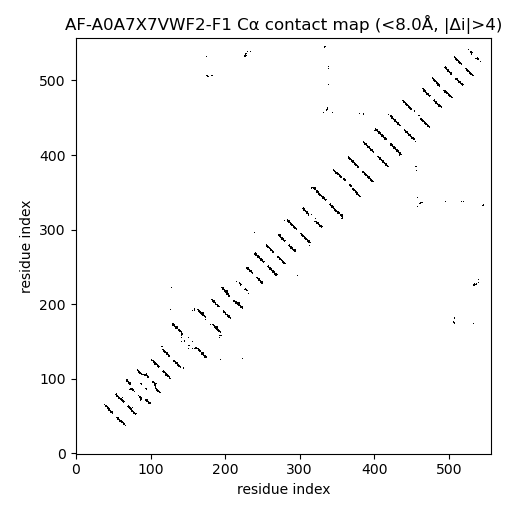A 1
ATOM 2641 C C . GLY A 1 339 ? 13.264 -6.491 -26.944 1.00 76.62 339 GLY A C 1
ATOM 2642 O O . GLY A 1 339 ? 13.666 -7.590 -27.315 1.00 76.62 339 GLY A O 1
ATOM 2643 N N . LYS A 1 340 ? 14.039 -5.650 -26.243 1.00 83.00 340 LYS A N 1
ATOM 2644 C CA . LYS A 1 340 ? 15.347 -6.020 -25.689 1.00 83.00 340 LYS A CA 1
ATOM 2645 C C . LYS A 1 340 ? 15.282 -5.971 -24.173 1.00 83.00 340 LYS A C 1
ATOM 2647 O O . LYS A 1 340 ? 15.125 -4.900 -23.581 1.00 83.00 340 LYS A O 1
ATOM 2652 N N . THR A 1 341 ? 15.474 -7.131 -23.564 1.00 83.94 341 THR A N 1
ATOM 2653 C CA . THR A 1 341 ? 15.404 -7.320 -22.119 1.00 83.94 341 THR A CA 1
ATOM 2654 C C . THR A 1 341 ? 16.676 -8.006 -21.642 1.00 83.94 341 THR A C 1
ATOM 2656 O O . THR A 1 341 ? 17.015 -9.090 -22.112 1.00 83.94 341 THR A O 1
ATOM 2659 N N . TYR A 1 342 ? 17.379 -7.374 -20.707 1.00 84.75 342 TYR A N 1
ATOM 2660 C CA . TYR A 1 342 ? 18.483 -7.990 -19.983 1.00 84.75 342 TYR A CA 1
ATOM 2661 C C . TYR A 1 342 ? 17.916 -8.846 -18.845 1.00 84.75 342 TYR A C 1
ATOM 2663 O O . TYR A 1 342 ? 17.155 -8.339 -18.016 1.00 84.75 342 TYR A O 1
ATOM 2671 N N . LYS A 1 343 ? 18.315 -10.120 -18.794 1.00 86.44 343 LYS A N 1
ATOM 2672 C CA . LYS A 1 343 ? 18.054 -11.057 -17.692 1.00 86.44 343 LYS A CA 1
ATOM 2673 C C . LYS A 1 343 ? 19.406 -11.475 -17.108 1.00 86.44 343 LYS A C 1
ATOM 2675 O O . LYS A 1 343 ? 20.276 -11.928 -17.849 1.00 86.44 343 LYS A O 1
ATOM 2680 N N . GLY A 1 344 ? 19.612 -11.286 -15.804 1.00 85.69 344 GLY A N 1
ATOM 2681 C CA . GLY A 1 344 ? 20.918 -11.519 -15.179 1.00 85.69 344 GLY A CA 1
ATOM 2682 C C . GLY A 1 344 ? 20.927 -11.395 -13.658 1.00 85.69 344 GLY A C 1
ATOM 2683 O O . GLY A 1 344 ? 19.877 -11.300 -13.017 1.00 85.69 344 GLY A O 1
ATOM 2684 N N . VAL A 1 345 ? 22.125 -11.433 -13.066 1.00 88.88 345 VAL A N 1
ATOM 2685 C CA . VAL A 1 345 ? 22.315 -11.507 -11.610 1.00 88.88 345 VAL A CA 1
ATOM 2686 C C . VAL A 1 345 ? 23.340 -10.474 -11.141 1.00 88.88 345 VAL A C 1
ATOM 2688 O O . VAL A 1 345 ? 24.484 -10.484 -11.594 1.00 88.88 345 VAL A O 1
ATOM 2691 N N . LEU A 1 346 ? 22.926 -9.627 -10.197 1.00 90.94 346 LEU A N 1
ATOM 2692 C CA . LEU A 1 346 ? 23.709 -8.513 -9.658 1.00 90.94 346 LEU A CA 1
ATOM 2693 C C . LEU A 1 346 ? 23.959 -8.666 -8.147 1.00 90.94 346 LEU A C 1
ATOM 2695 O O . LEU A 1 346 ? 23.146 -9.223 -7.402 1.00 90.94 346 LEU A O 1
ATOM 2699 N N . TRP A 1 347 ? 25.077 -8.124 -7.676 1.00 95.00 347 TRP A N 1
ATOM 2700 C CA . TRP A 1 347 ? 25.329 -7.837 -6.265 1.00 95.00 347 TRP A CA 1
ATOM 2701 C C . TRP A 1 347 ? 25.641 -6.346 -6.106 1.00 95.00 347 TRP A C 1
ATOM 2703 O O . TRP A 1 347 ? 26.299 -5.762 -6.966 1.00 95.00 347 TRP A O 1
ATOM 2713 N N . ARG A 1 348 ? 25.204 -5.737 -4.999 1.00 95.75 348 ARG A N 1
ATOM 2714 C CA . ARG A 1 348 ? 25.468 -4.326 -4.654 1.00 95.75 348 ARG A CA 1
ATOM 2715 C C . ARG A 1 348 ? 26.174 -4.248 -3.299 1.00 95.75 348 ARG A C 1
ATOM 2717 O O . ARG A 1 348 ? 25.662 -4.813 -2.330 1.00 95.75 348 ARG A O 1
ATOM 2724 N N . ASP A 1 349 ? 27.312 -3.552 -3.211 1.00 93.19 349 ASP A N 1
ATOM 2725 C CA . ASP A 1 349 ? 28.133 -3.481 -1.984 1.00 93.19 349 ASP A CA 1
ATOM 2726 C C . ASP A 1 349 ? 28.860 -2.135 -1.739 1.00 93.19 349 ASP A C 1
ATOM 2728 O O . ASP A 1 349 ? 30.068 -2.021 -1.964 1.00 93.19 349 ASP A O 1
ATOM 2732 N N . PRO A 1 350 ? 28.176 -1.128 -1.166 1.00 94.31 350 PRO A N 1
ATOM 2733 C CA . PRO A 1 350 ? 26.741 -0.856 -1.259 1.00 94.31 350 PRO A CA 1
ATOM 2734 C C . PRO A 1 350 ? 26.393 -0.071 -2.534 1.00 94.31 350 PRO A C 1
ATOM 2736 O O . PRO A 1 350 ? 27.270 0.409 -3.247 1.00 94.31 350 PRO A O 1
ATOM 2739 N N . GLU A 1 351 ? 25.102 0.184 -2.745 1.00 97.06 351 GLU A N 1
ATOM 2740 C CA . GLU A 1 351 ? 24.630 1.384 -3.440 1.00 97.06 351 GLU A CA 1
ATOM 2741 C C . GLU A 1 351 ? 24.112 2.414 -2.425 1.00 97.06 351 GLU A C 1
ATOM 2743 O O . GLU A 1 351 ? 23.256 2.127 -1.584 1.00 97.06 351 GLU A O 1
ATOM 2748 N N . LEU A 1 352 ? 24.640 3.632 -2.505 1.00 98.00 352 LEU A N 1
ATOM 2749 C CA . LEU A 1 352 ? 24.215 4.814 -1.767 1.00 98.00 352 LEU A CA 1
ATOM 2750 C C . LEU A 1 352 ? 23.437 5.736 -2.707 1.00 98.00 352 LEU A C 1
ATOM 2752 O O . LEU A 1 352 ? 23.896 6.015 -3.813 1.00 98.00 352 LEU A O 1
ATOM 2756 N N . SER A 1 353 ? 22.308 6.279 -2.257 1.00 96.75 353 SER A N 1
ATOM 2757 C CA . SER A 1 353 ? 21.566 7.297 -3.008 1.00 96.75 353 SER A CA 1
ATOM 2758 C C . SER A 1 353 ? 21.141 8.469 -2.128 1.00 96.75 353 SER A C 1
ATOM 2760 O O . SER A 1 353 ? 20.882 8.314 -0.932 1.00 96.75 353 SER A O 1
ATOM 2762 N N . LEU A 1 354 ? 21.071 9.654 -2.732 1.00 96.06 354 LEU A N 1
ATOM 2763 C CA . LEU A 1 354 ? 20.579 10.886 -2.127 1.00 96.06 354 LEU A CA 1
ATOM 2764 C C . LEU A 1 354 ? 19.805 11.683 -3.182 1.00 96.06 354 LEU A C 1
ATOM 2766 O O . LEU A 1 354 ? 20.327 11.963 -4.258 1.00 96.06 354 LEU A O 1
ATOM 2770 N N . ALA A 1 355 ? 18.588 12.101 -2.856 1.00 95.12 355 ALA A N 1
ATOM 2771 C CA . ALA A 1 355 ? 17.810 13.040 -3.653 1.00 95.12 355 ALA A CA 1
ATOM 2772 C C . ALA A 1 355 ? 17.298 14.189 -2.784 1.00 95.12 355 ALA A C 1
ATOM 2774 O O . ALA A 1 355 ? 17.022 14.022 -1.592 1.00 95.12 355 ALA A O 1
ATOM 2775 N N . SER A 1 356 ? 17.186 15.365 -3.391 1.00 95.12 356 SER A N 1
ATOM 2776 C CA . SER A 1 356 ? 16.606 16.553 -2.781 1.00 95.12 356 SER A CA 1
ATOM 2777 C C . SER A 1 356 ? 15.085 16.424 -2.610 1.00 95.12 356 SER A C 1
ATOM 2779 O O . SER A 1 356 ? 14.470 15.555 -3.238 1.00 95.12 356 SER A O 1
ATOM 2781 N N . PRO A 1 357 ? 14.456 17.328 -1.833 1.00 92.56 357 PRO A N 1
ATOM 2782 C CA . PRO A 1 357 ? 13.036 17.621 -2.001 1.00 92.56 357 PRO A CA 1
ATOM 2783 C C . PRO A 1 357 ? 12.706 17.954 -3.461 1.00 92.56 357 PRO A C 1
ATOM 2785 O O . PRO A 1 357 ? 13.581 18.376 -4.228 1.00 92.56 357 PRO A O 1
ATOM 2788 N N . TRP A 1 358 ? 11.431 17.845 -3.812 1.00 91.25 358 TRP A N 1
ATOM 2789 C CA . TRP A 1 358 ? 10.895 18.463 -5.015 1.00 91.25 358 TRP A CA 1
ATOM 2790 C C . TRP A 1 358 ? 10.689 19.966 -4.791 1.00 91.25 358 TRP A C 1
ATOM 2792 O O . TRP A 1 358 ? 10.140 20.394 -3.779 1.00 91.25 358 TRP A O 1
ATOM 2802 N N . TRP A 1 359 ? 11.098 20.772 -5.765 1.00 91.38 359 TRP A N 1
ATOM 2803 C CA . TRP A 1 359 ? 10.951 22.224 -5.775 1.00 91.38 359 TRP A CA 1
ATOM 2804 C C . TRP A 1 359 ? 10.065 22.671 -6.940 1.00 91.38 359 TRP A C 1
ATOM 2806 O O . TRP A 1 359 ? 10.164 22.128 -8.039 1.00 91.38 359 TRP A O 1
ATOM 2816 N N . GLY A 1 360 ? 9.222 23.680 -6.717 1.00 85.25 360 GLY A N 1
ATOM 2817 C CA . GLY A 1 360 ? 8.307 24.245 -7.717 1.00 85.25 360 GLY A CA 1
ATOM 2818 C C . GLY A 1 360 ? 7.028 24.791 -7.074 1.00 85.25 360 GLY A C 1
ATOM 2819 O O . GLY A 1 360 ? 6.677 24.380 -5.970 1.00 85.25 360 GLY A O 1
ATOM 2820 N N . ASN A 1 361 ? 6.335 25.716 -7.746 1.00 69.81 361 ASN A N 1
ATOM 2821 C CA . ASN A 1 361 ? 5.075 26.301 -7.265 1.00 69.81 361 ASN A CA 1
ATOM 2822 C C . ASN A 1 361 ? 3.879 25.732 -8.037 1.00 69.81 361 ASN A C 1
ATOM 2824 O O . ASN A 1 361 ? 3.858 25.776 -9.262 1.00 69.81 361 ASN A O 1
ATOM 2828 N N . GLY A 1 362 ? 2.845 25.282 -7.324 1.00 56.50 362 GLY A N 1
ATOM 2829 C CA . GLY A 1 362 ? 1.619 24.728 -7.915 1.00 56.50 362 GLY A CA 1
ATOM 2830 C C . GLY A 1 362 ? 0.569 25.767 -8.327 1.00 56.50 362 GLY A C 1
ATOM 2831 O O . GLY A 1 362 ? -0.610 25.562 -8.057 1.00 56.50 362 GLY A O 1
ATOM 2832 N N . THR A 1 363 ? 0.973 26.911 -8.894 1.00 54.34 363 THR A N 1
ATOM 2833 C CA . THR A 1 363 ? 0.055 28.041 -9.172 1.00 54.34 363 THR A CA 1
ATOM 2834 C C . THR A 1 363 ? -0.119 28.417 -10.644 1.00 54.34 363 THR A C 1
ATOM 2836 O O . THR A 1 363 ? -0.886 29.329 -10.912 1.00 54.34 363 THR A O 1
ATOM 2839 N N . GLU A 1 364 ? 0.528 27.721 -11.585 1.00 49.25 364 GLU A N 1
ATOM 2840 C CA . GLU A 1 364 ? 0.036 27.526 -12.965 1.00 49.25 364 GLU A CA 1
ATOM 2841 C C . GLU A 1 364 ? 0.928 26.491 -13.671 1.00 49.25 364 GLU A C 1
ATOM 2843 O O . GLU A 1 364 ? 2.088 26.751 -13.980 1.00 49.25 364 GLU A O 1
ATOM 2848 N N . GLY A 1 365 ? 0.393 25.281 -13.868 1.00 58.62 365 GLY A N 1
ATOM 2849 C CA . GLY A 1 365 ? 1.191 24.089 -14.161 1.00 58.62 365 GLY A CA 1
ATOM 2850 C C . GLY A 1 365 ? 1.943 23.596 -12.918 1.00 58.62 365 GLY A C 1
ATOM 2851 O O . GLY A 1 365 ? 2.779 24.298 -12.358 1.00 58.62 365 GLY A O 1
ATOM 2852 N N . ASN A 1 366 ? 1.680 22.362 -12.488 1.00 81.94 366 ASN A N 1
ATOM 2853 C CA . ASN A 1 366 ? 2.322 21.734 -11.326 1.00 81.94 366 ASN A CA 1
ATOM 2854 C C . ASN A 1 366 ? 3.748 21.254 -11.653 1.00 81.94 366 ASN A C 1
ATOM 2856 O O . ASN A 1 366 ? 4.096 20.094 -11.433 1.00 81.94 366 ASN A O 1
ATOM 2860 N N . PHE A 1 367 ? 4.570 22.138 -12.220 1.00 89.06 367 PHE A N 1
ATOM 2861 C CA . PHE A 1 367 ? 5.966 21.858 -12.517 1.00 89.06 367 PHE A CA 1
ATOM 2862 C C . PHE A 1 367 ? 6.753 21.695 -11.216 1.00 89.06 367 PHE A C 1
ATOM 2864 O O . PHE A 1 367 ? 6.796 22.599 -10.380 1.00 89.06 367 PHE A O 1
ATOM 2871 N N . ARG A 1 368 ? 7.411 20.548 -11.066 1.00 92.06 368 ARG A N 1
ATOM 2872 C CA . ARG A 1 368 ? 8.321 20.252 -9.965 1.00 92.06 368 ARG A CA 1
ATOM 2873 C C . ARG A 1 368 ? 9.618 19.659 -10.497 1.00 92.06 368 ARG A C 1
ATOM 2875 O O . ARG A 1 368 ? 9.596 18.868 -11.436 1.00 92.06 368 ARG A O 1
ATOM 2882 N N . PHE A 1 369 ? 10.734 19.981 -9.853 1.00 94.44 369 PHE A N 1
ATOM 2883 C CA . PHE A 1 369 ? 12.035 19.379 -10.137 1.00 94.44 369 PHE A CA 1
ATOM 2884 C C . PHE A 1 369 ? 12.760 18.938 -8.867 1.00 94.44 369 PHE A C 1
ATOM 2886 O O . PHE A 1 369 ? 12.535 19.503 -7.800 1.00 94.44 369 PHE A O 1
ATOM 2893 N N . ARG A 1 370 ? 13.660 17.962 -8.981 1.00 94.81 370 ARG A N 1
ATOM 2894 C CA . ARG A 1 370 ? 14.599 17.587 -7.915 1.00 94.81 370 ARG A CA 1
ATOM 2895 C C . ARG A 1 370 ? 15.960 17.204 -8.480 1.00 94.81 370 ARG A C 1
ATOM 2897 O O . ARG A 1 370 ? 16.060 16.763 -9.622 1.00 94.81 370 ARG A O 1
ATOM 2904 N N . LEU A 1 371 ? 16.996 17.347 -7.663 1.00 97.62 371 LEU A N 1
ATOM 2905 C CA . LEU A 1 371 ? 18.341 16.852 -7.949 1.00 97.62 371 LEU A CA 1
ATOM 2906 C C . LEU A 1 371 ? 18.570 15.539 -7.205 1.00 97.62 371 LEU A C 1
ATOM 2908 O O . LEU A 1 371 ? 18.086 15.361 -6.086 1.00 97.62 371 LEU A O 1
ATOM 2912 N N . PHE A 1 372 ? 19.335 14.632 -7.799 1.00 97.06 372 PHE A N 1
ATOM 2913 C CA . PHE A 1 372 ? 19.728 13.386 -7.153 1.00 97.06 372 PHE A CA 1
ATOM 2914 C C . PHE A 1 372 ? 21.147 12.975 -7.542 1.00 97.06 372 PHE A C 1
ATOM 2916 O O . PHE A 1 372 ? 21.687 13.405 -8.562 1.00 97.06 372 PHE A O 1
ATOM 2923 N N . GLY A 1 373 ? 21.734 12.108 -6.728 1.00 97.94 373 GLY A N 1
ATOM 2924 C CA . GLY A 1 373 ? 22.943 11.380 -7.064 1.00 97.94 373 GLY A CA 1
ATOM 2925 C C . GLY A 1 373 ? 22.982 10.023 -6.377 1.00 97.94 373 GLY A C 1
ATOM 2926 O O . GLY A 1 373 ? 22.349 9.812 -5.337 1.00 97.94 373 GLY A O 1
ATOM 2927 N N . ASN A 1 374 ? 23.722 9.099 -6.970 1.00 97.56 374 ASN A N 1
ATOM 2928 C CA . ASN A 1 374 ? 24.036 7.803 -6.392 1.00 97.56 374 ASN A CA 1
ATOM 2929 C C . ASN A 1 374 ? 25.524 7.487 -6.567 1.00 97.56 374 ASN A C 1
ATOM 2931 O O . ASN A 1 374 ? 26.181 7.965 -7.485 1.00 97.56 374 ASN A O 1
ATOM 2935 N N . TRP A 1 375 ? 26.061 6.674 -5.672 1.00 98.38 375 TRP A N 1
ATOM 2936 C CA . TRP A 1 375 ? 27.344 6.003 -5.848 1.00 98.38 375 TRP A CA 1
ATOM 2937 C C . TRP A 1 375 ? 27.136 4.561 -5.432 1.00 98.38 375 TRP A C 1
ATOM 2939 O O . TRP A 1 375 ? 26.506 4.313 -4.406 1.00 98.38 375 TRP A O 1
ATOM 2949 N N . GLY A 1 376 ? 27.652 3.612 -6.194 1.00 97.31 376 GLY A N 1
ATOM 2950 C CA . GLY A 1 376 ? 27.640 2.234 -5.747 1.00 97.31 376 GLY A CA 1
ATOM 2951 C C . GLY A 1 376 ? 28.712 1.393 -6.392 1.00 97.31 376 GLY A C 1
ATOM 2952 O O . GLY A 1 376 ? 29.282 1.764 -7.421 1.00 97.31 376 GLY A O 1
ATOM 2953 N N . ARG A 1 377 ? 28.937 0.244 -5.768 1.00 97.19 377 ARG A N 1
ATOM 2954 C CA . ARG A 1 377 ? 29.816 -0.809 -6.252 1.00 97.19 377 ARG A CA 1
ATOM 2955 C C . ARG A 1 377 ? 28.991 -2.047 -6.565 1.00 97.19 377 ARG A C 1
ATOM 2957 O O . ARG A 1 377 ? 28.133 -2.444 -5.774 1.00 97.19 377 ARG A O 1
ATOM 2964 N N . TYR A 1 378 ? 29.263 -2.629 -7.720 1.00 95.94 378 TYR A N 1
ATOM 2965 C CA . TYR A 1 378 ? 28.454 -3.658 -8.354 1.00 95.94 378 TYR A CA 1
ATOM 2966 C C . TYR A 1 378 ? 29.335 -4.848 -8.713 1.00 95.94 378 TYR A C 1
ATOM 2968 O O . TYR A 1 378 ? 30.448 -4.648 -9.194 1.00 95.94 378 TYR A O 1
ATOM 2976 N N . GLU A 1 379 ? 28.842 -6.068 -8.506 1.00 94.75 379 GLU A N 1
ATOM 2977 C CA . GLU A 1 379 ? 29.437 -7.277 -9.086 1.00 94.75 379 GLU A CA 1
ATOM 2978 C C . GLU A 1 379 ? 28.443 -7.906 -10.067 1.00 94.75 379 GLU A C 1
ATOM 2980 O O . GLU A 1 379 ? 27.294 -8.176 -9.711 1.00 94.75 379 GLU A O 1
ATOM 2985 N N . GLU A 1 380 ? 28.893 -8.129 -11.299 1.00 88.88 380 GLU A N 1
ATOM 2986 C CA . GLU A 1 380 ? 28.147 -8.740 -12.400 1.00 88.88 380 GLU A CA 1
ATOM 2987 C C . GLU A 1 380 ? 29.058 -9.771 -13.075 1.00 88.88 380 GLU A C 1
ATOM 2989 O O . GLU A 1 380 ? 30.183 -9.462 -13.457 1.00 88.88 380 GLU A O 1
ATOM 2994 N N . THR A 1 381 ? 28.604 -11.020 -13.218 1.00 84.19 381 THR A N 1
ATOM 2995 C CA . THR A 1 381 ? 29.387 -12.131 -13.816 1.00 84.19 381 THR A CA 1
ATOM 2996 C C . THR A 1 381 ? 30.783 -12.381 -13.198 1.00 84.19 381 THR A C 1
ATOM 2998 O O . THR A 1 381 ? 31.622 -13.055 -13.795 1.00 84.19 381 THR A O 1
ATOM 3001 N N . GLY A 1 382 ? 31.033 -11.893 -11.975 1.00 85.38 382 GLY A N 1
ATOM 3002 C CA . GLY A 1 382 ? 32.334 -11.961 -11.290 1.00 85.38 382 GLY A CA 1
ATOM 3003 C C . GLY A 1 382 ? 33.293 -10.806 -11.618 1.00 85.38 382 GLY A C 1
ATOM 3004 O O . GLY A 1 382 ? 34.431 -10.803 -11.145 1.00 85.38 382 GLY A O 1
ATOM 3005 N N . LEU A 1 383 ? 32.850 -9.827 -12.409 1.00 90.94 383 LEU A N 1
ATOM 3006 C CA . LEU A 1 383 ? 33.527 -8.552 -12.637 1.00 90.94 383 LEU A CA 1
ATOM 3007 C C . LEU A 1 383 ? 32.950 -7.502 -11.682 1.00 90.94 383 LEU A C 1
ATOM 3009 O O . LEU A 1 383 ? 31.757 -7.517 -11.388 1.00 90.94 383 LEU A O 1
ATOM 3013 N N . ILE A 1 384 ? 33.806 -6.613 -11.175 1.00 94.44 384 ILE A N 1
ATOM 3014 C CA . ILE A 1 384 ? 33.441 -5.599 -10.180 1.00 94.44 384 ILE A CA 1
ATOM 3015 C C . ILE A 1 384 ? 33.655 -4.212 -10.777 1.00 94.44 384 ILE A C 1
ATOM 3017 O O . ILE A 1 384 ? 34.727 -3.949 -11.318 1.00 94.44 384 ILE A O 1
ATOM 3021 N N . TYR A 1 385 ? 32.661 -3.342 -10.606 1.00 95.88 385 TYR A N 1
ATOM 3022 C CA . TYR A 1 385 ? 32.646 -1.970 -11.112 1.00 95.88 385 TYR A CA 1
ATOM 3023 C C . TYR A 1 385 ? 32.162 -0.997 -10.039 1.00 95.88 385 TYR A C 1
ATOM 3025 O O . TYR A 1 385 ? 31.323 -1.346 -9.203 1.00 95.88 385 TYR A O 1
ATOM 3033 N N . GLU A 1 386 ? 32.617 0.250 -10.099 1.00 97.19 386 GLU A N 1
ATOM 3034 C CA . GLU A 1 386 ? 32.024 1.364 -9.358 1.00 97.19 386 GLU A CA 1
ATOM 3035 C C . GLU A 1 386 ? 31.376 2.358 -10.322 1.00 97.19 386 GLU A C 1
ATOM 3037 O O . GLU A 1 386 ? 31.933 2.700 -11.364 1.00 97.19 386 GLU A O 1
ATOM 3042 N N . ARG A 1 387 ? 30.191 2.858 -9.960 1.00 97.00 387 ARG A N 1
ATOM 3043 C CA . ARG A 1 387 ? 29.466 3.871 -10.737 1.00 97.00 387 ARG A CA 1
ATOM 3044 C C . ARG A 1 387 ? 29.008 5.001 -9.834 1.00 97.00 387 ARG A C 1
ATOM 3046 O O . ARG A 1 387 ? 28.280 4.771 -8.867 1.00 97.00 387 ARG A O 1
ATOM 3053 N N . THR A 1 388 ? 29.362 6.226 -10.208 1.00 98.06 388 THR A N 1
ATOM 3054 C CA . THR A 1 388 ? 28.801 7.455 -9.633 1.00 98.06 388 THR A CA 1
ATOM 3055 C C . THR A 1 388 ? 27.824 8.064 -10.626 1.00 98.06 388 THR A C 1
ATOM 3057 O O . THR A 1 388 ? 28.171 8.234 -11.790 1.00 98.06 388 THR A O 1
ATOM 3060 N N . GLY A 1 389 ? 26.614 8.399 -10.191 1.00 97.88 389 GLY A N 1
ATOM 3061 C CA . GLY A 1 389 ? 25.602 9.080 -10.987 1.00 97.88 389 GLY A CA 1
ATOM 3062 C C . GLY A 1 389 ? 25.156 10.390 -10.350 1.00 97.88 389 GLY A C 1
ATOM 3063 O O . GLY A 1 389 ? 25.048 10.501 -9.129 1.00 97.88 389 GLY A O 1
ATOM 3064 N N . PHE A 1 390 ? 24.852 11.380 -11.183 1.00 98.12 390 PHE A N 1
ATOM 3065 C CA . PHE A 1 390 ? 24.229 12.640 -10.773 1.00 98.12 390 PHE A CA 1
ATOM 3066 C C . PHE A 1 390 ? 23.233 13.087 -11.837 1.00 98.12 390 PHE A C 1
ATOM 3068 O O . PHE A 1 390 ? 23.484 12.941 -13.036 1.00 98.12 390 PHE A O 1
ATOM 3075 N N . GLY A 1 391 ? 22.101 13.640 -11.411 1.00 98.12 391 GLY A N 1
ATOM 3076 C CA . GLY A 1 391 ? 21.028 13.972 -12.332 1.00 98.12 391 GLY A CA 1
ATOM 3077 C C . GLY A 1 391 ? 19.950 14.895 -11.785 1.00 98.12 391 GLY A C 1
ATOM 3078 O O . GLY A 1 391 ? 19.954 15.313 -10.624 1.00 98.12 391 GLY A O 1
ATOM 3079 N N . VAL A 1 392 ? 19.010 15.201 -12.674 1.00 97.88 392 VAL A N 1
ATOM 3080 C CA . VAL A 1 392 ? 17.809 15.993 -12.415 1.00 97.88 392 VAL A CA 1
ATOM 3081 C C . VAL A 1 392 ? 16.578 15.210 -12.863 1.00 97.88 392 VAL A C 1
ATOM 3083 O O . VAL A 1 392 ? 16.590 14.562 -13.908 1.00 97.88 392 VAL A O 1
ATOM 3086 N N . GLU A 1 393 ? 15.515 15.278 -12.070 1.00 96.06 393 GLU A N 1
ATOM 3087 C CA . GLU A 1 393 ? 14.182 14.798 -12.432 1.00 96.06 393 GLU A CA 1
ATOM 3088 C C . GLU A 1 393 ? 13.211 15.978 -12.471 1.00 96.06 393 GLU A C 1
ATOM 3090 O O . GLU A 1 393 ? 13.270 16.864 -11.618 1.00 96.06 393 GLU A O 1
ATOM 3095 N N . LEU A 1 394 ? 12.318 15.979 -13.458 1.00 94.50 394 LEU A N 1
ATOM 3096 C CA . LEU A 1 394 ? 11.316 17.000 -13.745 1.00 94.50 394 LEU A CA 1
ATOM 3097 C C . LEU A 1 394 ? 9.963 16.297 -13.898 1.00 94.50 394 LEU A C 1
ATOM 3099 O O . LEU A 1 394 ? 9.864 15.362 -14.685 1.00 94.50 394 LEU A O 1
ATOM 3103 N N . LYS A 1 395 ? 8.909 16.748 -13.217 1.00 92.69 395 LYS A N 1
ATOM 3104 C CA . LYS A 1 395 ? 7.536 16.257 -13.429 1.00 92.69 395 LYS A CA 1
ATOM 3105 C C . LYS A 1 395 ? 6.548 17.413 -13.460 1.00 92.69 395 LYS A C 1
ATOM 3107 O O . LYS A 1 395 ? 6.792 18.454 -12.852 1.00 92.69 395 LYS A O 1
ATOM 3112 N N . GLY A 1 396 ? 5.421 17.239 -14.134 1.00 90.88 396 GLY A N 1
ATOM 3113 C CA . GLY A 1 396 ? 4.322 18.186 -14.030 1.00 90.88 396 GLY A CA 1
ATOM 3114 C C . GLY A 1 396 ? 3.129 17.857 -14.907 1.00 90.88 396 GLY A C 1
ATOM 3115 O O . GLY A 1 396 ? 3.153 16.948 -15.734 1.00 90.88 396 GLY A O 1
ATOM 3116 N N . HIS A 1 397 ? 2.067 18.613 -14.678 1.00 91.00 397 HIS A N 1
ATOM 3117 C CA . HIS A 1 397 ? 0.836 18.585 -15.451 1.00 91.00 397 HIS A CA 1
ATOM 3118 C C . HIS A 1 397 ? 0.162 19.958 -15.369 1.00 91.00 397 HIS A C 1
ATOM 3120 O O . HIS A 1 397 ? 0.482 20.759 -14.485 1.00 91.00 397 HIS A O 1
ATOM 3126 N N . SER A 1 398 ? -0.743 20.253 -16.295 1.00 90.19 398 SER A N 1
ATOM 3127 C CA . SER A 1 398 ? -1.537 21.485 -16.301 1.00 90.19 398 SER A CA 1
ATOM 3128 C C . SER A 1 398 ? -2.951 21.201 -16.802 1.00 90.19 398 SER A C 1
ATOM 3130 O O . SER A 1 398 ? -3.183 20.169 -17.423 1.00 90.19 398 SER A O 1
ATOM 3132 N N . GLY A 1 399 ? -3.889 22.114 -16.555 1.00 86.25 399 GLY A N 1
ATOM 3133 C CA . GLY A 1 399 ? -5.296 21.934 -16.919 1.00 86.25 399 GLY A CA 1
ATOM 3134 C C . GLY A 1 399 ? -6.025 20.900 -16.055 1.00 86.25 399 GLY A C 1
ATOM 3135 O O . GLY A 1 399 ? -5.618 20.603 -14.933 1.00 86.25 399 GLY A O 1
ATOM 3136 N N . ASP A 1 400 ? -7.132 20.381 -16.584 1.00 84.69 400 ASP A N 1
ATOM 3137 C CA . ASP A 1 400 ? -7.997 19.400 -15.924 1.00 84.69 400 ASP A CA 1
ATOM 3138 C C . ASP A 1 400 ? -8.555 18.390 -16.939 1.00 84.69 400 ASP A C 1
ATOM 3140 O O . ASP A 1 400 ? -8.795 18.724 -18.107 1.00 84.69 400 ASP A O 1
ATOM 3144 N N . ARG A 1 401 ? -8.817 17.162 -16.472 1.00 82.31 401 ARG A N 1
ATOM 3145 C CA . ARG A 1 401 ? -9.258 16.028 -17.297 1.00 82.31 401 ARG A CA 1
ATOM 3146 C C . ARG A 1 401 ? -10.565 16.283 -18.029 1.00 82.31 401 ARG A C 1
ATOM 3148 O O . ARG A 1 401 ? -10.708 15.778 -19.135 1.00 82.31 401 ARG A O 1
ATOM 3155 N N . ASN A 1 402 ? -11.479 17.097 -17.499 1.00 85.31 402 ASN A N 1
ATOM 3156 C CA . ASN A 1 402 ? -12.732 17.424 -18.194 1.00 85.31 402 ASN A CA 1
ATOM 3157 C C . ASN A 1 402 ? -12.525 18.281 -19.464 1.00 85.31 402 ASN A C 1
ATOM 3159 O O . ASN A 1 402 ? -13.487 18.568 -20.179 1.00 85.31 402 ASN A O 1
ATOM 3163 N N . SER A 1 403 ? -11.290 18.717 -19.738 1.00 86.44 403 SER A N 1
ATOM 3164 C CA . SER A 1 403 ? -10.913 19.509 -20.909 1.00 86.44 403 SER A CA 1
ATOM 3165 C C . SER A 1 403 ? -9.782 18.830 -21.693 1.00 86.44 403 SER A C 1
ATOM 3167 O O . SER A 1 403 ? -10.054 17.970 -22.525 1.00 86.44 403 SER A O 1
ATOM 3169 N N . VAL A 1 404 ? -8.530 19.196 -21.416 1.00 90.00 404 VAL A N 1
ATOM 3170 C CA . VAL A 1 404 ? -7.303 18.481 -21.775 1.00 90.00 404 VAL A CA 1
ATOM 3171 C C . VAL A 1 404 ? -6.310 18.729 -20.641 1.00 90.00 404 VAL A C 1
ATOM 3173 O O . VAL A 1 404 ? -6.059 19.878 -20.281 1.00 90.00 404 VAL A O 1
ATOM 3176 N N . GLU A 1 405 ? -5.729 17.663 -20.103 1.00 92.88 405 GLU A N 1
ATOM 3177 C CA . GLU A 1 405 ? -4.683 17.714 -19.086 1.00 92.88 405 GLU A CA 1
ATOM 3178 C C . GLU A 1 405 ? -3.341 17.288 -19.719 1.00 92.88 405 GLU A C 1
ATOM 3180 O O . GLU A 1 405 ? -3.048 16.087 -19.780 1.00 92.88 405 GLU A O 1
ATOM 3185 N N . PRO A 1 406 ? -2.527 18.216 -20.262 1.00 94.38 406 PRO A N 1
ATOM 3186 C CA . PRO A 1 406 ? -1.146 17.919 -20.632 1.00 94.38 406 PRO A CA 1
ATOM 3187 C C . PRO A 1 406 ? -0.311 17.534 -19.405 1.00 94.38 406 PRO A C 1
ATOM 3189 O O . PRO A 1 406 ? -0.425 18.151 -18.345 1.00 94.38 406 PRO A O 1
ATOM 3192 N N . PHE A 1 407 ? 0.576 16.556 -19.572 1.00 92.75 407 PHE A N 1
ATOM 3193 C CA . PHE A 1 407 ? 1.514 16.095 -18.550 1.00 92.75 407 PHE A CA 1
ATOM 3194 C C . PHE A 1 407 ? 2.897 15.820 -19.142 1.00 92.75 407 PHE A C 1
ATOM 3196 O O . PHE A 1 407 ? 3.040 15.505 -20.323 1.00 92.75 407 PHE A O 1
ATOM 3203 N N . TRP A 1 408 ? 3.925 15.930 -18.307 1.00 93.50 408 TRP A N 1
ATOM 3204 C CA . TRP A 1 408 ? 5.312 15.698 -18.691 1.00 93.50 408 TRP A CA 1
ATOM 3205 C C . TRP A 1 408 ? 6.124 15.114 -17.534 1.00 93.50 408 TRP A C 1
ATOM 3207 O O . TRP A 1 408 ? 5.893 15.404 -16.358 1.00 93.50 408 TRP A O 1
ATOM 3217 N N . ASN A 1 409 ? 7.114 14.305 -17.890 1.00 95.00 409 ASN A N 1
ATOM 3218 C CA . ASN A 1 409 ? 8.131 13.771 -16.995 1.00 95.00 409 ASN A CA 1
ATOM 3219 C C . ASN A 1 409 ? 9.465 13.748 -17.746 1.00 95.00 409 ASN A C 1
ATOM 3221 O O . ASN A 1 409 ? 9.487 13.426 -18.929 1.00 95.00 409 ASN A O 1
ATOM 3225 N N . ALA A 1 410 ? 10.572 14.070 -17.091 1.00 96.31 410 ALA A N 1
ATOM 3226 C CA . ALA A 1 410 ? 11.897 13.918 -17.676 1.00 96.31 410 ALA A CA 1
ATOM 3227 C C . ALA A 1 410 ? 12.940 13.625 -16.601 1.00 96.31 410 ALA A C 1
ATOM 3229 O O . ALA A 1 410 ? 12.873 14.154 -15.491 1.00 96.31 410 ALA A O 1
ATOM 3230 N N . LYS A 1 411 ? 13.931 12.808 -16.945 1.00 97.44 411 LYS A N 1
ATOM 3231 C CA . LYS A 1 411 ? 15.049 12.441 -16.083 1.00 97.44 411 LYS A CA 1
ATOM 3232 C C . LYS A 1 411 ? 16.332 12.490 -16.893 1.00 97.44 411 LYS A C 1
ATOM 3234 O O . LYS A 1 411 ? 16.447 11.791 -17.888 1.00 97.44 411 LYS A O 1
ATOM 3239 N N . ALA A 1 412 ? 17.297 13.290 -16.459 1.00 98.25 412 ALA A N 1
ATOM 3240 C CA . ALA A 1 412 ? 18.620 13.353 -17.068 1.00 98.25 412 ALA A CA 1
ATOM 3241 C C . ALA A 1 412 ? 19.670 12.943 -16.036 1.00 98.25 412 ALA A C 1
ATOM 3243 O O . ALA A 1 412 ? 19.713 13.521 -14.950 1.00 98.25 412 ALA A O 1
ATOM 3244 N N . THR A 1 413 ? 20.516 11.971 -16.377 1.00 98.12 413 THR A N 1
ATOM 3245 C CA . THR A 1 413 ? 21.559 11.428 -15.495 1.00 98.12 413 THR A CA 1
ATOM 3246 C C . THR A 1 413 ? 22.883 11.329 -16.241 1.00 98.12 413 THR A C 1
ATOM 3248 O O . THR A 1 413 ? 22.923 10.797 -17.349 1.00 98.12 413 THR A O 1
ATOM 3251 N N . ARG A 1 414 ? 23.974 11.801 -15.630 1.00 98.19 414 ARG A N 1
ATOM 3252 C CA . ARG A 1 414 ? 25.351 11.502 -16.048 1.00 98.19 414 ARG A CA 1
ATOM 3253 C C . ARG A 1 414 ? 25.926 10.478 -15.077 1.00 98.19 414 ARG A C 1
ATOM 3255 O O . ARG A 1 414 ? 25.901 10.709 -13.870 1.00 98.19 414 ARG A O 1
ATOM 3262 N N . TYR A 1 415 ? 26.440 9.385 -15.620 1.00 98.12 415 TYR A N 1
ATOM 3263 C CA . TYR A 1 415 ? 27.180 8.344 -14.927 1.00 98.12 415 TYR A CA 1
ATOM 3264 C C . TYR A 1 415 ? 28.663 8.419 -15.289 1.00 98.12 415 TYR A C 1
ATOM 3266 O O . TYR A 1 415 ? 29.008 8.665 -16.445 1.00 98.12 415 TYR A O 1
ATOM 3274 N N . HIS A 1 416 ? 29.501 8.180 -14.287 1.00 98.12 416 HIS A N 1
ATOM 3275 C CA . HIS A 1 416 ? 30.944 8.004 -14.383 1.00 98.12 416 HIS A CA 1
ATOM 3276 C C . HIS A 1 416 ? 31.310 6.642 -13.790 1.00 98.12 416 HIS A C 1
ATOM 3278 O O . HIS A 1 416 ? 30.815 6.304 -12.707 1.00 98.12 416 HIS A O 1
ATOM 3284 N N . TYR A 1 417 ? 32.159 5.884 -14.482 1.00 97.38 417 TYR A N 1
ATOM 3285 C CA . TYR A 1 417 ? 32.557 4.530 -14.093 1.00 97.38 417 TYR A CA 1
ATOM 3286 C C . TYR A 1 417 ? 34.055 4.471 -13.766 1.00 97.38 417 TYR A C 1
ATOM 3288 O O . TYR A 1 417 ? 34.858 5.205 -14.343 1.00 97.38 417 TYR A O 1
ATOM 3296 N N . ASP A 1 418 ? 34.458 3.565 -12.876 1.00 96.12 418 ASP A N 1
ATOM 3297 C CA . ASP A 1 418 ? 35.866 3.352 -12.505 1.00 96.12 418 ASP A CA 1
ATOM 3298 C C . ASP A 1 418 ? 36.757 2.855 -13.657 1.00 96.12 418 ASP A C 1
ATOM 3300 O O . ASP A 1 418 ? 37.976 3.037 -13.618 1.00 96.12 418 ASP A O 1
ATOM 3304 N N . THR A 1 419 ? 36.164 2.319 -14.729 1.00 94.94 419 THR A N 1
ATOM 3305 C CA . THR A 1 419 ? 36.861 2.009 -15.992 1.00 94.94 419 THR A CA 1
ATOM 3306 C C . THR A 1 419 ? 37.338 3.250 -16.755 1.00 94.94 419 THR A C 1
ATOM 3308 O O . THR A 1 419 ? 38.139 3.126 -17.682 1.00 94.94 419 THR A O 1
ATOM 3311 N N . GLY A 1 420 ? 36.857 4.443 -16.388 1.00 94.38 420 GLY A N 1
ATOM 3312 C CA . GLY A 1 420 ? 37.063 5.685 -17.131 1.00 94.38 420 GLY A CA 1
ATOM 3313 C C . GLY A 1 420 ? 36.081 5.890 -18.288 1.00 94.38 420 GLY A C 1
ATOM 3314 O O . GLY A 1 420 ? 36.207 6.880 -19.010 1.00 94.38 420 GLY A O 1
ATOM 3315 N N . ASP A 1 421 ? 35.108 4.991 -18.472 1.00 96.69 421 ASP A N 1
ATOM 3316 C CA . ASP A 1 421 ? 33.940 5.270 -19.305 1.00 96.69 421 ASP A CA 1
ATOM 3317 C C . ASP A 1 421 ? 33.000 6.275 -18.612 1.00 96.69 421 ASP A C 1
ATOM 3319 O O . ASP A 1 421 ? 33.042 6.499 -17.399 1.00 96.69 421 ASP A O 1
ATOM 3323 N N . ASP A 1 422 ? 32.119 6.866 -19.411 1.00 96.88 422 ASP A N 1
ATOM 3324 C CA . ASP A 1 422 ? 31.104 7.835 -19.011 1.00 96.88 422 ASP A CA 1
ATOM 3325 C C . ASP A 1 422 ? 29.834 7.576 -19.830 1.00 96.88 422 ASP A C 1
ATOM 3327 O O . ASP A 1 422 ? 29.928 7.287 -21.027 1.00 96.88 422 ASP A O 1
ATOM 3331 N N . ARG A 1 423 ? 28.651 7.782 -19.238 1.00 97.06 423 ARG A N 1
ATOM 3332 C CA . ARG A 1 423 ? 27.354 7.660 -19.929 1.00 97.06 423 ARG A CA 1
ATOM 3333 C C . ARG A 1 423 ? 26.397 8.775 -19.530 1.00 97.06 423 ARG A C 1
ATOM 3335 O O . ARG A 1 423 ? 26.249 9.072 -18.351 1.00 97.06 423 ARG A O 1
ATOM 3342 N N . THR A 1 424 ? 25.696 9.366 -20.487 1.00 98.00 424 THR A N 1
ATOM 3343 C CA . THR A 1 424 ? 24.546 10.243 -20.240 1.00 98.00 424 THR A CA 1
ATOM 3344 C C . THR A 1 424 ? 23.285 9.530 -20.694 1.00 98.00 424 THR A C 1
ATOM 3346 O O . THR A 1 424 ? 23.225 9.060 -21.827 1.00 98.00 424 THR A O 1
ATOM 3349 N N . VAL A 1 425 ? 22.270 9.483 -19.836 1.00 97.75 425 VAL A N 1
ATOM 3350 C CA . VAL A 1 425 ? 20.936 8.980 -20.179 1.00 97.75 425 VAL A CA 1
ATOM 3351 C C . VAL A 1 425 ? 19.928 10.084 -19.910 1.00 97.75 425 VAL A C 1
ATOM 3353 O O . VAL A 1 425 ? 19.895 10.643 -18.811 1.00 97.75 425 VAL A O 1
ATOM 3356 N N . ILE A 1 426 ? 19.125 10.413 -20.918 1.00 98.00 426 ILE A N 1
ATOM 3357 C CA . ILE A 1 426 ? 18.004 11.343 -20.796 1.00 98.00 426 ILE A CA 1
ATOM 3358 C C . ILE A 1 426 ? 16.741 10.586 -21.195 1.00 98.00 426 ILE A C 1
ATOM 3360 O O . ILE A 1 426 ? 16.593 10.221 -22.356 1.00 98.00 426 ILE A O 1
ATOM 3364 N N . ASP A 1 427 ? 15.835 10.372 -20.250 1.00 96.44 427 ASP A N 1
ATOM 3365 C CA . ASP A 1 427 ? 14.482 9.870 -20.484 1.00 96.44 427 ASP A CA 1
ATOM 3366 C C . ASP A 1 427 ? 13.501 11.050 -20.470 1.00 96.44 427 ASP A C 1
ATOM 3368 O O . ASP A 1 427 ? 13.592 11.937 -19.616 1.00 96.44 427 ASP A O 1
ATOM 3372 N N . GLY A 1 428 ? 12.540 11.064 -21.389 1.00 95.94 428 GLY A N 1
ATOM 3373 C CA . GLY A 1 428 ? 11.484 12.070 -21.452 1.00 95.94 428 GLY A CA 1
ATOM 3374 C C . GLY A 1 428 ? 10.149 11.474 -21.887 1.00 95.94 428 GLY A C 1
ATOM 3375 O O . GLY A 1 428 ? 10.087 10.746 -22.872 1.00 95.94 428 GLY A O 1
ATOM 3376 N N . SER A 1 429 ? 9.084 11.836 -21.176 1.00 96.00 429 SER A N 1
ATOM 3377 C CA . SER A 1 429 ? 7.692 11.547 -21.515 1.00 96.00 429 SER A CA 1
ATOM 3378 C C . SER A 1 429 ? 6.913 12.852 -21.646 1.00 96.00 429 SER A C 1
ATOM 3380 O O . SER A 1 429 ? 6.951 13.695 -20.746 1.00 96.00 429 SER A O 1
ATOM 3382 N N . LEU A 1 430 ? 6.148 12.997 -22.723 1.00 96.38 430 LEU A N 1
ATOM 3383 C CA . LEU A 1 430 ? 5.199 14.092 -22.931 1.00 96.38 430 LEU A CA 1
ATOM 3384 C C . LEU A 1 430 ? 3.860 13.505 -23.364 1.00 96.38 430 LEU A C 1
ATOM 3386 O O . LEU A 1 430 ? 3.809 12.671 -24.264 1.00 96.38 430 LEU A O 1
ATOM 3390 N N . GLY A 1 431 ? 2.766 13.946 -22.759 1.00 96.25 431 GLY A N 1
ATOM 3391 C CA . GLY A 1 431 ? 1.450 13.441 -23.111 1.00 96.25 431 GLY A CA 1
ATOM 3392 C C . GLY A 1 431 ? 0.321 14.393 -22.776 1.00 96.25 431 GLY A C 1
ATOM 3393 O O . GLY A 1 431 ? 0.517 15.482 -22.237 1.00 96.25 431 GLY A O 1
ATOM 3394 N N . PHE A 1 432 ? -0.882 13.962 -23.118 1.00 95.19 432 PHE A N 1
ATOM 3395 C CA . PHE A 1 432 ? -2.120 14.623 -22.749 1.00 95.19 432 PHE A CA 1
ATOM 3396 C C . PHE A 1 432 ? -3.201 13.579 -22.509 1.00 95.19 432 PHE A C 1
ATOM 3398 O O . PHE A 1 432 ? -3.267 12.552 -23.188 1.00 95.19 432 PHE A O 1
ATOM 3405 N N . ARG A 1 433 ? -4.058 13.853 -21.529 1.00 94.00 433 ARG A N 1
ATOM 3406 C CA . ARG A 1 433 ? -5.201 13.006 -21.193 1.00 94.00 433 ARG A CA 1
ATOM 3407 C C . ARG A 1 433 ? -6.466 13.829 -21.042 1.00 94.00 433 ARG A C 1
ATOM 3409 O O . ARG A 1 433 ? -6.410 14.992 -20.646 1.00 94.00 433 ARG A O 1
ATOM 3416 N N . TRP A 1 434 ? -7.605 13.242 -21.373 1.00 92.38 434 TRP A N 1
ATOM 3417 C CA . TRP A 1 434 ? -8.904 13.884 -21.208 1.00 92.38 434 TRP A CA 1
ATOM 3418 C C . TRP A 1 434 ? -9.996 12.854 -20.951 1.00 92.38 434 TRP A C 1
ATOM 3420 O O . TRP A 1 434 ? -9.896 11.694 -21.351 1.00 92.38 434 TRP A O 1
ATOM 3430 N N . GLU A 1 435 ? -11.056 13.298 -20.291 1.00 92.56 435 GLU A N 1
ATOM 3431 C CA . GLU A 1 435 ? -12.242 12.517 -20.000 1.00 92.56 435 GLU A CA 1
ATOM 3432 C C . GLU A 1 435 ? -13.487 13.236 -20.523 1.00 92.56 435 GLU A C 1
ATOM 3434 O O . GLU A 1 435 ? -13.711 14.420 -20.269 1.00 92.56 435 GLU A O 1
ATOM 3439 N N . ARG A 1 436 ? -14.318 12.516 -21.279 1.00 92.12 436 ARG A N 1
ATOM 3440 C CA . ARG A 1 436 ? -15.576 13.038 -21.816 1.00 92.12 436 ARG A CA 1
ATOM 3441 C C . ARG A 1 436 ? -16.623 11.935 -21.855 1.00 92.12 436 ARG A C 1
ATOM 3443 O O . ARG A 1 436 ? -16.397 10.882 -22.438 1.00 92.12 436 ARG A O 1
ATOM 3450 N N . TRP A 1 437 ? -17.789 12.179 -21.255 1.00 88.44 437 TRP A N 1
ATOM 3451 C CA . TRP A 1 437 ? -18.882 11.195 -21.174 1.00 88.44 437 TRP A CA 1
ATOM 3452 C C . TRP A 1 437 ? -18.446 9.842 -20.567 1.00 88.44 437 TRP A C 1
ATOM 3454 O O . TRP A 1 437 ? -18.885 8.785 -21.016 1.00 88.44 437 TRP A O 1
ATOM 3464 N N . ASN A 1 438 ? -17.577 9.884 -19.550 1.00 86.06 438 ASN A N 1
ATOM 3465 C CA . ASN A 1 438 ? -16.927 8.739 -18.895 1.00 86.06 438 ASN A CA 1
ATOM 3466 C C . ASN A 1 438 ? -15.943 7.942 -19.779 1.00 86.06 438 ASN A C 1
ATOM 3468 O O . ASN A 1 438 ? -15.444 6.907 -19.331 1.00 86.06 438 ASN A O 1
ATOM 3472 N N . TRP A 1 439 ? -15.661 8.382 -21.011 1.00 91.50 439 TRP A N 1
ATOM 3473 C CA . TRP A 1 439 ? -14.546 7.874 -21.813 1.00 91.50 439 TRP A CA 1
ATOM 3474 C C . TRP A 1 439 ? -13.280 8.629 -21.435 1.00 91.50 439 TRP A C 1
ATOM 3476 O O . TRP A 1 439 ? -13.248 9.851 -21.569 1.00 91.50 439 TRP A O 1
ATOM 3486 N N . PHE A 1 440 ? -12.250 7.906 -21.015 1.00 90.88 440 PHE A N 1
ATOM 3487 C CA . PHE A 1 440 ? -10.918 8.433 -20.764 1.00 90.88 440 PHE A CA 1
ATOM 3488 C C . PHE A 1 440 ? -10.001 8.096 -21.942 1.00 90.88 440 PHE A C 1
ATOM 3490 O O . PHE A 1 440 ? -9.987 6.968 -22.438 1.00 90.88 440 PHE A O 1
ATOM 3497 N N . PHE A 1 441 ? -9.220 9.078 -22.374 1.00 92.75 441 PHE A N 1
ATOM 3498 C CA . PHE A 1 441 ? -8.217 8.944 -23.420 1.00 92.75 441 PHE A CA 1
ATOM 3499 C C . PHE A 1 441 ? -6.884 9.466 -22.896 1.00 92.75 441 PHE A C 1
ATOM 3501 O O . PHE A 1 441 ? -6.840 10.508 -22.242 1.00 92.75 441 PHE A O 1
ATOM 3508 N N . GLU A 1 442 ? -5.798 8.778 -23.234 1.00 94.19 442 GLU A N 1
ATOM 3509 C CA . GLU A 1 442 ? -4.437 9.233 -22.959 1.00 94.19 442 GLU A CA 1
ATOM 3510 C C . GLU A 1 442 ? -3.545 8.974 -24.170 1.00 94.19 442 GLU A C 1
ATOM 3512 O O . GLU A 1 442 ? -3.485 7.851 -24.674 1.00 94.19 442 GLU A O 1
ATOM 3517 N N . THR A 1 443 ? -2.837 10.008 -24.616 1.00 95.69 443 THR A N 1
ATOM 3518 C CA . THR A 1 443 ? -1.767 9.909 -25.611 1.00 95.69 443 THR A CA 1
ATOM 3519 C C . THR A 1 443 ? -0.454 10.277 -24.928 1.00 95.69 443 THR A C 1
ATOM 3521 O O . THR A 1 443 ? -0.361 11.340 -24.312 1.00 95.69 443 THR A O 1
ATOM 3524 N N . ARG A 1 444 ? 0.563 9.418 -25.029 1.00 96.44 444 ARG A N 1
ATOM 3525 C CA . ARG A 1 444 ? 1.861 9.582 -24.356 1.00 96.44 444 ARG A CA 1
ATOM 3526 C C . ARG A 1 444 ? 3.001 9.246 -25.311 1.00 96.44 444 ARG A C 1
ATOM 3528 O O . ARG A 1 444 ? 3.038 8.146 -25.845 1.00 96.44 444 ARG A O 1
ATOM 3535 N N . TYR A 1 445 ? 3.919 10.178 -25.517 1.00 97.00 445 TYR A N 1
ATOM 3536 C CA . TYR A 1 445 ? 5.152 9.995 -26.279 1.00 97.00 445 TYR A CA 1
ATOM 3537 C C . TYR A 1 445 ? 6.332 9.852 -25.317 1.00 97.00 445 TYR A C 1
ATOM 3539 O O . TYR A 1 445 ? 6.499 10.702 -24.442 1.00 97.00 445 TYR A O 1
ATOM 3547 N N . ASP A 1 446 ? 7.140 8.811 -25.506 1.00 95.19 446 ASP A N 1
ATOM 3548 C CA . ASP A 1 446 ? 8.350 8.523 -24.734 1.00 95.19 446 ASP A CA 1
ATOM 3549 C C . ASP A 1 446 ? 9.584 8.556 -25.645 1.00 95.19 446 ASP A C 1
ATOM 3551 O O . ASP A 1 446 ? 9.588 7.972 -26.732 1.00 95.19 446 ASP A O 1
ATOM 3555 N N . ARG A 1 447 ? 10.670 9.179 -25.180 1.00 96.69 447 ARG A N 1
ATOM 3556 C CA . ARG A 1 447 ? 11.980 9.173 -25.844 1.00 96.69 447 ARG A CA 1
ATOM 3557 C C . ARG A 1 447 ? 13.093 8.965 -24.821 1.00 96.69 447 ARG A C 1
ATOM 3559 O O . ARG A 1 447 ? 13.090 9.603 -23.771 1.00 96.69 447 ARG A O 1
ATOM 3566 N N . ARG A 1 448 ? 14.078 8.128 -25.163 1.00 96.81 448 ARG A N 1
ATOM 3567 C CA . ARG A 1 448 ? 15.362 8.045 -24.451 1.00 96.81 448 ARG A CA 1
ATOM 3568 C C . ARG A 1 448 ? 16.526 8.401 -25.366 1.00 96.81 448 ARG A C 1
ATOM 3570 O O . ARG A 1 448 ? 16.713 7.749 -26.392 1.00 96.81 448 ARG A O 1
ATOM 3577 N N . TRP A 1 449 ? 17.327 9.377 -24.963 1.00 97.44 449 TRP A N 1
ATOM 3578 C CA . TRP A 1 449 ? 18.600 9.719 -25.594 1.00 97.44 449 TRP A CA 1
ATOM 3579 C C . TRP A 1 449 ? 19.761 9.158 -24.780 1.00 97.44 449 TRP A C 1
ATOM 3581 O O . TRP A 1 449 ? 19.723 9.196 -23.545 1.00 97.44 449 TRP A O 1
ATOM 3591 N N . ILE A 1 450 ? 20.784 8.650 -25.465 1.00 97.00 450 ILE A N 1
ATOM 3592 C CA . ILE A 1 450 ? 21.955 8.039 -24.829 1.00 97.00 450 ILE A CA 1
ATOM 3593 C C . ILE A 1 450 ? 23.232 8.553 -25.492 1.00 97.00 450 ILE A C 1
ATOM 3595 O O . ILE A 1 450 ? 23.369 8.520 -26.711 1.00 97.00 450 ILE A O 1
ATOM 3599 N N . ASP A 1 451 ? 24.177 8.996 -24.669 1.00 97.56 451 ASP A N 1
ATOM 3600 C CA . ASP A 1 451 ? 25.529 9.387 -25.076 1.00 97.56 451 ASP A CA 1
ATOM 3601 C C . ASP A 1 451 ? 26.564 8.667 -24.199 1.00 97.56 451 ASP A C 1
ATOM 3603 O O . ASP A 1 451 ? 26.321 8.434 -23.015 1.00 97.56 451 ASP A O 1
ATOM 3607 N N . GLY A 1 452 ? 27.724 8.322 -24.757 1.00 96.12 452 GLY A N 1
ATOM 3608 C CA . GLY A 1 452 ? 28.761 7.562 -24.052 1.00 96.12 452 GLY A CA 1
ATOM 3609 C C . GLY A 1 452 ? 28.505 6.047 -23.971 1.00 96.12 452 GLY A C 1
ATOM 3610 O O . GLY A 1 452 ? 27.826 5.474 -24.822 1.00 96.12 452 GLY A O 1
ATOM 3611 N N . ARG A 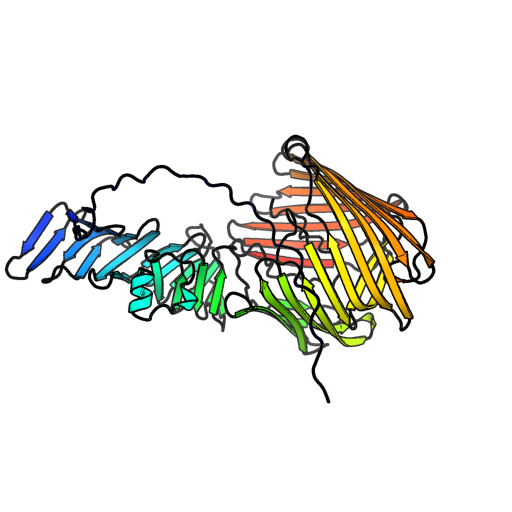1 453 ? 29.125 5.374 -22.992 1.00 95.81 453 ARG A N 1
ATOM 3612 C CA . ARG A 1 453 ? 29.160 3.903 -22.847 1.00 95.81 453 ARG A CA 1
ATOM 3613 C C . ARG A 1 453 ? 29.159 3.476 -21.378 1.00 95.81 453 ARG A C 1
ATOM 3615 O O . ARG A 1 453 ? 29.513 4.254 -20.502 1.00 95.81 453 ARG A O 1
ATOM 3622 N N . THR A 1 454 ? 28.796 2.220 -21.134 1.00 95.25 454 THR A N 1
ATOM 3623 C CA . THR A 1 454 ? 28.888 1.543 -19.829 1.00 95.25 454 THR A CA 1
ATOM 3624 C C . THR A 1 454 ? 29.843 0.347 -19.927 1.00 95.25 454 THR A C 1
ATOM 3626 O O . THR A 1 454 ? 29.928 -0.247 -21.004 1.00 95.25 454 THR A O 1
ATOM 3629 N N . PRO A 1 455 ? 30.525 -0.040 -18.837 1.00 94.00 455 PRO A N 1
ATOM 3630 C CA . PRO A 1 455 ? 31.223 -1.315 -18.729 1.00 94.00 455 PRO A CA 1
ATOM 3631 C C . PRO A 1 455 ? 30.358 -2.451 -18.141 1.00 94.00 455 PRO A C 1
ATOM 3633 O O . PRO A 1 455 ? 30.855 -3.567 -18.033 1.00 94.00 455 PRO A O 1
ATOM 3636 N N . MET A 1 456 ? 29.110 -2.171 -17.733 1.00 93.06 456 MET A N 1
ATOM 3637 C CA . MET A 1 456 ? 28.162 -3.126 -17.131 1.00 93.06 456 MET A CA 1
ATOM 3638 C C . MET A 1 456 ? 27.001 -3.438 -18.079 1.00 93.06 456 MET A C 1
ATOM 3640 O O . MET A 1 456 ? 26.325 -2.506 -18.529 1.00 93.06 456 MET A O 1
ATOM 3644 N N . ASP A 1 457 ? 26.718 -4.720 -18.315 1.00 91.94 457 ASP A N 1
ATOM 3645 C CA . ASP A 1 457 ? 25.743 -5.171 -19.316 1.00 91.94 457 ASP A CA 1
ATOM 3646 C C . ASP A 1 457 ? 24.312 -4.776 -18.930 1.00 91.94 457 ASP A C 1
ATOM 3648 O O . ASP A 1 457 ? 23.552 -4.307 -19.777 1.00 91.94 457 ASP A O 1
ATOM 3652 N N . TRP A 1 458 ? 23.944 -4.880 -17.646 1.00 89.75 458 TRP A N 1
ATOM 3653 C CA . TRP A 1 458 ? 22.616 -4.478 -17.154 1.00 89.75 458 TRP A CA 1
ATOM 3654 C C . TRP A 1 458 ? 22.300 -2.985 -17.342 1.00 89.75 458 TRP A C 1
ATOM 3656 O O . TRP A 1 458 ? 21.131 -2.609 -17.456 1.00 89.75 458 TRP A O 1
ATOM 3666 N N . ASP A 1 459 ? 23.331 -2.138 -17.396 1.00 91.19 459 ASP A N 1
ATOM 3667 C CA . ASP A 1 459 ? 23.228 -0.683 -17.572 1.00 91.19 459 ASP A CA 1
ATOM 3668 C C . ASP A 1 459 ? 23.258 -0.277 -19.065 1.00 91.19 459 ASP A C 1
ATOM 3670 O O . ASP A 1 459 ? 23.181 0.911 -19.394 1.00 91.19 459 ASP A O 1
ATOM 3674 N N . ASP A 1 460 ? 23.358 -1.244 -19.996 1.00 92.56 460 ASP A N 1
ATOM 3675 C CA . ASP A 1 460 ? 23.404 -0.979 -21.440 1.00 92.56 460 ASP A CA 1
ATOM 3676 C C . ASP A 1 460 ? 22.019 -0.795 -22.084 1.00 92.56 460 ASP A C 1
ATOM 3678 O O . ASP A 1 460 ? 21.539 -1.559 -22.926 1.00 92.56 460 ASP A O 1
ATOM 3682 N N . LEU A 1 461 ? 21.363 0.280 -21.655 1.00 92.81 461 LEU A N 1
ATOM 3683 C CA . LEU A 1 461 ? 20.092 0.755 -22.198 1.00 92.81 461 LEU A CA 1
ATOM 3684 C C . LEU A 1 461 ? 20.188 1.118 -23.690 1.00 92.81 461 LEU A C 1
ATOM 3686 O O . LEU A 1 461 ? 21.217 1.586 -24.167 1.00 92.81 461 LEU A O 1
ATOM 3690 N N . GLU A 1 462 ? 19.074 1.036 -24.411 1.00 92.50 462 GLU A N 1
ATOM 3691 C CA . GLU A 1 462 ? 18.975 1.500 -25.798 1.00 92.50 462 GLU A CA 1
ATOM 3692 C C . GLU A 1 462 ? 18.115 2.758 -25.924 1.00 92.50 462 GLU A C 1
ATOM 3694 O O . GLU A 1 462 ? 17.248 3.042 -25.087 1.00 92.50 462 GLU A O 1
ATOM 3699 N N . GLU A 1 463 ? 18.358 3.526 -26.988 1.00 94.75 463 GLU A N 1
ATOM 3700 C CA . GLU A 1 463 ? 17.506 4.654 -27.347 1.00 94.75 463 GLU A CA 1
ATOM 3701 C C . GLU A 1 463 ? 16.131 4.172 -27.824 1.00 94.75 463 GLU A C 1
ATOM 3703 O O . GLU A 1 463 ? 16.016 3.530 -28.869 1.00 94.75 463 GLU A O 1
ATOM 3708 N N . ILE A 1 464 ? 15.076 4.571 -27.115 1.00 93.50 464 ILE A N 1
ATOM 3709 C CA . ILE A 1 464 ? 13.684 4.315 -27.503 1.00 93.50 464 ILE A CA 1
ATOM 3710 C C . ILE A 1 464 ? 13.028 5.583 -28.049 1.00 93.50 464 ILE A C 1
ATOM 3712 O O . ILE A 1 464 ? 13.372 6.690 -27.629 1.00 93.50 464 ILE A O 1
ATOM 3716 N N . GLU A 1 465 ? 12.078 5.421 -28.967 1.00 96.19 465 GLU A N 1
ATOM 3717 C CA . GLU A 1 465 ? 11.135 6.460 -29.392 1.00 96.19 465 GLU A CA 1
ATOM 3718 C C . GLU A 1 465 ? 9.775 5.802 -29.611 1.00 96.19 465 GLU A C 1
ATOM 3720 O O . GLU A 1 465 ? 9.624 4.959 -30.495 1.00 96.19 465 GLU A O 1
ATOM 3725 N N . GLN A 1 466 ? 8.810 6.115 -28.755 1.00 94.56 466 GLN A N 1
ATOM 3726 C CA . GLN A 1 466 ? 7.557 5.377 -28.656 1.00 94.56 466 GLN A CA 1
ATOM 3727 C C . GLN A 1 466 ? 6.372 6.328 -28.531 1.00 94.56 466 GLN A C 1
ATOM 3729 O O . GLN A 1 466 ? 6.473 7.393 -27.924 1.00 94.56 466 GLN A O 1
ATOM 3734 N N . ILE A 1 467 ? 5.219 5.908 -29.043 1.00 96.00 467 ILE A N 1
ATOM 3735 C CA . ILE A 1 467 ? 3.935 6.537 -28.741 1.00 96.00 467 ILE A CA 1
ATOM 3736 C C . ILE A 1 467 ? 2.948 5.488 -28.234 1.00 96.00 467 ILE A C 1
ATOM 3738 O O . ILE A 1 467 ? 2.787 4.419 -28.819 1.00 96.00 467 ILE A O 1
ATOM 3742 N N . PHE A 1 468 ? 2.280 5.813 -27.135 1.00 93.75 468 PHE A N 1
ATOM 3743 C CA . PHE A 1 468 ? 1.223 5.025 -26.529 1.00 93.75 468 PHE A CA 1
ATOM 3744 C C . PHE A 1 468 ? -0.102 5.760 -26.684 1.00 93.75 468 PHE A C 1
ATOM 3746 O O . PHE A 1 468 ? -0.207 6.942 -26.348 1.00 93.75 468 PHE A O 1
ATOM 3753 N N . GLN A 1 469 ? -1.125 5.042 -27.137 1.00 95.00 469 GLN A N 1
ATOM 3754 C CA . GLN A 1 469 ? -2.509 5.493 -27.083 1.00 95.00 469 GLN A CA 1
ATOM 3755 C C . GLN A 1 469 ? -3.290 4.559 -26.170 1.00 95.00 469 GLN A C 1
ATOM 3757 O O . GLN A 1 469 ? -3.340 3.360 -26.432 1.00 95.00 469 GLN A O 1
ATOM 3762 N N . THR A 1 470 ? -3.948 5.109 -25.152 1.00 94.62 470 THR A N 1
ATOM 3763 C CA . THR A 1 470 ? -4.918 4.375 -24.334 1.00 94.62 470 THR A CA 1
ATOM 3764 C C . THR A 1 470 ? -6.316 4.955 -24.503 1.00 94.62 470 THR A C 1
ATOM 3766 O O . THR A 1 470 ? -6.488 6.170 -24.640 1.00 94.62 470 THR A O 1
ATOM 3769 N N . VAL A 1 471 ? -7.316 4.077 -24.493 1.00 93.88 471 VAL A N 1
ATOM 3770 C CA . VAL A 1 471 ? -8.743 4.411 -24.462 1.00 93.88 471 VAL A CA 1
ATOM 3771 C C . VAL A 1 471 ? -9.404 3.531 -23.405 1.00 93.88 471 VAL A C 1
ATOM 3773 O O . VAL A 1 471 ? -9.236 2.316 -23.446 1.00 93.88 471 VAL A O 1
ATOM 3776 N N . ASP A 1 472 ? -10.152 4.122 -22.476 1.00 93.00 472 ASP A N 1
ATOM 3777 C CA . ASP A 1 472 ? -10.909 3.429 -21.426 1.00 93.00 472 ASP A CA 1
ATOM 3778 C C . ASP A 1 472 ? -12.359 3.928 -21.427 1.00 93.00 472 ASP A C 1
ATOM 3780 O O . ASP A 1 472 ? -12.612 5.129 -21.325 1.00 93.00 472 ASP A O 1
ATOM 3784 N N . TRP A 1 473 ? -13.328 3.021 -21.545 1.00 93.69 473 TRP A N 1
ATOM 3785 C CA . TRP A 1 473 ? -14.737 3.367 -21.710 1.00 93.69 473 TRP A CA 1
ATOM 3786 C C . TRP A 1 473 ? -15.690 2.425 -20.961 1.00 93.69 473 TRP A C 1
ATOM 3788 O O . TRP A 1 473 ? -15.397 1.241 -20.767 1.00 93.69 473 TRP A O 1
ATOM 3798 N N . PRO A 1 474 ? -16.875 2.913 -20.551 1.00 93.94 474 PRO A N 1
ATOM 3799 C CA . PRO A 1 474 ? -17.914 2.062 -19.993 1.00 93.94 474 PRO A CA 1
ATOM 3800 C C . PRO A 1 474 ? -18.579 1.217 -21.088 1.00 93.94 474 PRO A C 1
ATOM 3802 O O . PRO A 1 474 ? -19.116 1.738 -22.064 1.00 93.94 474 PRO A O 1
ATOM 3805 N N . LEU A 1 475 ? -18.623 -0.097 -20.875 1.00 93.81 475 LEU A N 1
ATOM 3806 C CA . LEU A 1 475 ? -19.525 -1.014 -21.578 1.00 93.81 475 LEU A CA 1
ATOM 3807 C C . LEU A 1 475 ? -20.923 -1.024 -20.935 1.00 93.81 475 LEU A C 1
ATOM 3809 O O . LEU A 1 475 ? -21.916 -1.328 -21.590 1.00 93.81 475 LEU A O 1
ATOM 3813 N N . SER A 1 476 ? -21.012 -0.720 -19.636 1.00 92.88 476 SER A N 1
ATOM 3814 C CA . SER A 1 476 ? -22.269 -0.576 -18.890 1.00 92.88 476 SER A CA 1
ATOM 3815 C C . SER A 1 476 ? -22.045 0.208 -17.588 1.00 92.88 476 SER A C 1
ATOM 3817 O O . SER A 1 476 ? -20.938 0.662 -17.317 1.00 92.88 476 SER A O 1
ATOM 3819 N N . GLN A 1 477 ? -23.064 0.303 -16.726 1.00 87.06 477 GLN A N 1
ATOM 3820 C CA . GLN A 1 477 ? -22.936 0.881 -15.376 1.00 87.06 477 GLN A CA 1
ATOM 3821 C C . GLN A 1 477 ? -21.934 0.157 -14.455 1.00 87.06 477 GLN A C 1
ATOM 3823 O O . GLN A 1 477 ? -21.582 0.704 -13.414 1.00 87.06 477 GLN A O 1
ATOM 3828 N N . ARG A 1 478 ? -21.536 -1.081 -14.781 1.00 90.00 478 ARG A N 1
ATOM 3829 C CA . ARG A 1 478 ? -20.617 -1.894 -13.962 1.00 90.00 478 ARG A CA 1
ATOM 3830 C C . ARG A 1 478 ? -19.440 -2.473 -14.734 1.00 90.00 478 ARG A C 1
ATOM 3832 O O . ARG A 1 478 ? -18.591 -3.090 -14.118 1.00 90.00 478 ARG A O 1
ATOM 3839 N N . TRP A 1 479 ? -19.407 -2.345 -16.057 1.00 93.06 479 TRP A N 1
ATOM 3840 C CA . TRP A 1 479 ? -18.337 -2.912 -16.877 1.00 93.06 479 TRP A CA 1
ATOM 3841 C C . TRP A 1 479 ? -17.591 -1.788 -17.575 1.00 93.06 479 TRP A C 1
ATOM 3843 O O . TRP A 1 479 ? -18.222 -0.989 -18.270 1.00 93.06 479 TRP A O 1
ATOM 3853 N N . ARG A 1 480 ? -16.266 -1.760 -17.434 1.00 92.94 480 ARG A N 1
ATOM 3854 C CA . ARG A 1 480 ? -15.365 -0.885 -18.189 1.00 92.94 480 ARG A CA 1
ATOM 3855 C C . ARG A 1 480 ? -14.375 -1.719 -18.983 1.00 92.94 480 ARG A C 1
ATOM 3857 O O . ARG A 1 480 ? -13.924 -2.759 -18.509 1.00 92.94 480 ARG A O 1
ATOM 3864 N N . MET A 1 481 ? -14.035 -1.251 -20.173 1.00 93.56 481 MET A N 1
ATOM 3865 C CA . MET A 1 481 ? -12.992 -1.832 -21.006 1.00 93.56 481 MET A CA 1
ATOM 3866 C C . MET A 1 481 ? -11.928 -0.775 -21.269 1.00 93.56 481 MET A C 1
ATOM 3868 O O . MET A 1 481 ? -12.271 0.374 -21.530 1.00 93.56 481 MET A O 1
ATOM 3872 N N . ALA A 1 482 ? -10.658 -1.164 -21.211 1.00 93.50 482 ALA A N 1
ATOM 3873 C CA . ALA A 1 482 ? -9.553 -0.335 -21.664 1.00 93.50 482 ALA A CA 1
ATOM 3874 C C . ALA A 1 482 ? -8.684 -1.089 -22.668 1.00 93.50 482 ALA A C 1
ATOM 3876 O O . ALA A 1 482 ? -8.502 -2.304 -22.557 1.00 93.50 482 ALA A O 1
ATOM 3877 N N . VAL A 1 483 ? -8.145 -0.350 -23.634 1.00 94.25 483 VAL A N 1
ATOM 3878 C CA . VAL A 1 483 ? -7.175 -0.834 -24.618 1.00 94.25 483 VAL A CA 1
ATOM 3879 C C . VAL A 1 483 ? -6.049 0.184 -24.726 1.00 94.25 483 VAL A C 1
ATOM 3881 O O . VAL A 1 483 ? -6.316 1.369 -24.937 1.00 94.25 483 VAL A O 1
ATOM 3884 N N . ARG A 1 484 ? -4.806 -0.283 -24.605 1.00 92.94 484 ARG A N 1
ATOM 3885 C CA . ARG A 1 484 ? -3.584 0.472 -24.893 1.00 92.94 484 ARG A CA 1
ATOM 3886 C C . ARG A 1 484 ? -2.871 -0.159 -26.083 1.00 92.94 484 ARG A C 1
ATOM 3888 O O . ARG A 1 484 ? -2.762 -1.379 -26.153 1.00 92.94 484 ARG A O 1
ATOM 3895 N N . ALA A 1 485 ? -2.375 0.675 -26.986 1.00 93.38 485 ALA A N 1
ATOM 3896 C CA . ALA A 1 485 ? -1.461 0.284 -28.051 1.00 93.38 485 ALA A CA 1
ATOM 3897 C C . ALA A 1 485 ? -0.145 1.053 -27.885 1.00 93.38 485 ALA A C 1
ATOM 3899 O O . ALA A 1 485 ? -0.177 2.279 -27.747 1.00 93.38 485 ALA A O 1
ATOM 3900 N N . GLY A 1 486 ? 0.983 0.344 -27.901 1.00 92.94 486 GLY A N 1
ATOM 3901 C CA . GLY A 1 486 ? 2.332 0.905 -27.939 1.00 92.94 486 GLY A CA 1
ATOM 3902 C C . GLY A 1 486 ? 2.930 0.772 -29.338 1.00 92.94 486 GLY A C 1
ATOM 3903 O O . GLY A 1 486 ? 2.977 -0.321 -29.902 1.00 92.94 486 GLY A O 1
ATOM 3904 N N . TYR A 1 487 ? 3.393 1.879 -29.915 1.00 93.75 487 TYR A N 1
ATOM 3905 C CA . TYR A 1 487 ? 4.040 1.921 -31.227 1.00 93.75 487 TYR A CA 1
ATOM 3906 C C . TYR A 1 487 ? 5.486 2.391 -31.090 1.00 93.75 487 TYR A C 1
ATOM 3908 O O . TYR A 1 487 ? 5.755 3.414 -30.467 1.00 93.75 487 TYR A O 1
ATOM 3916 N N . ASP A 1 488 ? 6.411 1.619 -31.649 1.00 93.50 488 ASP A N 1
ATOM 3917 C CA . ASP A 1 488 ? 7.837 1.924 -31.755 1.00 93.50 488 ASP A CA 1
ATOM 3918 C C . ASP A 1 488 ? 8.080 2.695 -33.057 1.00 93.50 488 ASP A C 1
ATOM 3920 O O . ASP A 1 488 ? 7.943 2.154 -34.156 1.00 93.50 488 ASP A O 1
ATOM 3924 N N . LEU A 1 489 ? 8.425 3.975 -32.920 1.00 94.12 489 LEU A N 1
ATOM 3925 C CA . LEU A 1 489 ? 8.637 4.901 -34.032 1.00 94.12 489 LEU A CA 1
ATOM 3926 C C . LEU A 1 489 ? 10.000 4.698 -34.717 1.00 94.12 489 LEU A C 1
ATOM 3928 O O . LEU A 1 489 ? 10.183 5.183 -35.831 1.00 94.12 489 LEU A O 1
ATOM 3932 N N . ARG A 1 490 ? 10.950 3.982 -34.091 1.00 90.50 490 ARG A N 1
ATOM 3933 C CA . ARG A 1 490 ? 12.246 3.632 -34.709 1.00 90.50 490 ARG A CA 1
ATOM 3934 C C . ARG A 1 490 ? 12.159 2.329 -35.493 1.00 90.50 490 ARG A C 1
ATOM 3936 O O . ARG A 1 490 ? 12.753 2.225 -36.561 1.00 90.50 490 ARG A O 1
ATOM 3943 N N . GLY A 1 491 ? 11.449 1.344 -34.944 1.00 88.19 491 GLY A N 1
ATOM 3944 C CA . GLY A 1 491 ? 11.220 0.035 -35.559 1.00 88.19 491 GLY A CA 1
ATOM 3945 C C . GLY A 1 491 ? 10.008 -0.041 -36.492 1.00 88.19 491 GLY A C 1
ATOM 3946 O O . GLY A 1 491 ? 9.768 -1.111 -37.043 1.00 88.19 491 GLY A O 1
ATOM 3947 N N . ASP A 1 492 ? 9.255 1.054 -36.649 1.00 91.69 492 ASP A N 1
ATOM 3948 C CA . ASP A 1 492 ? 8.054 1.178 -37.494 1.00 91.69 492 ASP A CA 1
ATOM 3949 C C . ASP A 1 492 ? 7.006 0.072 -37.242 1.00 91.69 492 ASP A C 1
ATOM 3951 O O . ASP A 1 492 ? 6.501 -0.579 -38.158 1.00 91.69 492 ASP A O 1
ATOM 3955 N N . ARG A 1 493 ? 6.720 -0.199 -35.960 1.00 91.62 493 ARG A N 1
ATOM 3956 C CA . ARG A 1 493 ? 5.913 -1.357 -35.540 1.00 91.62 493 ARG A CA 1
ATOM 3957 C C . ARG A 1 493 ? 5.087 -1.107 -34.284 1.00 91.62 493 ARG A C 1
ATOM 3959 O O . ARG A 1 493 ? 5.513 -0.414 -33.363 1.00 91.62 493 ARG A O 1
ATOM 3966 N N . VAL A 1 494 ? 3.930 -1.765 -34.196 1.00 90.38 494 VAL A N 1
ATOM 3967 C CA . VAL A 1 494 ? 3.238 -1.958 -32.911 1.00 90.38 494 VAL A CA 1
ATOM 3968 C C . VAL A 1 494 ? 4.089 -2.916 -32.079 1.00 90.38 494 VAL A C 1
ATOM 3970 O O . VAL A 1 494 ? 4.328 -4.038 -32.517 1.00 90.38 494 VAL A O 1
ATOM 3973 N N . HIS A 1 495 ? 4.546 -2.463 -30.913 1.00 86.88 495 HIS A N 1
ATOM 3974 C CA . HIS A 1 495 ? 5.370 -3.239 -29.983 1.00 86.88 495 HIS A CA 1
ATOM 3975 C C . HIS A 1 495 ? 4.640 -3.584 -28.680 1.00 86.88 495 HIS A C 1
ATOM 3977 O O . HIS A 1 495 ? 5.247 -4.129 -27.774 1.00 86.88 495 HIS A O 1
ATOM 3983 N N . GLU A 1 496 ? 3.368 -3.212 -28.536 1.00 87.25 496 GLU A N 1
ATOM 3984 C CA . GLU A 1 496 ? 2.579 -3.604 -27.372 1.00 87.25 496 GLU A CA 1
ATOM 3985 C C . GLU A 1 496 ? 1.081 -3.475 -27.664 1.00 87.25 496 GLU A C 1
ATOM 3987 O O . GLU A 1 496 ? 0.641 -2.488 -28.263 1.00 87.25 496 GLU A O 1
ATOM 3992 N N . MET A 1 497 ? 0.287 -4.430 -27.186 1.00 90.69 497 MET A N 1
ATOM 3993 C CA . MET A 1 497 ? -1.16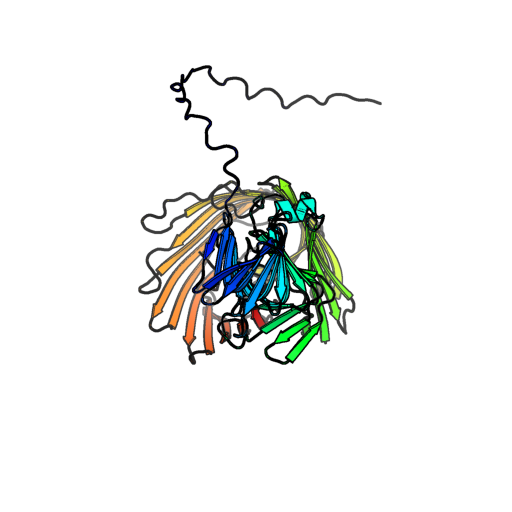5 -4.324 -27.072 1.00 90.69 497 MET A CA 1
ATOM 3994 C C . MET A 1 497 ? -1.609 -4.786 -25.681 1.00 90.69 497 MET A C 1
ATOM 3996 O O . MET A 1 497 ? -1.507 -5.963 -25.353 1.00 90.69 497 MET A O 1
ATOM 4000 N N . ALA A 1 498 ? -2.158 -3.880 -24.871 1.00 87.94 498 ALA A N 1
ATOM 4001 C CA . ALA A 1 498 ? -2.722 -4.217 -23.566 1.00 87.94 498 ALA A CA 1
ATOM 4002 C C . ALA A 1 498 ? -4.244 -4.040 -23.544 1.00 87.94 498 ALA A C 1
ATOM 4004 O O . ALA A 1 498 ? -4.790 -3.064 -24.060 1.00 87.94 498 ALA A O 1
ATOM 4005 N N . TYR A 1 499 ? -4.930 -4.971 -22.891 1.00 89.50 499 TYR A N 1
ATOM 4006 C CA . TYR A 1 499 ? -6.379 -5.051 -22.768 1.00 89.50 499 TYR A CA 1
ATOM 4007 C C . TYR A 1 499 ? -6.758 -5.206 -21.300 1.00 89.50 499 TYR A C 1
ATOM 4009 O O . TYR A 1 499 ? -6.108 -5.934 -20.549 1.00 89.50 499 TYR A O 1
ATOM 4017 N N . ARG A 1 500 ? -7.844 -4.554 -20.889 1.00 90.69 500 ARG A N 1
ATOM 4018 C CA . ARG A 1 500 ? -8.359 -4.605 -19.518 1.00 90.69 500 ARG A CA 1
ATOM 4019 C C . ARG A 1 500 ? -9.879 -4.648 -19.544 1.00 90.69 500 ARG A C 1
ATOM 4021 O O . ARG A 1 500 ? -10.501 -3.808 -20.188 1.00 90.69 500 ARG A O 1
ATOM 4028 N N . LEU A 1 501 ? -10.481 -5.588 -18.827 1.00 93.06 501 LEU A N 1
ATOM 4029 C CA . LEU A 1 501 ? -11.923 -5.677 -18.614 1.00 93.06 501 LEU A CA 1
ATOM 4030 C C . LEU A 1 501 ? -12.196 -5.648 -17.110 1.00 93.06 501 LEU A C 1
ATOM 4032 O O . LEU A 1 501 ? -11.877 -6.600 -16.401 1.00 93.06 501 LEU A O 1
ATOM 4036 N N . ALA A 1 502 ? -12.786 -4.557 -16.630 1.00 87.75 502 ALA A N 1
ATOM 4037 C CA . ALA A 1 502 ? -13.102 -4.345 -15.224 1.00 87.75 502 ALA A CA 1
ATOM 4038 C C . ALA A 1 502 ? -14.605 -4.491 -14.954 1.00 87.75 502 ALA A C 1
ATOM 4040 O O . ALA A 1 502 ? -15.428 -3.957 -15.700 1.00 87.75 502 ALA A O 1
ATOM 4041 N N . TYR A 1 503 ? -14.948 -5.175 -13.862 1.00 87.56 503 TYR A N 1
ATOM 4042 C CA . TYR A 1 503 ? -16.275 -5.201 -13.257 1.00 87.56 503 TYR A CA 1
ATOM 4043 C C . TYR A 1 503 ? -16.254 -4.434 -11.931 1.00 87.56 503 TYR A C 1
ATOM 4045 O O . TYR A 1 503 ? -15.711 -4.906 -10.928 1.00 87.56 503 TYR A O 1
ATOM 4053 N N . ASP A 1 504 ? -16.862 -3.252 -11.944 1.00 83.06 504 ASP A N 1
ATOM 4054 C CA . ASP A 1 504 ? -16.892 -2.285 -10.854 1.00 83.06 504 ASP A CA 1
ATOM 4055 C C . ASP A 1 504 ? -18.188 -2.428 -10.022 1.00 83.06 504 ASP A C 1
ATOM 4057 O O . ASP A 1 504 ? -19.315 -2.343 -10.528 1.00 83.06 504 ASP A O 1
ATOM 4061 N N . ARG A 1 505 ? -18.046 -2.611 -8.704 1.00 79.56 505 ARG A N 1
ATOM 4062 C CA . ARG A 1 505 ? -19.118 -2.511 -7.694 1.00 79.56 505 ARG A CA 1
ATOM 4063 C C . ARG A 1 505 ? -18.683 -1.513 -6.618 1.00 79.56 505 ARG A C 1
ATOM 4065 O O . ARG A 1 505 ? -17.501 -1.252 -6.442 1.00 79.56 505 ARG A O 1
ATOM 4072 N N . LYS A 1 506 ? -19.627 -0.992 -5.824 1.00 75.19 506 LYS A N 1
ATOM 4073 C CA . LYS A 1 506 ? -19.334 0.018 -4.780 1.00 75.19 506 LYS A CA 1
ATOM 4074 C C . LYS A 1 506 ? -18.297 -0.420 -3.735 1.00 75.19 506 LYS A C 1
ATOM 4076 O O . LYS A 1 506 ? -17.755 0.429 -3.040 1.00 75.19 506 LYS A O 1
ATOM 4081 N N . CYS A 1 507 ? -18.097 -1.728 -3.572 1.00 74.38 507 CYS A N 1
ATOM 4082 C CA . CYS A 1 507 ? -17.315 -2.313 -2.484 1.00 74.38 507 CYS A CA 1
ATOM 4083 C C . CYS A 1 507 ? -16.188 -3.246 -2.968 1.00 74.38 507 CYS A C 1
ATOM 4085 O O . CYS A 1 507 ? -15.396 -3.707 -2.148 1.00 74.38 507 CYS A O 1
ATOM 4087 N N . TYR A 1 508 ? -16.108 -3.542 -4.269 1.00 73.12 508 TYR A N 1
ATOM 4088 C CA . TYR A 1 508 ? -15.045 -4.349 -4.872 1.00 73.12 508 TYR A CA 1
ATOM 4089 C C . TYR A 1 508 ? -14.957 -4.116 -6.382 1.00 73.12 508 TYR A C 1
ATOM 4091 O O . TYR A 1 508 ? -15.922 -3.686 -7.016 1.00 73.12 508 TYR A O 1
ATOM 4099 N N . ARG A 1 509 ? -13.819 -4.496 -6.954 1.00 78.06 509 ARG A N 1
ATOM 4100 C CA . ARG A 1 509 ? -13.517 -4.468 -8.378 1.00 78.06 509 ARG A CA 1
ATOM 4101 C C . ARG A 1 509 ? -12.833 -5.766 -8.787 1.00 78.06 509 ARG A C 1
ATOM 4103 O O . ARG A 1 509 ? -11.836 -6.148 -8.179 1.00 78.06 509 ARG A O 1
ATOM 4110 N N . PHE A 1 510 ? -13.354 -6.424 -9.817 1.00 81.94 510 PHE A N 1
ATOM 4111 C CA . PHE A 1 510 ? -12.631 -7.483 -10.526 1.00 81.94 510 PHE A CA 1
ATOM 4112 C C . PHE A 1 510 ? -12.059 -6.907 -11.815 1.00 81.94 510 PHE A C 1
ATOM 4114 O O . PHE A 1 510 ? -12.750 -6.154 -12.492 1.00 81.94 510 PHE A O 1
ATOM 4121 N N . GLU A 1 511 ? -10.842 -7.279 -12.192 1.00 80.25 511 GLU A N 1
ATOM 4122 C CA . GLU A 1 511 ? -10.258 -6.917 -13.483 1.00 80.25 511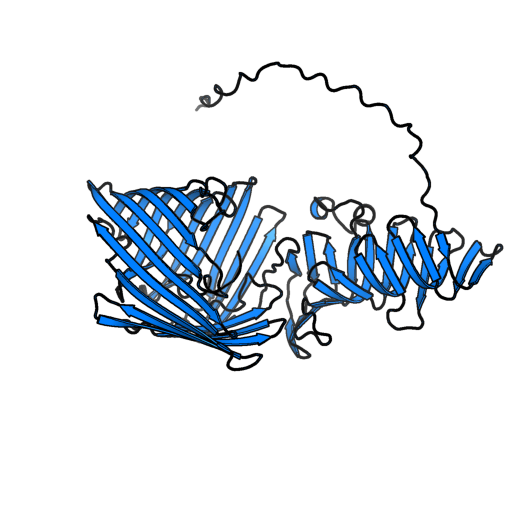 GLU A CA 1
ATOM 4123 C C . GLU A 1 511 ? -9.583 -8.130 -14.108 1.00 80.25 511 GLU A C 1
ATOM 4125 O O . GLU A 1 511 ? -8.778 -8.789 -13.460 1.00 80.25 511 GLU A O 1
ATOM 4130 N N . LEU A 1 512 ? -9.889 -8.409 -15.368 1.00 83.44 512 LEU A N 1
ATOM 4131 C CA . LEU A 1 512 ? -9.093 -9.284 -16.219 1.00 83.44 512 LEU A CA 1
ATOM 4132 C C . LEU A 1 512 ? -8.197 -8.390 -17.077 1.00 83.44 512 LEU A C 1
ATOM 4134 O O . LEU A 1 512 ? -8.702 -7.451 -17.695 1.00 83.44 512 LEU A O 1
ATOM 4138 N N . PHE A 1 513 ? -6.899 -8.669 -17.131 1.00 81.75 513 PHE A N 1
ATOM 4139 C CA . PHE A 1 513 ? -5.969 -7.980 -18.022 1.00 81.75 513 PHE A CA 1
ATOM 4140 C C . PHE A 1 513 ? -5.158 -8.966 -18.861 1.00 81.75 513 PHE A C 1
ATOM 4142 O O . PHE A 1 513 ? -4.896 -10.094 -18.440 1.00 81.75 513 PHE A O 1
ATOM 4149 N N . PHE A 1 514 ? -4.785 -8.518 -20.056 1.00 82.38 514 PHE A N 1
ATOM 4150 C CA . PHE A 1 514 ? -3.914 -9.221 -20.989 1.00 82.38 514 PHE A CA 1
ATOM 4151 C C . PHE A 1 514 ? -2.968 -8.206 -21.637 1.00 82.38 514 PHE A C 1
ATOM 4153 O O . PHE A 1 514 ? -3.429 -7.145 -22.056 1.00 82.38 514 PHE A O 1
ATOM 4160 N N . VAL A 1 515 ? -1.674 -8.503 -21.696 1.00 81.00 515 VAL A N 1
ATOM 4161 C CA . VAL A 1 515 ? -0.641 -7.694 -22.353 1.00 81.00 515 VAL A CA 1
ATOM 4162 C C . VAL A 1 515 ? 0.114 -8.599 -23.315 1.00 81.00 515 VAL A C 1
ATOM 4164 O O . VAL A 1 515 ? 0.599 -9.650 -22.911 1.00 81.00 515 VAL A O 1
ATOM 4167 N N . ASP A 1 516 ? 0.176 -8.164 -24.565 1.00 82.94 516 ASP A N 1
ATOM 4168 C CA . ASP A 1 516 ? 0.832 -8.811 -25.699 1.00 82.94 516 ASP A CA 1
ATOM 4169 C C . ASP A 1 516 ? 1.994 -7.904 -26.119 1.00 82.94 516 ASP A C 1
ATOM 4171 O O . ASP A 1 516 ? 1.772 -6.753 -26.518 1.00 82.94 516 ASP A O 1
ATOM 4175 N N . ASP A 1 517 ? 3.228 -8.380 -25.926 1.00 72.81 517 ASP A N 1
ATOM 4176 C CA . ASP A 1 517 ? 4.457 -7.583 -26.088 1.00 72.81 517 ASP A CA 1
ATOM 4177 C C . ASP A 1 517 ? 4.931 -7.477 -27.550 1.00 72.81 517 ASP A C 1
ATOM 4179 O O . ASP A 1 517 ? 5.913 -6.790 -27.834 1.00 72.81 517 ASP A O 1
ATOM 4183 N N . ARG A 1 518 ? 4.222 -8.138 -28.483 1.00 78.12 518 ARG A N 1
ATOM 4184 C CA . ARG A 1 518 ? 4.368 -8.095 -29.954 1.00 78.12 518 ARG A CA 1
ATOM 4185 C C . ARG A 1 518 ? 5.755 -8.383 -30.545 1.00 78.12 518 ARG A C 1
ATOM 4187 O O . ARG A 1 518 ? 5.886 -8.377 -31.773 1.00 78.12 518 ARG A O 1
ATOM 4194 N N . VAL A 1 519 ? 6.787 -8.560 -29.727 1.00 70.06 519 VAL A N 1
ATOM 4195 C CA . VAL A 1 519 ? 8.203 -8.499 -30.125 1.00 70.06 519 VAL A CA 1
ATOM 4196 C C . VAL A 1 519 ? 9.045 -9.556 -29.403 1.00 70.06 519 VAL A C 1
ATOM 4198 O O . VAL A 1 519 ? 10.091 -9.938 -29.931 1.00 70.06 519 VAL A O 1
ATOM 4201 N N . GLY A 1 520 ? 8.597 -10.039 -28.245 1.00 65.00 520 GLY A N 1
ATOM 4202 C CA . GLY A 1 520 ? 9.121 -11.206 -27.547 1.00 65.00 520 GLY A CA 1
ATOM 4203 C C . GLY A 1 520 ? 8.086 -12.335 -27.485 1.00 65.00 520 GLY A C 1
ATOM 4204 O O . GLY A 1 520 ? 7.183 -12.417 -28.316 1.00 65.00 520 GLY A O 1
ATOM 4205 N N . ASP A 1 521 ? 8.258 -13.206 -26.490 1.00 60.88 521 ASP A N 1
ATOM 4206 C CA . ASP A 1 521 ? 7.306 -14.256 -26.099 1.00 60.88 521 ASP A CA 1
ATOM 4207 C C . ASP A 1 521 ? 6.770 -14.014 -24.659 1.00 60.88 521 ASP A C 1
ATOM 4209 O O . ASP A 1 521 ? 6.115 -14.884 -24.082 1.00 60.88 521 ASP A O 1
ATOM 4213 N N . ASP A 1 522 ? 7.058 -12.852 -24.045 1.00 62.47 522 ASP A N 1
ATOM 4214 C CA . ASP A 1 522 ? 6.769 -12.541 -22.630 1.00 62.47 522 ASP A CA 1
ATOM 4215 C C . ASP A 1 522 ? 5.329 -11.962 -22.450 1.00 62.47 522 ASP A C 1
ATOM 4217 O O . ASP A 1 522 ? 5.111 -10.930 -21.806 1.00 62.47 522 ASP A O 1
ATOM 4221 N N . ASP A 1 523 ? 4.323 -12.655 -23.006 1.00 72.81 523 ASP A N 1
ATOM 4222 C CA . ASP A 1 523 ? 2.884 -12.358 -22.850 1.00 72.81 523 ASP A CA 1
ATOM 4223 C C . ASP A 1 523 ? 2.429 -12.439 -21.375 1.00 72.81 523 ASP A C 1
ATOM 4225 O O . ASP A 1 523 ? 2.757 -13.378 -20.643 1.00 72.81 523 ASP A O 1
ATOM 4229 N N . GLN A 1 524 ? 1.575 -11.507 -20.934 1.00 66.50 524 GLN A N 1
ATOM 4230 C CA . GLN A 1 524 ? 1.052 -11.479 -19.561 1.00 66.50 524 GLN A CA 1
ATOM 4231 C C . GLN A 1 524 ? -0.474 -11.558 -19.519 1.00 66.50 524 GLN A C 1
ATOM 4233 O O . GLN A 1 524 ? -1.167 -10.717 -20.082 1.00 66.50 524 GLN A O 1
ATOM 4238 N N . VAL A 1 525 ? -1.024 -12.507 -18.757 1.00 75.50 525 VAL A N 1
ATOM 4239 C CA . VAL A 1 525 ? -2.456 -12.561 -18.420 1.00 75.50 525 VAL A CA 1
ATOM 4240 C C . VAL A 1 525 ? -2.644 -12.594 -16.908 1.00 75.50 525 VAL A C 1
ATOM 4242 O O . VAL A 1 525 ? -1.949 -13.321 -16.199 1.00 75.50 525 VAL A O 1
ATOM 4245 N N . GLY A 1 526 ? -3.605 -11.828 -16.395 1.00 63.94 526 GLY A N 1
ATOM 4246 C CA . GLY A 1 526 ? -3.870 -11.786 -14.962 1.00 63.94 526 GLY A CA 1
ATOM 4247 C C . GLY A 1 526 ? -5.308 -11.434 -14.609 1.00 63.94 526 GLY A C 1
ATOM 4248 O O . GLY A 1 526 ? -5.994 -10.689 -15.307 1.00 63.94 526 GLY A O 1
ATOM 4249 N N . LEU A 1 527 ? -5.757 -11.975 -13.479 1.00 69.62 527 LEU A N 1
ATOM 4250 C CA . LEU A 1 527 ? -6.987 -11.573 -12.808 1.00 69.62 527 LEU A CA 1
ATOM 4251 C C . LEU A 1 527 ? -6.605 -10.770 -11.562 1.00 69.62 527 LEU A C 1
ATOM 4253 O O . LEU A 1 527 ? -5.749 -11.202 -10.797 1.00 69.62 527 LEU A O 1
ATOM 4257 N N . ARG A 1 528 ? -7.257 -9.631 -11.330 1.00 66.56 528 ARG A N 1
ATOM 4258 C CA . ARG A 1 528 ? -7.091 -8.770 -10.156 1.00 66.56 528 ARG A CA 1
ATOM 4259 C C . ARG A 1 528 ? -8.417 -8.661 -9.409 1.00 66.56 528 ARG A C 1
ATOM 4261 O O . ARG A 1 528 ? -9.441 -8.364 -10.016 1.00 66.56 528 ARG A O 1
ATOM 4268 N N . LEU A 1 529 ? -8.403 -8.868 -8.093 1.00 67.81 529 LEU A N 1
ATOM 4269 C CA . LEU A 1 529 ? -9.513 -8.513 -7.204 1.00 67.81 529 LEU A CA 1
ATOM 4270 C C . LEU A 1 529 ? -9.031 -7.442 -6.224 1.00 67.81 529 LEU A C 1
ATOM 4272 O O . LEU A 1 529 ? -8.112 -7.675 -5.440 1.00 67.81 529 LEU A O 1
ATOM 4276 N N . GLN A 1 530 ? -9.670 -6.279 -6.261 1.00 65.50 530 GLN A N 1
ATOM 4277 C CA . GLN A 1 530 ? -9.478 -5.187 -5.313 1.00 65.50 530 GLN A CA 1
ATOM 4278 C C . GLN A 1 530 ? -10.765 -5.071 -4.485 1.00 65.50 530 GLN A C 1
ATOM 4280 O O . GLN A 1 530 ? -11.862 -5.006 -5.040 1.00 65.50 530 GLN A O 1
ATOM 4285 N N . ILE A 1 531 ? -10.672 -5.077 -3.156 1.00 63.78 531 ILE A N 1
ATOM 4286 C CA . ILE A 1 531 ? -11.821 -4.802 -2.280 1.00 63.78 531 ILE A CA 1
ATOM 4287 C C . ILE A 1 531 ? -11.675 -3.354 -1.824 1.00 63.78 531 ILE A C 1
ATOM 4289 O O . ILE A 1 531 ? -10.628 -2.996 -1.296 1.00 63.78 531 ILE A O 1
ATOM 4293 N N . ALA A 1 532 ? -12.712 -2.529 -1.988 1.00 56.69 532 ALA A N 1
ATOM 4294 C CA . ALA A 1 532 ? -12.649 -1.073 -1.768 1.00 56.69 532 ALA A CA 1
ATOM 4295 C C . ALA A 1 532 ? -12.355 -0.660 -0.309 1.00 56.69 532 ALA A C 1
ATOM 4297 O O . ALA A 1 532 ? -12.192 0.514 -0.001 1.00 56.69 532 ALA A O 1
ATOM 4298 N N . ALA A 1 533 ? -12.313 -1.630 0.601 1.00 53.25 533 ALA A N 1
ATOM 4299 C CA . ALA A 1 533 ? -11.856 -1.475 1.972 1.00 53.25 533 ALA A CA 1
ATOM 4300 C C . ALA A 1 533 ? -10.329 -1.369 2.112 1.00 53.25 533 ALA A C 1
ATOM 4302 O O . ALA A 1 533 ? -9.867 -0.907 3.149 1.00 53.25 533 ALA A O 1
ATOM 4303 N N . PHE A 1 534 ? -9.577 -1.871 1.125 1.00 52.28 534 PHE A N 1
ATOM 4304 C CA . PHE A 1 534 ? -8.136 -2.128 1.177 1.00 52.28 534 PHE A CA 1
ATOM 4305 C C . PHE A 1 534 ? -7.507 -1.818 -0.198 1.00 52.28 534 PHE A C 1
ATOM 4307 O O . PHE A 1 534 ? -6.968 -2.709 -0.856 1.00 52.28 534 PHE A O 1
ATOM 4314 N N . SER A 1 535 ? -7.635 -0.565 -0.652 1.00 40.38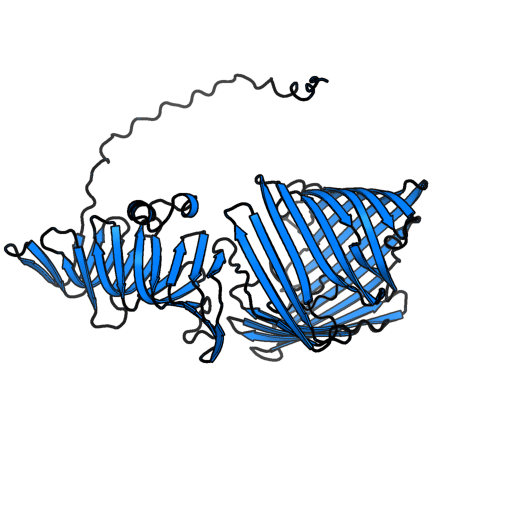 535 SER A N 1
ATOM 4315 C CA . SER A 1 535 ? -7.120 -0.057 -1.941 1.00 40.38 535 SER A CA 1
ATOM 4316 C C . SER A 1 535 ? -5.684 -0.501 -2.224 1.00 40.38 535 SER A C 1
ATOM 4318 O O . SER A 1 535 ? -5.395 -1.053 -3.284 1.00 40.38 535 SER A O 1
ATOM 4320 N N . ASP A 1 536 ? -4.829 -0.347 -1.213 1.00 40.66 536 ASP A N 1
ATOM 4321 C CA . ASP A 1 536 ? -3.369 -0.426 -1.285 1.00 40.66 536 ASP A CA 1
ATOM 4322 C C . ASP A 1 536 ? -2.816 -1.854 -1.439 1.00 40.66 536 ASP A C 1
ATOM 4324 O O . ASP A 1 536 ? -1.603 -2.065 -1.413 1.00 40.66 536 ASP A O 1
ATOM 4328 N N . THR A 1 537 ? -3.665 -2.884 -1.504 1.00 38.91 537 THR A N 1
ATOM 4329 C CA . THR A 1 537 ? -3.204 -4.270 -1.665 1.00 38.91 537 THR A CA 1
ATOM 4330 C C . THR A 1 537 ? -4.169 -5.059 -2.550 1.00 38.91 537 THR A C 1
ATOM 4332 O O . THR A 1 537 ? -5.128 -5.647 -2.038 1.00 38.91 537 THR A O 1
ATOM 4335 N N . PRO A 1 538 ? -3.935 -5.127 -3.877 1.00 33.59 538 PRO A N 1
ATOM 4336 C CA . PRO A 1 538 ? -4.683 -6.044 -4.726 1.00 33.59 538 PRO A CA 1
ATOM 4337 C C . PRO A 1 538 ? -4.485 -7.480 -4.223 1.00 33.59 538 PRO A C 1
ATOM 4339 O O . PRO A 1 538 ? -3.360 -7.921 -3.989 1.00 33.59 538 PRO A O 1
ATOM 4342 N N . LEU A 1 539 ? -5.583 -8.229 -4.078 1.00 33.84 539 LEU A N 1
ATOM 4343 C CA . LEU A 1 539 ? -5.563 -9.619 -3.593 1.00 33.84 539 LEU A CA 1
ATOM 4344 C C . LEU A 1 539 ? -4.905 -10.590 -4.582 1.00 33.84 539 LEU A C 1
ATOM 4346 O O . LEU A 1 539 ? -4.679 -11.750 -4.255 1.00 33.84 539 LEU A O 1
ATOM 4350 N N . LEU A 1 540 ? -4.620 -10.109 -5.789 1.00 29.27 540 LEU A N 1
ATOM 4351 C CA . LEU A 1 540 ? -3.902 -10.796 -6.845 1.00 29.27 540 LEU A CA 1
ATOM 4352 C C . LEU A 1 540 ? -2.961 -9.768 -7.489 1.00 29.27 540 LEU A C 1
ATOM 4354 O O . LEU A 1 540 ? -3.407 -8.914 -8.256 1.00 29.27 540 LEU A O 1
ATOM 4358 N N . SER A 1 541 ? -1.673 -9.851 -7.155 1.00 27.33 541 SER A N 1
ATOM 4359 C CA . SER A 1 541 ? -0.600 -9.412 -8.046 1.00 27.33 541 SER A CA 1
ATOM 4360 C C . SER A 1 541 ? 0.187 -10.657 -8.440 1.00 27.33 541 SER A C 1
ATOM 4362 O O . SER A 1 541 ? 0.929 -11.220 -7.633 1.00 27.33 541 SER A O 1
ATOM 4364 N N . LEU A 1 542 ? -0.055 -11.129 -9.662 1.00 24.06 542 LEU A N 1
ATOM 4365 C CA . LEU A 1 542 ? 0.860 -12.020 -10.359 1.00 24.06 542 LEU A CA 1
ATOM 4366 C C . LEU A 1 542 ? 1.905 -11.119 -11.022 1.00 24.06 542 LEU A C 1
ATOM 4368 O O . LEU A 1 542 ? 1.745 -10.729 -12.171 1.00 24.06 542 LEU A O 1
ATOM 4372 N N . GLU A 1 543 ? 2.941 -10.763 -10.266 1.00 23.28 543 GLU A N 1
ATOM 4373 C CA . GLU A 1 543 ? 4.148 -10.120 -10.789 1.00 23.28 543 GLU A CA 1
ATOM 4374 C C . GLU A 1 543 ? 5.245 -11.185 -10.965 1.00 23.28 543 GLU A C 1
ATOM 4376 O O . GLU A 1 543 ? 5.937 -11.525 -9.999 1.00 23.28 543 GLU A O 1
ATOM 4381 N N . PRO A 1 544 ? 5.444 -11.728 -12.180 1.00 22.66 544 PRO A N 1
ATOM 4382 C CA . PRO A 1 544 ? 6.790 -11.971 -12.672 1.00 22.66 544 PRO A CA 1
ATOM 4383 C C . PRO A 1 544 ? 7.436 -10.602 -12.930 1.00 22.66 544 PRO A C 1
ATOM 4385 O O . PRO A 1 544 ? 6.824 -9.708 -13.512 1.00 22.66 544 PRO A O 1
ATOM 4388 N N . GLY A 1 545 ? 8.642 -10.389 -12.407 1.00 23.34 545 GLY A N 1
ATOM 4389 C CA . GLY A 1 545 ? 9.186 -9.039 -12.274 1.00 23.34 545 GLY A CA 1
ATOM 4390 C C . GLY A 1 545 ? 9.574 -8.384 -13.600 1.00 23.34 545 GLY A C 1
ATOM 4391 O O . GLY A 1 545 ? 10.577 -8.777 -14.181 1.00 23.34 545 GLY A O 1
ATOM 4392 N N . THR A 1 546 ? 8.857 -7.328 -13.988 1.00 21.97 546 THR A N 1
ATOM 4393 C CA . THR A 1 546 ? 9.331 -6.191 -14.806 1.00 21.97 546 THR A CA 1
ATOM 4394 C C . THR A 1 546 ? 8.311 -5.059 -14.706 1.00 21.97 546 THR A C 1
ATOM 4396 O O . THR A 1 546 ? 7.200 -5.205 -15.192 1.00 21.97 546 THR A O 1
ATOM 4399 N N . GLY A 1 547 ? 8.690 -3.925 -14.103 1.00 22.31 547 GLY A N 1
ATOM 4400 C CA . GLY A 1 547 ? 7.959 -2.648 -14.177 1.00 22.31 547 GLY A CA 1
ATOM 4401 C C . GLY A 1 547 ? 6.487 -2.657 -13.727 1.00 22.31 547 GLY A C 1
ATOM 4402 O O . GLY A 1 547 ? 5.600 -3.076 -14.460 1.00 22.31 547 GLY A O 1
ATOM 4403 N N . GLY A 1 548 ? 6.189 -2.063 -12.565 1.00 22.98 548 GLY A N 1
ATOM 4404 C CA . GLY A 1 548 ? 4.810 -1.859 -12.098 1.00 22.98 548 GLY A CA 1
ATOM 4405 C C . GLY A 1 548 ? 3.968 -1.017 -13.070 1.00 22.98 548 GLY A C 1
ATOM 4406 O O . GLY A 1 548 ? 3.920 0.205 -12.961 1.00 22.98 548 GLY A O 1
ATOM 4407 N N . PHE A 1 549 ? 3.290 -1.674 -14.013 1.00 26.70 549 PHE A N 1
ATOM 4408 C CA . PHE A 1 549 ? 2.585 -1.022 -15.124 1.00 26.70 549 PHE A CA 1
ATOM 4409 C C . PHE A 1 549 ? 1.141 -0.616 -14.799 1.00 26.70 549 PHE A C 1
ATOM 4411 O O . PHE A 1 549 ? 0.570 0.233 -15.484 1.00 26.70 549 PHE A O 1
ATOM 4418 N N . PHE A 1 550 ? 0.550 -1.205 -13.754 1.00 29.05 550 PHE A N 1
ATOM 4419 C CA . PHE A 1 550 ? -0.834 -0.952 -13.331 1.00 29.05 550 PHE A CA 1
ATOM 4420 C C . PHE A 1 550 ? -0.964 -0.151 -12.026 1.00 29.05 550 PHE A C 1
ATOM 4422 O O . PHE A 1 550 ? -2.088 0.130 -11.614 1.00 29.05 550 PHE A O 1
ATOM 4429 N N . SER A 1 551 ? 0.145 0.243 -11.389 1.00 25.27 551 SER A N 1
ATOM 4430 C CA . SER A 1 551 ? 0.150 1.166 -10.239 1.00 25.27 551 SER A CA 1
ATOM 4431 C C . SER A 1 551 ? 0.054 2.642 -10.649 1.00 25.27 551 SER A C 1
ATOM 4433 O O . SER A 1 551 ? -0.268 3.486 -9.822 1.00 25.27 551 SER A O 1
ATOM 4435 N N . SER A 1 552 ? 0.276 2.965 -11.927 1.00 25.30 552 SER A N 1
ATOM 4436 C CA . SER A 1 552 ? 0.083 4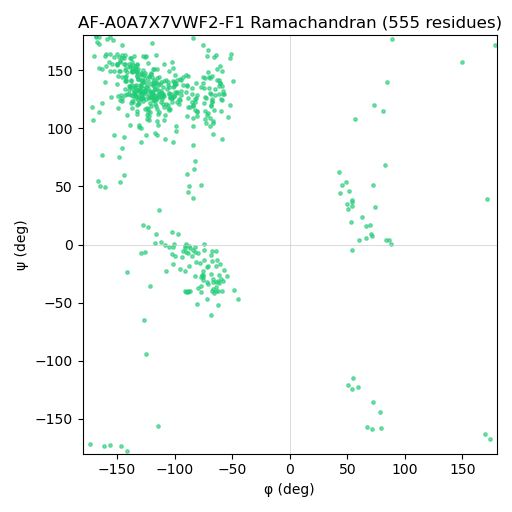.310 -12.493 1.00 25.30 552 SER A CA 1
ATOM 4437 C C . SER A 1 552 ? -1.363 4.598 -12.932 1.00 25.30 552 SER A C 1
ATOM 4439 O O . SER A 1 552 ? -1.709 5.748 -13.204 1.00 25.30 552 SER A O 1
ATOM 4441 N N . TRP A 1 553 ? -2.234 3.582 -12.959 1.00 27.64 553 TRP A N 1
ATOM 4442 C CA . TRP A 1 553 ? -3.629 3.688 -13.404 1.00 27.64 553 TRP A CA 1
ATOM 4443 C C . TRP A 1 553 ? -4.601 4.060 -12.273 1.00 27.64 553 TRP A C 1
ATOM 4445 O O . TRP A 1 553 ? -5.564 3.347 -12.001 1.00 27.64 553 TRP A O 1
ATOM 4455 N N . GLY A 1 554 ? -4.372 5.235 -11.678 1.00 27.50 554 GLY A N 1
ATOM 4456 C CA . GLY A 1 554 ? -5.414 6.019 -11.004 1.00 27.50 554 GLY A CA 1
ATOM 4457 C C . GLY A 1 554 ? -5.778 5.646 -9.563 1.00 27.50 554 GLY A C 1
ATOM 4458 O O . GLY A 1 554 ? -6.916 5.276 -9.319 1.00 27.50 554 GLY A O 1
ATOM 4459 N N . GLU A 1 555 ? -4.856 5.873 -8.625 1.00 19.83 555 GLU A N 1
ATOM 4460 C CA . GLU A 1 555 ? -5.048 6.106 -7.176 1.00 19.83 555 GLU A CA 1
ATOM 4461 C C . GLU A 1 555 ? -3.706 6.719 -6.700 1.00 19.83 555 GLU A C 1
ATOM 4463 O O . GLU A 1 555 ? -2.671 6.104 -6.927 1.00 19.83 555 GLU A O 1
ATOM 4468 N N . ASN A 1 556 ? -3.558 7.910 -6.111 1.00 20.28 556 ASN A N 1
ATOM 4469 C CA . ASN A 1 556 ? -4.434 9.051 -5.790 1.00 20.28 556 ASN A CA 1
ATOM 4470 C C . ASN A 1 556 ? -3.552 10.352 -5.913 1.00 20.28 556 ASN A C 1
ATOM 4472 O O . ASN A 1 556 ? -2.441 10.211 -6.433 1.00 20.28 556 ASN A O 1
ATOM 4476 N N . PRO A 1 557 ? -3.979 11.592 -5.562 1.00 25.52 557 PRO A N 1
ATOM 4477 C CA . PRO A 1 557 ? -3.189 12.818 -5.828 1.00 25.52 557 PRO A CA 1
ATOM 4478 C C . PRO A 1 557 ? -1.811 12.897 -5.143 1.00 25.52 557 PRO A C 1
ATOM 4480 O O . PRO A 1 557 ? -1.670 12.358 -4.022 1.00 25.52 557 PRO A O 1
#

Foldseek 3Di:
DDDDDDDDPPDPDPDDDDDDDDDDDDDDDDPPPPPPPFDKDWDAPDWDADPVQLKIKHAHQIWIDTDQKIKTARIWMAGNVSFKIKGAHPDAQRIWIGQNNWIKTAGIKIAGNVLQKMKGAQMWTDAQLKTKGAGIKIKGFLLSCPVVVVDPPLRQPPPDRSDIKIKDAQMKMASAPDPQRQKIWTARIWTDHHQFKIKGAFTFIDGRPDGPGTRNGIWIQGSPVLATFDWDWDWDADDQQGTKIKTKDWDDDGPFKTKIKIWMAGDRQGIWIKMKIWGDPDQFKIWIKIWIFDADPVVRHTDIKIKIWMWTPDDQAQAKTKIKMWIFQDFDWACQEQLDTDTFGKTKPIKIKIKGHWDDDPPFKPKTKIKMKIWTWMAGPNDIKIKIKIWMKIWTWGDDQQPKIKIKIKIWMWMAIPVRWIKIKIKIKIKMWHADPNKIKIKMWIWIDMDIDDPDPSPNHDTFTKIKIKIWHDPDPFKIKMWMWIATPVVRDTQKIKIKIWGDDSFKIKIWIWMDRVNYPPTDTDIWIDTNSHNPDTPDDPDPDDDPPCVPPDDDD

Solvent-accessible surface area (backbone atoms only — not comparable to full-atom values): 29201 Å² total; per-residue (Å²): 139,76,89,85,82,95,84,90,87,86,87,85,88,88,85,81,83,93,74,90,78,88,73,80,82,79,78,81,73,81,94,78,86,77,82,76,73,75,62,79,45,78,48,41,80,38,73,49,72,42,85,88,66,42,27,39,41,23,38,42,74,12,36,38,39,39,88,59,39,37,40,39,19,43,30,35,36,32,36,58,80,72,38,39,40,38,34,34,29,93,47,89,43,45,19,36,42,32,52,68,93,42,54,37,30,7,31,38,36,42,35,31,68,85,60,47,34,34,42,29,28,58,21,35,40,59,57,89,72,39,34,38,37,30,55,30,31,40,36,24,26,39,50,40,29,36,76,72,63,78,40,54,72,84,80,52,66,93,47,58,57,78,37,65,32,38,41,31,33,54,21,38,33,29,55,41,84,52,94,76,36,66,38,38,38,41,15,64,37,34,37,38,44,62,87,45,32,41,36,32,43,42,23,32,39,23,49,53,94,44,78,76,47,75,38,92,50,71,44,54,35,36,59,76,73,52,35,46,60,74,66,62,78,40,76,49,71,50,94,79,35,31,56,30,43,31,40,43,45,54,48,72,59,82,96,36,35,37,36,38,38,40,39,32,41,24,71,66,65,38,79,34,37,36,38,39,37,39,35,48,81,50,90,61,28,24,37,39,41,37,38,34,36,43,76,33,79,94,76,74,46,72,47,73,28,48,33,38,38,40,31,41,50,71,87,42,53,87,36,70,33,40,37,39,37,34,34,39,58,39,78,44,52,42,79,31,36,93,70,37,67,46,74,51,54,36,29,30,72,44,34,35,39,42,30,44,30,53,47,69,60,80,82,77,42,45,44,34,36,30,48,37,36,36,40,32,28,39,37,47,95,87,45,77,50,40,42,40,36,41,36,41,40,40,39,34,41,35,82,43,44,82,67,55,21,42,36,40,39,36,38,40,36,43,37,42,36,79,86,74,45,38,30,38,43,36,42,39,38,46,33,39,30,30,39,56,96,74,32,38,38,38,43,39,37,40,39,32,51,74,46,79,49,69,97,47,76,88,70,58,61,49,71,40,42,35,42,36,45,37,43,35,36,66,79,50,100,38,33,36,39,35,42,36,42,31,32,31,70,80,77,75,39,69,45,30,43,36,40,37,45,33,42,54,53,99,46,33,35,40,33,44,38,40,36,40,43,72,60,66,87,80,60,45,77,48,64,33,42,36,42,66,63,21,73,94,50,54,74,38,76,89,72,78,79,59,76,84,78,72,72,75,73,79,74,79,138